Protein AF-A0A8S1A424-F1 (afdb_monomer_lite)

InterPro domains:
  IPR001584 Integrase, catalytic core [PF00665] (309-366)
  IPR001584 Integrase, catalytic core [PS50994] (303-437)
  IPR012337 Ribonuclease H-like superfamily [SSF53098] (306-422)
  IPR036397 Ribonuclease H superfamily [G3DSA:3.30.420.10] (290-460)

Foldseek 3Di:
DPPQDDADAAQDDDPPDPCLPPCVLLVSLVVNVVSNVVNCVVVVVVVPDQQVSQVVCCVRNDDVLVVVLVVDPDDGPVVSSVVVCVVRPPPLPLVVLVVVLQVQAADPPHALVRSLVVSLVSLVSNPCPPCSFVSSLVSSLVRYPDPVLNVVQVPDPDDTSVVSSVSSVVVVVVVVVVVVVVVVVVVVVVVVVVVPPPDDDDDDDDDDDDDDDDDDDDDDDDYDDDDDDDDDDDDDDDDDDDDDDDDDDDDDDDDDDDDDDPDDQDQDLAERHHDDPPPQPQAQPAEPQPRDGRHYVVNPPDDDDPDPDPPDPALVSVLVVVVVVCVPQNDDQEDEEAPPPSCVDPVNVVSCVVSNHHYHHDAPPPCVVVVVVVVVVVQLVVLVVVCVVVVHDSVLVVLVQQQDAPDPQGGGVCCVRVVARDDHPPDDDPVRRPDGDPPCRVVVVVVVVVVVVVVVVVPDDDDDDDDFQFWKWFQDPVVRDTFIWGFHDDPPPQKTWTQTPVRDIGIDHVVRIGGDPDPPDDPDDDDDDDDDDDDDDDDDDDDDDDDDDDDFDADPVGDTDDDDDDDDDD

Structure (mmCIF, N/CA/C/O backbone):
data_AF-A0A8S1A424-F1
#
_entry.id   AF-A0A8S1A424-F1
#
loop_
_atom_site.group_PDB
_atom_site.id
_atom_site.type_symbol
_atom_site.label_atom_id
_atom_site.label_alt_id
_atom_site.label_comp_id
_atom_site.label_asym_id
_atom_site.label_entity_id
_atom_site.label_seq_id
_atom_site.pdbx_PDB_ins_code
_atom_site.Cartn_x
_atom_site.Cartn_y
_atom_site.Cartn_z
_atom_site.occupancy
_atom_site.B_iso_or_equiv
_atom_site.auth_seq_id
_atom_site.auth_comp_id
_atom_site.auth_asym_id
_atom_site.auth_atom_id
_atom_site.pdbx_PDB_model_num
ATOM 1 N N . MET A 1 1 ? -22.021 17.730 46.924 1.00 39.47 1 MET A N 1
ATOM 2 C CA . MET A 1 1 ? -22.681 17.423 45.639 1.00 39.47 1 MET A CA 1
ATOM 3 C C . MET A 1 1 ? -22.191 16.054 45.221 1.00 39.47 1 MET A C 1
ATOM 5 O O . MET A 1 1 ? -21.030 15.936 44.854 1.00 39.47 1 MET A O 1
ATOM 9 N N . GLU A 1 2 ? -23.012 15.019 45.383 1.00 47.84 2 GLU A N 1
ATOM 10 C CA . GLU A 1 2 ? -22.695 13.696 44.841 1.00 47.84 2 GLU A CA 1
ATOM 11 C C . GLU A 1 2 ? -22.656 13.823 43.318 1.00 47.84 2 GLU A C 1
ATOM 13 O O . GLU A 1 2 ? -23.635 14.218 42.686 1.00 47.84 2 GLU A O 1
ATOM 18 N N . THR A 1 3 ? -21.491 13.587 42.724 1.00 47.66 3 THR A N 1
ATOM 19 C CA . THR A 1 3 ? -21.329 13.573 41.272 1.00 47.66 3 THR A CA 1
ATOM 20 C C . THR A 1 3 ? -22.090 12.371 40.728 1.00 47.66 3 THR A C 1
ATOM 22 O O . THR A 1 3 ? -21.585 11.250 40.753 1.00 47.66 3 THR A O 1
ATOM 25 N N . VAL A 1 4 ? -23.326 12.592 40.278 1.00 63.19 4 VAL A N 1
ATOM 26 C CA . VAL A 1 4 ? -24.156 11.556 39.659 1.00 63.19 4 VAL A CA 1
ATOM 27 C C . VAL A 1 4 ? -23.503 11.156 38.338 1.00 63.19 4 VAL A C 1
ATOM 29 O O . VAL A 1 4 ? -23.530 11.907 37.360 1.00 63.19 4 VAL A O 1
ATOM 32 N N . LEU A 1 5 ? -22.876 9.979 38.316 1.00 77.19 5 LEU A N 1
ATOM 33 C CA . LEU A 1 5 ? -22.354 9.389 37.089 1.00 77.19 5 LEU A CA 1
ATOM 34 C C . LEU A 1 5 ? -23.530 9.191 36.121 1.00 77.19 5 LEU A C 1
ATOM 36 O O . LEU A 1 5 ? -24.530 8.562 36.468 1.00 77.19 5 LEU A O 1
ATOM 40 N N . SER A 1 6 ? -23.438 9.749 34.916 1.00 82.06 6 SER A N 1
ATOM 41 C CA . SER A 1 6 ? -24.494 9.571 33.915 1.00 82.06 6 SER A CA 1
ATOM 42 C C . SER A 1 6 ? -24.493 8.128 33.390 1.00 82.06 6 SER A C 1
ATOM 44 O O . SER A 1 6 ? -23.410 7.581 33.155 1.00 82.06 6 SER A O 1
ATOM 46 N N . PRO A 1 7 ? -25.669 7.503 33.186 1.00 85.12 7 PRO A N 1
ATOM 47 C CA . PRO A 1 7 ? -25.744 6.165 32.613 1.00 85.12 7 PRO A CA 1
ATOM 48 C C . PRO A 1 7 ? -25.178 6.148 31.184 1.00 85.12 7 PRO A C 1
ATOM 50 O O . PRO A 1 7 ? -25.230 7.166 30.481 1.00 85.12 7 PRO A O 1
ATOM 53 N N . PRO A 1 8 ? -24.630 5.007 30.728 1.00 87.94 8 PRO A N 1
ATOM 54 C CA . PRO A 1 8 ? -24.167 4.879 29.355 1.00 87.94 8 PRO A CA 1
ATOM 55 C C . PRO A 1 8 ? -25.335 5.052 28.378 1.00 87.94 8 PRO A C 1
ATOM 57 O O . PRO A 1 8 ? -26.481 4.730 28.686 1.00 87.94 8 PRO A O 1
ATOM 60 N N . GLN A 1 9 ? -25.033 5.560 27.183 1.00 89.69 9 GLN A N 1
ATOM 61 C CA . GLN A 1 9 ? -26.026 5.684 26.115 1.00 89.69 9 GLN A CA 1
ATOM 62 C C . GLN A 1 9 ? -26.572 4.304 25.715 1.00 89.69 9 GLN A C 1
ATOM 64 O O . GLN A 1 9 ? -25.816 3.333 25.802 1.00 89.69 9 GLN A O 1
ATOM 69 N N . PRO A 1 10 ? -27.828 4.203 25.240 1.00 90.25 10 PRO A N 1
ATOM 70 C CA . PRO A 1 10 ? -28.408 2.942 24.783 1.00 90.25 10 PRO A CA 1
ATOM 71 C C . PRO A 1 10 ? -27.531 2.218 23.759 1.00 90.25 10 PRO A C 1
ATOM 73 O O . PRO A 1 10 ? -26.900 2.857 22.910 1.00 90.25 10 PRO A O 1
ATOM 76 N N . PHE A 1 11 ? -27.484 0.886 23.824 1.00 89.19 11 PHE A N 1
ATOM 77 C CA . PHE A 1 11 ? -26.753 0.099 22.835 1.00 89.19 11 PHE A CA 1
ATOM 78 C C . PHE A 1 11 ? -27.567 0.028 21.542 1.00 89.19 11 PHE A C 1
ATOM 80 O O . PHE A 1 11 ? -28.656 -0.542 21.517 1.00 89.19 11 PHE A O 1
ATOM 87 N N . LEU A 1 12 ? -27.028 0.622 20.476 1.00 83.88 12 LEU A N 1
ATOM 88 C CA . LEU A 1 12 ? -27.666 0.689 19.164 1.00 83.88 12 LEU A CA 1
ATOM 89 C C . LEU A 1 12 ? -26.860 -0.105 18.133 1.00 83.88 12 LEU A C 1
ATOM 91 O O . LEU A 1 12 ? -25.635 0.024 18.062 1.00 83.88 12 LEU A O 1
ATOM 95 N N . PHE A 1 13 ? -27.551 -0.889 17.309 1.00 79.81 13 PHE A N 1
ATOM 96 C CA . PHE A 1 13 ? -26.977 -1.635 16.191 1.00 79.81 13 PHE A CA 1
ATOM 97 C C . PHE A 1 13 ? -27.968 -1.719 15.016 1.00 79.81 13 PHE A C 1
ATOM 99 O O . PHE A 1 13 ? -29.182 -1.618 15.190 1.00 79.81 13 PHE A O 1
ATOM 106 N N . ASP A 1 14 ? -27.445 -1.856 13.796 1.00 73.00 14 ASP A N 1
ATOM 107 C CA . ASP A 1 14 ? -28.250 -2.003 12.577 1.00 73.00 14 ASP A CA 1
ATOM 108 C C . ASP A 1 14 ? -28.320 -3.485 12.182 1.00 73.00 14 ASP A C 1
ATOM 110 O O . ASP A 1 14 ? -27.323 -4.081 11.775 1.00 73.00 14 ASP A O 1
ATOM 114 N N . GLU A 1 15 ? -29.505 -4.088 12.292 1.00 58.16 15 GLU A N 1
ATOM 115 C CA . GLU A 1 15 ? -29.742 -5.495 11.936 1.00 58.16 15 GLU A CA 1
ATOM 116 C C . GLU A 1 15 ? -29.532 -5.798 10.444 1.00 58.16 15 GLU A C 1
ATOM 118 O O . GLU A 1 15 ? -29.362 -6.957 10.061 1.00 58.16 15 GLU A O 1
ATOM 123 N N . ARG A 1 16 ? -29.558 -4.774 9.579 1.00 54.84 16 ARG A N 1
ATOM 124 C CA . ARG A 1 16 ? -29.422 -4.918 8.121 1.00 54.84 16 ARG A CA 1
ATOM 125 C C . ARG A 1 16 ? -28.029 -4.555 7.616 1.00 54.84 16 ARG A C 1
ATOM 127 O O . ARG A 1 16 ? -27.770 -4.698 6.416 1.00 54.84 16 ARG A O 1
ATOM 134 N N . SER A 1 17 ? -27.137 -4.088 8.489 1.00 49.25 17 SER A N 1
ATOM 135 C CA . SER A 1 17 ? -25.775 -3.734 8.108 1.00 49.25 17 SER A CA 1
ATOM 136 C C . SER A 1 17 ? -24.862 -4.967 8.062 1.00 49.25 17 SER A C 1
ATOM 138 O O . SER A 1 17 ? -25.087 -6.003 8.686 1.00 49.25 17 SER A O 1
ATOM 140 N N . ILE A 1 18 ? -23.760 -4.833 7.322 1.00 48.47 18 ILE A N 1
ATOM 141 C CA . ILE A 1 18 ? -22.666 -5.815 7.189 1.00 48.47 18 ILE A CA 1
ATOM 142 C C . ILE A 1 18 ? -21.970 -6.125 8.545 1.00 48.47 18 ILE A C 1
ATOM 144 O O . ILE A 1 18 ? -21.065 -6.963 8.610 1.00 48.47 18 ILE A O 1
ATOM 148 N N . ASP A 1 19 ? -22.380 -5.494 9.652 1.00 48.47 19 ASP A N 1
ATOM 149 C CA . ASP A 1 19 ? -21.695 -5.563 10.946 1.00 48.47 19 ASP A CA 1
ATOM 150 C C . ASP A 1 19 ? -21.776 -6.918 11.656 1.00 48.47 19 ASP A C 1
ATOM 152 O O . ASP A 1 19 ? -20.873 -7.246 12.430 1.00 48.47 19 ASP A O 1
ATOM 156 N N . LEU A 1 20 ? -22.761 -7.755 11.317 1.00 47.91 20 LEU A N 1
ATOM 157 C CA . LEU A 1 20 ? -22.845 -9.149 11.776 1.00 47.91 20 LEU A CA 1
ATOM 158 C C . LEU A 1 20 ? -21.625 -9.991 11.353 1.00 47.91 20 LEU A C 1
ATOM 160 O O . LEU A 1 20 ? -21.244 -10.927 12.054 1.00 47.91 20 LEU A O 1
ATOM 164 N N . ALA A 1 21 ? -20.978 -9.648 10.233 1.00 49.34 21 ALA A N 1
ATOM 165 C CA . ALA A 1 21 ? -19.824 -10.378 9.704 1.00 49.34 21 ALA A CA 1
ATOM 166 C C . ALA A 1 21 ? -18.469 -9.716 10.021 1.00 49.34 21 ALA A C 1
ATOM 168 O O . ALA A 1 21 ? -17.424 -10.347 9.861 1.00 49.34 21 ALA A O 1
ATOM 169 N N . SER A 1 22 ? -18.451 -8.450 10.452 1.00 54.59 22 SER A N 1
ATOM 170 C CA . SER A 1 22 ? -17.229 -7.630 10.466 1.00 54.59 22 SER A CA 1
ATOM 171 C C . SER A 1 22 ? -16.450 -7.653 11.788 1.00 54.59 22 SER A C 1
ATOM 173 O O . SER A 1 22 ? -15.422 -6.985 11.898 1.00 54.59 22 SER A O 1
ATOM 175 N N . GLY A 1 23 ? -16.923 -8.375 12.813 1.00 61.66 23 GLY A N 1
ATOM 176 C CA . GLY A 1 23 ? -16.338 -8.364 14.164 1.00 61.66 23 GLY A CA 1
ATOM 177 C C . GLY A 1 23 ? -16.546 -7.046 14.929 1.00 61.66 23 GLY A C 1
ATOM 178 O O . GLY A 1 23 ? -16.456 -7.036 16.156 1.00 61.66 23 GLY A O 1
ATOM 179 N N . LYS A 1 24 ? -16.921 -5.962 14.235 1.00 69.06 24 LYS A N 1
ATOM 180 C CA . LYS A 1 24 ? -17.168 -4.635 14.812 1.00 69.06 24 LYS A CA 1
ATOM 181 C C . LYS A 1 24 ? -18.332 -4.628 15.794 1.00 69.06 24 LYS A C 1
ATOM 183 O O . LYS A 1 24 ? -18.223 -3.981 16.828 1.00 69.06 24 LYS A O 1
ATOM 188 N N . LEU A 1 25 ? -19.408 -5.373 15.520 1.00 77.69 25 LEU A N 1
ATOM 189 C CA . LEU A 1 25 ? -20.546 -5.476 16.440 1.00 77.69 25 LEU A CA 1
ATOM 190 C C . LEU A 1 25 ? -20.125 -6.071 17.793 1.00 77.69 25 LEU A C 1
ATOM 192 O O . LEU A 1 25 ? -20.503 -5.557 18.844 1.00 77.69 25 LEU A O 1
ATOM 196 N N . SER A 1 26 ? -19.267 -7.096 17.767 1.00 78.88 26 SER A N 1
ATOM 197 C CA . SER A 1 26 ? -18.745 -7.735 18.978 1.00 78.88 26 SER A CA 1
ATOM 198 C C . SER A 1 26 ? -17.864 -6.795 19.796 1.00 78.88 26 SER A C 1
ATOM 200 O O . SER A 1 26 ? -17.932 -6.795 21.025 1.00 78.88 26 SER A O 1
ATOM 202 N N . ASP A 1 27 ? -17.049 -5.976 19.135 1.00 79.69 27 ASP A N 1
ATOM 203 C CA . ASP A 1 27 ? -16.191 -5.010 19.820 1.00 79.69 27 ASP A CA 1
ATOM 204 C C . ASP A 1 27 ? -16.989 -3.818 20.368 1.00 79.69 27 ASP A C 1
ATOM 206 O O . ASP A 1 27 ? -16.733 -3.381 21.494 1.00 79.69 27 ASP A O 1
ATOM 210 N N . SER A 1 28 ? -18.011 -3.354 19.642 1.00 84.69 28 SER A N 1
ATOM 211 C CA . SER A 1 28 ? -18.975 -2.362 20.133 1.00 84.69 28 SER A CA 1
ATOM 212 C C . SER A 1 28 ? -19.727 -2.869 21.365 1.00 84.69 28 SER A C 1
ATOM 214 O O . SER A 1 28 ? -19.815 -2.142 22.355 1.00 84.69 28 SER A O 1
ATOM 216 N N . TRP A 1 29 ? -20.193 -4.124 21.349 1.00 88.94 29 TRP A N 1
ATOM 217 C CA . TRP A 1 29 ? -20.851 -4.754 22.497 1.00 88.94 29 TRP A CA 1
ATOM 218 C C . TRP A 1 29 ? -19.925 -4.829 23.715 1.00 88.94 29 TRP A C 1
ATOM 220 O O . TRP A 1 29 ? -20.289 -4.368 24.794 1.00 88.94 29 TRP A O 1
ATOM 230 N N . LYS A 1 30 ? -18.685 -5.312 23.552 1.00 86.81 30 LYS A N 1
ATOM 231 C CA . LYS A 1 30 ? -17.699 -5.358 24.652 1.00 86.81 30 LYS A CA 1
ATOM 232 C C . LYS A 1 30 ? -17.416 -3.975 25.231 1.00 86.81 30 LYS A C 1
ATOM 234 O O . LYS A 1 30 ? -17.315 -3.827 26.449 1.00 86.81 30 LYS A O 1
ATOM 239 N N . LYS A 1 31 ? -17.260 -2.966 24.368 1.00 87.56 31 LYS A N 1
ATOM 240 C CA . LYS A 1 31 ? -16.996 -1.585 24.789 1.00 87.56 31 LYS A CA 1
ATOM 241 C C . LYS A 1 31 ? -18.170 -1.028 25.588 1.00 87.56 31 LYS A C 1
ATOM 243 O O . LYS A 1 31 ? -17.953 -0.441 26.646 1.00 87.56 31 LYS A O 1
ATOM 248 N N . TRP A 1 32 ? -19.389 -1.247 25.105 1.00 93.00 32 TRP A N 1
ATOM 249 C CA . TRP A 1 32 ? -20.604 -0.823 25.787 1.00 93.00 32 TRP A CA 1
ATOM 250 C C . TRP A 1 32 ? -20.779 -1.536 27.132 1.00 93.00 32 TRP A C 1
ATOM 252 O O . TRP A 1 32 ? -20.923 -0.874 28.158 1.00 93.00 32 TRP A O 1
ATOM 262 N N . LYS A 1 33 ? -20.642 -2.869 27.156 1.00 90.69 33 LYS A N 1
ATOM 263 C CA . LYS A 1 33 ? -20.734 -3.689 28.371 1.00 90.69 33 LYS A CA 1
ATOM 264 C C . LYS A 1 33 ? -19.734 -3.243 29.435 1.00 90.69 33 LYS A C 1
ATOM 266 O O . LYS A 1 33 ? -20.095 -3.126 30.600 1.00 90.69 33 LYS A O 1
ATOM 271 N N . LYS A 1 34 ? -18.495 -2.926 29.042 1.00 90.12 34 LYS A N 1
ATOM 272 C CA . LYS A 1 34 ? -17.491 -2.364 29.958 1.00 90.12 34 LYS A CA 1
ATOM 273 C C . LYS A 1 34 ? -17.938 -1.018 30.542 1.00 90.12 34 LYS A C 1
ATOM 275 O O . LYS A 1 34 ? -17.745 -0.788 31.730 1.00 90.12 34 LYS A O 1
ATOM 280 N N . GLY A 1 35 ? -18.546 -0.149 29.734 1.00 89.75 35 GLY A N 1
ATOM 281 C CA . GLY A 1 35 ? -19.126 1.113 30.206 1.00 89.75 35 GLY A CA 1
ATOM 282 C C . GLY A 1 35 ? -20.264 0.901 31.208 1.00 89.75 35 GLY A C 1
ATOM 283 O O . GLY A 1 35 ? -20.299 1.564 32.241 1.00 89.75 35 GLY A O 1
ATOM 284 N N . PHE A 1 36 ? -21.143 -0.070 30.946 1.00 92.88 36 PHE A N 1
ATOM 285 C CA . PHE A 1 36 ? -22.187 -0.465 31.889 1.00 92.88 36 PHE A CA 1
ATOM 286 C C . PHE A 1 36 ? -21.611 -1.030 33.193 1.00 92.88 36 PHE A C 1
ATOM 288 O O . PHE A 1 36 ? -22.078 -0.646 34.255 1.00 92.88 36 PHE A O 1
ATOM 295 N N . GLN A 1 37 ? -20.575 -1.872 33.138 1.00 89.81 37 GLN A N 1
ATOM 296 C CA . GLN A 1 37 ? -19.924 -2.432 34.329 1.00 89.81 37 GLN A CA 1
ATOM 297 C C . GLN A 1 37 ? -19.362 -1.329 35.242 1.00 89.81 37 GLN A C 1
ATOM 299 O O . GLN A 1 37 ? -19.587 -1.345 36.447 1.00 89.81 37 GLN A O 1
ATOM 304 N N . ILE A 1 38 ? -18.694 -0.331 34.650 1.00 89.69 38 ILE A N 1
ATOM 305 C CA . ILE A 1 38 ? -18.164 0.830 35.380 1.00 89.69 38 ILE A CA 1
ATOM 306 C C . ILE A 1 38 ? -19.303 1.605 36.051 1.00 89.69 38 ILE A C 1
ATOM 308 O O . ILE A 1 38 ? -19.201 1.953 37.223 1.00 89.69 38 ILE A O 1
ATOM 312 N N . TYR A 1 39 ? -20.397 1.856 35.326 1.00 90.75 39 TYR A N 1
ATOM 313 C CA . TYR A 1 39 ? -21.585 2.506 35.883 1.00 90.75 39 TYR A CA 1
ATOM 314 C C . TYR A 1 39 ? -22.218 1.676 37.012 1.00 90.75 39 TYR A C 1
ATOM 316 O O . TYR A 1 39 ? -22.588 2.217 38.050 1.00 90.75 39 TYR A O 1
ATOM 324 N N . PHE A 1 40 ? -22.305 0.358 36.828 1.00 90.19 40 PHE A N 1
ATOM 325 C CA . PHE A 1 40 ? -22.887 -0.576 37.784 1.00 90.19 40 PHE A CA 1
ATOM 326 C C . PHE A 1 40 ? -22.140 -0.564 39.121 1.00 90.19 40 PHE A C 1
ATOM 328 O O . PHE A 1 40 ? -22.775 -0.446 40.168 1.00 90.19 40 PHE A O 1
ATOM 335 N N . GLU A 1 41 ? -20.807 -0.612 39.073 1.00 89.19 41 GLU A N 1
ATOM 336 C CA . GLU A 1 41 ? -19.942 -0.551 40.254 1.00 89.19 41 GLU A CA 1
ATOM 337 C C . GLU A 1 41 ? -19.956 0.840 40.905 1.00 89.19 41 GLU A C 1
ATOM 339 O O . GLU A 1 41 ? -20.114 0.947 42.122 1.00 89.19 41 GLU A O 1
ATOM 344 N N . ALA A 1 42 ? -19.847 1.909 40.106 1.00 86.69 42 ALA A N 1
ATOM 345 C CA . ALA A 1 42 ? -19.796 3.287 40.598 1.00 86.69 42 ALA A CA 1
ATOM 346 C C . ALA A 1 42 ? -21.103 3.743 41.267 1.00 86.69 42 ALA A C 1
ATOM 348 O O . ALA A 1 42 ? -21.071 4.546 42.195 1.00 86.69 42 ALA A O 1
ATOM 349 N N . CYS A 1 43 ? -22.250 3.233 40.812 1.00 87.94 43 CYS A N 1
ATOM 350 C CA . CYS A 1 43 ? -23.561 3.514 41.404 1.00 87.94 43 CYS A CA 1
ATOM 351 C C . CYS A 1 43 ? -23.963 2.518 42.505 1.00 87.94 43 CYS A C 1
ATOM 353 O O . CYS A 1 43 ? -25.122 2.510 42.928 1.00 87.94 43 CYS A O 1
ATOM 355 N N . GLU A 1 44 ? -23.033 1.662 42.934 1.00 88.25 44 GLU A N 1
ATOM 356 C CA . GLU A 1 44 ? -23.238 0.618 43.938 1.00 88.25 44 GLU A CA 1
ATOM 357 C C . GLU A 1 44 ? -24.459 -0.281 43.675 1.00 88.25 44 GLU A C 1
ATOM 359 O O . GLU A 1 44 ? -25.131 -0.756 44.599 1.00 88.25 44 GLU A O 1
ATOM 364 N N . LEU A 1 45 ? -24.776 -0.529 42.400 1.00 86.31 45 LEU A N 1
ATOM 365 C CA . LEU A 1 45 ? -25.971 -1.283 42.022 1.00 86.31 45 LEU A CA 1
ATOM 366 C C . LEU A 1 45 ? -25.911 -2.736 42.498 1.00 86.31 45 LEU A C 1
ATOM 368 O O . LEU A 1 45 ? -26.962 -3.326 42.742 1.00 86.31 45 LEU A O 1
ATOM 372 N N . GLN A 1 46 ? -24.712 -3.267 42.746 1.00 86.69 46 GLN A N 1
ATOM 373 C CA . GLN A 1 46 ? -24.488 -4.571 43.370 1.00 86.69 46 GLN A CA 1
ATOM 374 C C . GLN A 1 46 ? -25.173 -4.727 44.736 1.00 86.69 46 GLN A C 1
ATOM 376 O O . GLN A 1 46 ? -25.518 -5.842 45.113 1.00 86.69 46 GLN A O 1
ATOM 381 N N . LYS A 1 47 ? -25.398 -3.629 45.477 1.00 89.44 47 LYS A N 1
ATOM 382 C CA . LYS A 1 47 ? -26.062 -3.656 46.793 1.00 89.44 47 LYS A CA 1
ATOM 383 C C . LYS A 1 47 ? -27.594 -3.677 46.689 1.00 89.44 47 LYS A C 1
ATOM 385 O O . LYS A 1 47 ? -28.270 -3.899 47.690 1.00 89.44 47 LYS A O 1
ATOM 390 N N . LYS A 1 48 ? -28.161 -3.416 45.504 1.00 90.00 48 LYS A N 1
ATOM 391 C CA . LYS A 1 48 ? -29.617 -3.388 45.276 1.00 90.00 48 LYS A CA 1
ATOM 392 C C . LYS A 1 48 ? -30.162 -4.792 45.007 1.00 90.00 48 LYS A C 1
ATOM 394 O O . LYS A 1 48 ? -29.409 -5.695 44.662 1.00 90.00 48 LYS A O 1
ATOM 399 N N . SER A 1 49 ? -31.479 -4.980 45.126 1.00 90.69 49 SER A N 1
ATOM 400 C CA . SER A 1 49 ? -32.112 -6.271 44.827 1.00 90.69 49 SER A CA 1
ATOM 401 C C . SER A 1 49 ? -31.960 -6.652 43.348 1.00 90.69 49 SER A C 1
ATOM 403 O O . SER A 1 49 ? -31.946 -5.784 42.472 1.00 90.69 49 SER A O 1
ATOM 405 N N . ALA A 1 50 ? -31.898 -7.954 43.055 1.00 87.31 50 ALA A N 1
ATOM 406 C CA . ALA A 1 50 ? -31.704 -8.470 41.695 1.00 87.31 50 ALA A CA 1
ATOM 407 C C . ALA A 1 50 ? -32.746 -7.942 40.687 1.00 87.31 50 ALA A C 1
ATOM 409 O O . ALA A 1 50 ? -32.415 -7.654 39.539 1.00 87.31 50 ALA A O 1
ATOM 410 N N . VAL A 1 51 ? -33.991 -7.740 41.135 1.00 88.31 51 VAL A N 1
ATOM 411 C CA . VAL A 1 51 ? -35.076 -7.167 40.320 1.00 88.31 51 VAL A CA 1
ATOM 412 C C . VAL A 1 51 ? -34.778 -5.714 39.938 1.00 88.31 51 VAL A C 1
ATOM 414 O O . VAL A 1 51 ? -34.963 -5.319 38.789 1.00 88.31 51 VAL A O 1
ATOM 417 N N . ILE A 1 52 ? -34.277 -4.912 40.881 1.00 88.25 52 ILE A N 1
ATOM 418 C CA . ILE A 1 52 ? -33.919 -3.512 40.621 1.00 88.25 52 ILE A CA 1
ATOM 419 C C . ILE A 1 52 ? -32.711 -3.439 39.683 1.00 88.25 52 ILE A C 1
ATOM 421 O O . ILE A 1 52 ? -32.709 -2.634 38.755 1.00 88.25 52 ILE A O 1
ATOM 425 N N . GLN A 1 53 ? -31.709 -4.297 39.887 1.00 89.94 53 GLN A N 1
ATOM 426 C CA . GLN A 1 53 ? -30.539 -4.381 39.010 1.00 89.94 53 GLN A CA 1
ATOM 427 C C . GLN A 1 53 ? -30.938 -4.701 37.560 1.00 89.94 53 GLN A C 1
ATOM 429 O O . GLN A 1 53 ? -30.489 -4.023 36.633 1.00 89.94 53 GLN A O 1
ATOM 434 N N . LEU A 1 54 ? -31.827 -5.684 37.371 1.00 89.06 54 LEU A N 1
ATOM 435 C CA . LEU A 1 54 ? -32.352 -6.058 36.059 1.00 89.06 54 LEU A CA 1
ATOM 436 C C . LEU A 1 54 ? -33.130 -4.909 35.407 1.00 89.06 54 LEU A C 1
ATOM 438 O O . LEU A 1 54 ? -32.872 -4.578 34.254 1.00 89.06 54 LEU A O 1
ATOM 442 N N . ASN A 1 55 ? -34.045 -4.268 36.136 1.00 88.56 55 ASN A N 1
ATOM 443 C CA . ASN A 1 55 ? -34.860 -3.180 35.591 1.00 88.56 55 ASN A CA 1
ATOM 444 C C . ASN A 1 55 ? -34.013 -1.971 35.171 1.00 88.56 55 ASN A C 1
ATOM 446 O O . ASN A 1 55 ? -34.265 -1.373 34.124 1.00 88.56 55 ASN A O 1
ATOM 450 N N . ILE A 1 56 ? -32.976 -1.636 35.947 1.00 89.56 56 ILE A N 1
ATOM 451 C CA . ILE A 1 56 ? -32.023 -0.578 35.585 1.00 89.56 56 ILE A CA 1
ATOM 452 C C . ILE A 1 56 ? -31.270 -0.957 34.305 1.00 89.56 56 ILE A C 1
ATOM 454 O O . ILE A 1 56 ? -31.153 -0.134 33.397 1.00 89.56 56 ILE A O 1
ATOM 458 N N . PHE A 1 57 ? -30.808 -2.205 34.188 1.00 92.31 57 PHE A N 1
ATOM 459 C CA . PHE A 1 57 ? -30.162 -2.684 32.968 1.00 92.31 57 PHE A CA 1
ATOM 460 C C . PHE A 1 57 ? -31.095 -2.615 31.750 1.00 92.31 57 PHE A C 1
ATOM 462 O O . PHE A 1 57 ? -30.711 -2.049 30.729 1.00 92.31 57 PHE A O 1
ATOM 469 N N . LEU A 1 58 ? -32.330 -3.116 31.863 1.00 89.44 58 LEU A N 1
ATOM 470 C CA . LEU A 1 58 ? -33.324 -3.096 30.783 1.00 89.44 58 LEU A CA 1
ATOM 471 C C . LEU A 1 58 ? -33.658 -1.673 30.326 1.00 89.44 58 LEU A C 1
ATOM 473 O O . LEU A 1 58 ? -33.881 -1.443 29.137 1.00 89.44 58 LEU A O 1
ATOM 477 N N . HIS A 1 59 ? -33.669 -0.706 31.244 1.00 88.38 59 HIS A N 1
ATOM 478 C CA . HIS A 1 59 ? -33.864 0.698 30.900 1.00 88.38 59 HIS A CA 1
ATOM 479 C C . HIS A 1 59 ? -32.688 1.254 30.082 1.00 88.38 59 HIS A C 1
ATOM 481 O O . HIS A 1 59 ? -32.905 1.872 29.040 1.00 88.38 59 HIS A O 1
ATOM 487 N N . ILE A 1 60 ? -31.456 0.979 30.522 1.00 91.44 60 ILE A N 1
ATOM 488 C CA . ILE A 1 60 ? -30.220 1.540 29.959 1.00 91.44 60 ILE A CA 1
ATOM 489 C C . ILE A 1 60 ? -29.812 0.866 28.640 1.00 91.44 60 ILE A C 1
ATOM 491 O O . ILE A 1 60 ? -29.311 1.540 27.745 1.00 91.44 60 ILE A O 1
ATOM 495 N N . VAL A 1 61 ? -30.020 -0.446 28.491 1.00 89.69 61 VAL A N 1
ATOM 496 C CA . VAL A 1 61 ? -29.552 -1.215 27.322 1.00 89.69 61 VAL A CA 1
ATOM 497 C C . VAL A 1 61 ? -30.217 -0.776 26.010 1.00 89.69 61 VAL A C 1
ATOM 499 O O . VAL A 1 61 ? -29.597 -0.855 24.953 1.00 89.69 61 VAL A O 1
ATOM 502 N N . GLY A 1 62 ? -31.432 -0.222 26.081 1.00 89.62 62 GLY A N 1
ATOM 503 C CA . GLY A 1 62 ? -32.165 0.310 24.929 1.00 89.62 62 GLY A CA 1
ATOM 504 C C . GLY A 1 62 ? -33.210 -0.643 24.348 1.00 89.62 62 GLY A C 1
ATOM 505 O O . GLY A 1 62 ? -33.238 -1.833 24.650 1.00 89.62 62 GLY A O 1
ATOM 506 N N . GLU A 1 63 ? -34.092 -0.097 23.509 1.00 86.06 63 GLU A N 1
ATOM 507 C CA . GLU A 1 63 ? -35.265 -0.792 22.954 1.00 86.06 63 GLU A CA 1
ATOM 508 C C . GLU A 1 63 ? -34.896 -1.990 22.074 1.00 86.06 63 GLU A C 1
ATOM 510 O O . GLU A 1 63 ? -35.415 -3.079 22.293 1.00 86.06 63 GLU A O 1
ATOM 515 N N . GLN A 1 64 ? -33.906 -1.833 21.190 1.00 85.75 64 GLN A N 1
ATOM 516 C CA . GLN A 1 64 ? -33.437 -2.907 20.304 1.00 85.75 64 GLN A CA 1
ATOM 517 C C . GLN A 1 64 ? -32.941 -4.142 21.070 1.00 85.75 64 GLN A C 1
ATOM 519 O O . GLN A 1 64 ? -33.174 -5.277 20.669 1.00 85.75 64 GLN A O 1
ATOM 524 N N . CYS A 1 65 ? -32.252 -3.940 22.196 1.00 85.88 65 CYS A N 1
ATOM 525 C CA . CYS A 1 65 ? -31.814 -5.058 23.025 1.00 85.88 65 CYS A CA 1
ATOM 526 C C . CYS A 1 65 ? -32.970 -5.677 23.807 1.00 85.88 65 CYS A C 1
ATOM 528 O O . CYS A 1 65 ? -32.969 -6.888 23.989 1.00 85.88 65 CYS A O 1
ATOM 530 N N . ARG A 1 66 ? -33.956 -4.888 24.255 1.00 87.88 66 ARG A N 1
ATOM 531 C CA . ARG A 1 66 ? -35.141 -5.424 24.944 1.00 87.88 66 ARG A CA 1
ATOM 532 C C . ARG A 1 66 ? -35.938 -6.372 24.050 1.00 87.88 66 ARG A C 1
ATOM 534 O O . ARG A 1 66 ? -36.284 -7.448 24.512 1.00 87.88 66 ARG A O 1
ATOM 541 N N . GLU A 1 67 ? -36.109 -6.044 22.769 1.00 85.50 67 GLU A N 1
ATOM 542 C CA . GLU A 1 67 ? -36.766 -6.935 21.796 1.00 85.50 67 GLU A CA 1
ATOM 543 C C . GLU A 1 67 ? -36.058 -8.295 21.653 1.00 85.50 67 GLU A C 1
ATOM 545 O O . GLU A 1 67 ? -36.705 -9.323 21.448 1.00 85.50 67 GLU A O 1
ATOM 550 N N . ILE A 1 68 ? -34.728 -8.322 21.786 1.00 84.62 68 ILE A N 1
ATOM 551 C CA . ILE A 1 68 ? -33.937 -9.562 21.799 1.00 84.62 68 ILE A CA 1
ATOM 552 C C . ILE A 1 68 ? -34.091 -10.289 23.140 1.00 84.62 68 ILE A C 1
ATOM 554 O O . ILE A 1 68 ? -34.223 -11.511 23.170 1.00 84.62 68 ILE A O 1
ATOM 558 N N . ILE A 1 69 ? -34.083 -9.549 24.251 1.00 86.50 69 ILE A N 1
ATOM 559 C CA . ILE A 1 69 ? -34.207 -10.108 25.603 1.00 86.50 69 ILE A CA 1
ATOM 560 C C . ILE A 1 69 ? -35.579 -10.751 25.817 1.00 86.50 69 ILE A C 1
ATOM 562 O O . ILE A 1 69 ? -35.641 -11.803 26.446 1.00 86.50 69 ILE A O 1
ATOM 566 N N . ASP A 1 70 ? -36.646 -10.201 25.233 1.00 85.12 70 ASP A N 1
ATOM 567 C CA . ASP A 1 70 ? -38.001 -10.770 25.283 1.00 85.12 70 ASP A CA 1
ATOM 568 C C . ASP A 1 70 ? -38.085 -12.171 24.644 1.00 85.12 70 ASP A C 1
ATOM 570 O O . ASP A 1 70 ? -39.005 -12.940 24.922 1.00 85.12 70 ASP A O 1
ATOM 574 N N . GLN A 1 71 ? -37.107 -12.544 23.810 1.00 80.50 71 GLN A N 1
ATOM 575 C CA . GLN A 1 71 ? -36.992 -13.892 23.241 1.00 80.50 71 GLN A CA 1
ATOM 576 C C . GLN A 1 71 ? -36.310 -14.883 24.198 1.00 80.50 71 GLN A C 1
ATOM 578 O O . GLN A 1 71 ? -36.322 -16.095 23.958 1.00 80.50 71 GLN A O 1
ATOM 583 N N . PHE A 1 72 ? -35.689 -14.400 25.275 1.00 80.38 72 PHE A N 1
ATOM 584 C CA . PHE A 1 72 ? -35.006 -15.222 26.265 1.00 80.38 72 PHE A CA 1
ATOM 585 C C . PHE A 1 72 ? -35.960 -15.616 27.399 1.00 80.38 72 PHE A C 1
ATOM 587 O O . PHE A 1 72 ? -36.830 -14.860 27.809 1.00 80.38 72 PHE A O 1
ATOM 594 N N . LYS A 1 73 ? -35.777 -16.821 27.951 1.00 73.94 73 LYS A N 1
ATOM 595 C CA . LYS A 1 73 ? -36.520 -17.290 29.140 1.00 73.94 73 LYS A CA 1
ATOM 596 C C . LYS A 1 73 ? -35.873 -16.866 30.468 1.00 73.94 73 LYS A C 1
ATOM 598 O O . LYS A 1 73 ? -36.371 -17.234 31.526 1.00 73.94 73 LYS A O 1
ATOM 603 N N . GLU A 1 74 ? -34.739 -16.170 30.412 1.00 74.44 74 GLU A N 1
ATOM 604 C CA . GLU A 1 74 ? -33.930 -15.822 31.582 1.00 74.44 74 GLU A CA 1
ATOM 605 C C . GLU A 1 74 ? -34.422 -14.542 32.254 1.00 74.44 74 GLU A C 1
ATOM 607 O O . GLU A 1 74 ? -34.699 -13.550 31.586 1.00 74.44 74 GLU A O 1
ATOM 612 N N . ILE A 1 75 ? -34.479 -14.559 33.587 1.00 76.75 75 ILE A N 1
ATOM 613 C CA . ILE A 1 75 ? -35.014 -13.454 34.403 1.00 76.75 75 ILE A CA 1
ATOM 614 C C . ILE A 1 75 ? -33.896 -12.787 35.225 1.00 76.75 75 ILE A C 1
ATOM 616 O O . ILE A 1 75 ? -34.084 -11.723 35.803 1.00 76.75 75 ILE A O 1
ATOM 620 N N . THR A 1 76 ? -32.699 -13.375 35.297 1.00 86.69 76 THR A N 1
ATOM 621 C CA . THR A 1 76 ? -31.582 -12.804 36.065 1.00 86.69 76 THR A CA 1
ATOM 622 C C . THR A 1 76 ? -30.712 -11.899 35.199 1.00 86.69 76 THR A C 1
ATOM 624 O O . THR A 1 76 ? -30.490 -12.171 34.020 1.00 86.69 76 THR A O 1
ATOM 627 N N . LEU A 1 77 ? -30.161 -10.833 35.794 1.00 86.69 77 LEU A N 1
ATOM 628 C CA . LEU A 1 77 ? -29.232 -9.930 35.102 1.00 86.69 77 LEU A CA 1
ATOM 629 C C . LEU A 1 77 ? -28.024 -10.691 34.531 1.00 86.69 77 LEU A C 1
ATOM 631 O O . LEU A 1 77 ? -27.618 -10.451 33.396 1.00 86.69 77 LEU A O 1
ATOM 635 N N . GLU A 1 78 ? -27.482 -11.643 35.292 1.00 85.81 78 GLU A N 1
ATOM 636 C CA . GLU A 1 78 ? -26.376 -12.495 34.846 1.00 85.81 78 GLU A CA 1
ATOM 637 C C . GLU A 1 78 ? -26.768 -13.385 33.660 1.00 85.81 78 GLU A C 1
ATOM 639 O O . GLU A 1 78 ? -26.021 -13.466 32.681 1.00 85.81 78 GLU A O 1
ATOM 644 N N . GLY A 1 79 ? -27.949 -14.013 33.709 1.00 86.00 79 GLY A N 1
ATOM 645 C CA . GLY A 1 79 ? -28.463 -14.845 32.620 1.00 86.00 79 GLY A CA 1
ATOM 646 C C . GLY A 1 79 ? -28.683 -14.044 31.336 1.00 86.00 79 GLY A C 1
ATOM 647 O O . GLY A 1 79 ? -28.251 -14.459 30.257 1.00 86.00 79 GLY A O 1
ATOM 648 N N . VAL A 1 80 ? -29.269 -12.852 31.461 1.00 88.00 80 VAL A N 1
ATOM 649 C CA . VAL A 1 80 ? -29.498 -11.928 30.344 1.00 88.00 80 VAL A CA 1
ATOM 650 C C . VAL A 1 80 ? -28.176 -11.450 29.738 1.00 88.00 80 VAL A C 1
ATOM 652 O O . VAL A 1 80 ? -27.995 -11.539 28.524 1.00 88.00 80 VAL A O 1
ATOM 655 N N . LEU A 1 81 ? -27.212 -11.010 30.556 1.00 88.62 81 LEU A N 1
ATOM 656 C CA . LEU A 1 81 ? -25.893 -10.586 30.069 1.00 88.62 81 LEU A CA 1
ATOM 657 C C . LEU A 1 81 ? -25.156 -11.716 29.344 1.00 88.62 81 LEU A C 1
ATOM 659 O O . LEU A 1 81 ? -24.541 -11.470 28.306 1.00 88.62 81 LEU A O 1
ATOM 663 N N . LYS A 1 82 ? -25.248 -12.953 29.846 1.00 87.25 82 LYS A N 1
ATOM 664 C CA . LYS A 1 82 ? -24.647 -14.127 29.203 1.00 87.25 82 LYS A CA 1
ATOM 665 C C . LYS A 1 82 ? -25.278 -14.418 27.840 1.00 87.25 82 LYS A C 1
ATOM 667 O O . LYS A 1 82 ? -24.563 -14.689 26.880 1.00 87.25 82 LYS A O 1
ATOM 672 N N . LYS A 1 83 ? -26.605 -14.327 27.725 1.00 85.69 83 LYS A N 1
ATOM 673 C CA . LYS A 1 83 ? -27.307 -14.527 26.448 1.00 85.69 83 LYS A CA 1
ATOM 674 C C . LYS A 1 83 ? -26.987 -13.442 25.426 1.00 85.69 83 LYS A C 1
ATOM 676 O O . LYS A 1 83 ? -26.794 -13.749 24.252 1.00 85.69 83 LYS A O 1
ATOM 681 N N . LEU A 1 84 ? -26.853 -12.194 25.868 1.00 86.56 84 LEU A N 1
ATOM 682 C CA . LEU A 1 84 ? -26.425 -11.098 24.999 1.00 86.56 84 LEU A CA 1
ATOM 683 C C . LEU A 1 84 ? -24.955 -11.246 24.579 1.00 86.56 84 LEU A C 1
ATOM 685 O O . LEU A 1 84 ? -24.628 -10.968 23.429 1.00 86.56 84 LEU A O 1
ATOM 689 N N . ASP A 1 85 ? -24.079 -11.763 25.446 1.00 85.31 85 ASP A N 1
ATOM 690 C CA . ASP A 1 85 ? -22.711 -12.131 25.059 1.00 85.31 85 ASP A CA 1
ATOM 691 C C . ASP A 1 85 ? -22.679 -13.258 24.019 1.00 85.31 85 ASP A C 1
ATOM 693 O O . ASP A 1 85 ? -21.832 -13.230 23.133 1.00 85.31 85 ASP A O 1
ATOM 697 N N . GLU A 1 86 ? -23.577 -14.242 24.090 1.00 82.06 86 GLU A N 1
ATOM 698 C CA . GLU A 1 86 ? -23.698 -15.294 23.069 1.00 82.06 86 GLU A CA 1
ATOM 699 C C . GLU A 1 86 ? -24.238 -14.742 21.740 1.00 82.06 86 GLU A C 1
ATOM 701 O O . GLU A 1 86 ? -23.803 -15.170 20.670 1.00 82.06 86 GLU A O 1
ATOM 706 N N . HIS A 1 87 ? -25.171 -13.788 21.806 1.00 79.44 87 HIS A N 1
ATOM 707 C CA . HIS A 1 87 ? -25.818 -13.185 20.642 1.00 79.44 87 HIS A CA 1
ATOM 708 C C . HIS A 1 87 ? -24.904 -12.191 19.904 1.00 79.44 87 HIS A C 1
ATOM 710 O O . HIS A 1 87 ? -24.789 -12.232 18.680 1.00 79.44 87 HIS A O 1
ATOM 716 N N . PHE A 1 88 ? -24.223 -11.311 20.645 1.00 81.56 88 PHE A N 1
ATOM 717 C CA . PHE A 1 88 ? -23.350 -10.266 20.096 1.00 81.56 88 PHE A CA 1
ATOM 718 C C . PHE A 1 88 ? -21.863 -10.629 20.123 1.00 81.56 88 PHE A C 1
ATOM 720 O O . PHE A 1 88 ? -21.034 -9.980 19.476 1.00 81.56 88 PHE A O 1
ATOM 727 N N . GLY A 1 89 ? -21.484 -11.664 20.867 1.00 67.06 89 GLY A N 1
ATOM 728 C CA . GLY A 1 89 ? -20.147 -12.230 20.821 1.00 67.06 89 GLY A CA 1
ATOM 729 C C . GLY A 1 89 ? -19.892 -12.812 19.443 1.00 67.06 89 GLY A C 1
ATOM 730 O O . GLY A 1 89 ? -20.581 -13.725 18.996 1.00 67.06 89 GLY A O 1
ATOM 731 N N . SER A 1 90 ? -18.873 -12.301 18.749 1.00 61.56 90 SER A N 1
ATOM 732 C CA . SER A 1 90 ? -18.405 -12.962 17.534 1.00 61.56 90 SER A CA 1
ATOM 733 C C . SER A 1 90 ? -18.125 -14.430 17.858 1.00 61.56 90 SER A C 1
ATOM 735 O O . SER A 1 90 ? -17.362 -14.732 18.781 1.00 61.56 90 SER A O 1
ATOM 737 N N . LYS A 1 91 ? -18.705 -15.355 17.083 1.00 58.62 91 LYS A N 1
ATOM 738 C CA . LYS A 1 91 ? -18.152 -16.707 16.974 1.00 58.62 91 LYS A CA 1
ATOM 739 C C . LYS A 1 91 ? -16.750 -16.532 16.406 1.00 58.62 91 LYS A C 1
ATOM 741 O O . LYS A 1 91 ? -16.586 -16.406 15.193 1.00 58.62 91 LYS A O 1
ATOM 746 N N . LYS A 1 92 ? -15.750 -16.408 17.284 1.00 62.62 92 LYS A N 1
ATOM 747 C CA . LYS A 1 92 ? -14.352 -16.265 16.883 1.00 62.62 92 LYS A CA 1
ATOM 748 C C . LYS A 1 92 ? -14.037 -17.460 16.004 1.00 62.62 92 LYS A C 1
ATOM 750 O O . LYS A 1 92 ? -14.064 -18.600 16.460 1.00 62.62 92 LYS A O 1
ATOM 755 N N . ASN A 1 93 ? -13.802 -17.208 14.724 1.00 75.50 93 ASN A N 1
ATOM 756 C CA . ASN A 1 93 ? -13.418 -18.275 13.829 1.00 75.50 93 ASN A CA 1
ATOM 757 C C . ASN A 1 93 ? -11.967 -18.631 14.160 1.00 75.50 93 ASN A C 1
ATOM 759 O O . ASN A 1 93 ? -11.035 -17.951 13.732 1.00 75.50 93 ASN A O 1
ATOM 763 N N . LEU A 1 94 ? -11.802 -19.686 14.957 1.00 81.88 94 LEU A N 1
ATOM 764 C CA . LEU A 1 94 ? -10.507 -20.190 15.397 1.00 81.88 94 LEU A CA 1
ATOM 765 C C . LEU A 1 94 ? -9.552 -20.394 14.214 1.00 81.88 94 LEU A C 1
ATOM 767 O O . LEU A 1 94 ? -8.371 -20.060 14.286 1.00 81.88 94 LEU A O 1
ATOM 771 N N . THR A 1 95 ? -10.079 -20.890 13.092 1.00 77.56 95 THR A N 1
ATOM 772 C CA . THR A 1 95 ? -9.321 -21.097 11.857 1.00 77.56 95 THR A CA 1
ATOM 773 C C . THR A 1 95 ? -8.791 -19.781 11.294 1.00 77.56 95 THR A C 1
ATOM 775 O O . THR A 1 95 ? -7.654 -19.738 10.833 1.00 77.56 95 THR A O 1
ATOM 778 N N . VAL A 1 96 ? -9.564 -18.695 11.365 1.00 78.19 96 VAL A N 1
ATOM 779 C CA . VAL A 1 96 ? -9.137 -17.363 10.903 1.00 78.19 96 VAL A CA 1
ATOM 780 C C . VAL A 1 96 ? -8.044 -16.787 11.801 1.00 78.19 96 VAL A C 1
ATOM 782 O O . VAL A 1 96 ? -7.054 -16.271 11.287 1.00 78.19 96 VAL A O 1
ATOM 785 N N . GLU A 1 97 ? -8.179 -16.894 13.122 1.00 85.44 97 GLU A N 1
ATOM 786 C CA . GLU A 1 97 ? -7.158 -16.409 14.062 1.00 85.44 97 GLU A CA 1
ATOM 787 C C . GLU A 1 97 ? -5.843 -17.187 13.907 1.00 85.44 97 GLU A C 1
ATOM 789 O O . GLU A 1 97 ? -4.778 -16.587 13.739 1.00 85.44 97 GLU A O 1
ATOM 794 N N . ARG A 1 98 ? -5.922 -18.521 13.807 1.00 93.12 98 ARG A N 1
ATOM 795 C CA . ARG A 1 98 ? -4.761 -19.372 13.508 1.00 93.12 98 ARG A CA 1
ATOM 796 C C . ARG A 1 98 ? -4.144 -19.033 12.153 1.00 93.12 98 ARG A C 1
ATOM 798 O O . ARG A 1 98 ? -2.924 -18.953 12.038 1.00 93.12 98 ARG A O 1
ATOM 805 N N . HIS A 1 99 ? -4.957 -18.772 11.129 1.00 88.88 99 HIS A N 1
ATOM 806 C CA . HIS A 1 99 ? -4.456 -18.354 9.821 1.00 88.88 99 HIS A CA 1
ATOM 807 C C . HIS A 1 99 ? -3.686 -17.028 9.902 1.00 88.88 99 HIS A C 1
ATOM 809 O O . HIS A 1 99 ? -2.574 -16.950 9.382 1.00 88.88 99 HIS A O 1
ATOM 815 N N . LYS A 1 100 ? -4.218 -16.017 10.609 1.00 89.81 100 LYS A N 1
ATOM 816 C CA . LYS A 1 100 ? -3.529 -14.733 10.846 1.00 89.81 100 LYS A CA 1
ATOM 817 C C . LYS A 1 100 ? -2.173 -14.932 11.523 1.00 89.81 100 LYS A C 1
ATOM 819 O O . LYS A 1 100 ? -1.200 -14.295 11.125 1.00 89.81 100 LYS A O 1
ATOM 824 N N . PHE A 1 101 ? -2.098 -15.829 12.506 1.00 96.88 101 PHE A N 1
ATOM 825 C CA . PHE A 1 101 ? -0.844 -16.195 13.160 1.00 96.88 101 PHE A CA 1
ATOM 826 C C . PHE A 1 101 ? 0.159 -16.824 12.177 1.00 96.88 101 PHE A C 1
ATOM 828 O O . PHE A 1 101 ? 1.303 -16.378 12.089 1.00 96.88 101 PHE A O 1
ATOM 835 N N . PHE A 1 102 ? -0.265 -17.808 11.376 1.00 96.00 102 PHE A N 1
ATOM 836 C CA . PHE A 1 102 ? 0.640 -18.543 10.484 1.00 96.00 102 PHE A CA 1
ATOM 837 C C . PHE A 1 102 ? 1.152 -17.740 9.279 1.00 96.00 102 PHE A C 1
ATOM 839 O O . PHE A 1 102 ? 2.234 -18.041 8.775 1.00 96.00 102 PHE A O 1
ATOM 846 N N . ILE A 1 103 ? 0.439 -16.702 8.831 1.00 92.44 103 ILE A N 1
ATOM 847 C CA . ILE A 1 103 ? 0.904 -15.825 7.737 1.00 92.44 103 ILE A CA 1
ATOM 848 C C . ILE A 1 103 ? 1.786 -14.663 8.218 1.00 92.44 103 ILE A C 1
ATOM 850 O O . ILE A 1 103 ? 2.363 -13.938 7.402 1.00 92.44 103 ILE A O 1
ATOM 854 N N . ARG A 1 104 ? 1.899 -14.451 9.534 1.00 96.56 104 ARG A N 1
ATOM 855 C CA . ARG A 1 104 ? 2.620 -13.310 10.102 1.00 96.56 104 ARG A CA 1
ATOM 856 C C . ARG A 1 104 ? 4.134 -13.501 9.968 1.00 96.56 104 ARG A C 1
ATOM 858 O O . ARG A 1 104 ? 4.698 -14.399 10.577 1.00 96.56 104 ARG A O 1
ATOM 865 N N . ASN A 1 105 ? 4.807 -12.678 9.162 1.00 95.56 105 ASN A N 1
ATOM 866 C CA . ASN A 1 105 ? 6.278 -12.612 9.038 1.00 95.56 105 ASN A CA 1
ATOM 867 C C . ASN A 1 105 ? 6.803 -11.287 9.603 1.00 95.56 105 ASN A C 1
ATOM 869 O O . ASN A 1 105 ? 6.052 -10.305 9.590 1.00 95.56 105 ASN A O 1
ATOM 873 N N . GLN A 1 106 ? 8.071 -11.242 10.028 1.00 96.31 106 GLN A N 1
ATOM 874 C CA . GLN A 1 106 ? 8.737 -10.008 10.458 1.00 96.31 106 GLN A CA 1
ATOM 875 C C . GLN A 1 106 ? 8.721 -8.973 9.324 1.00 96.31 106 GLN A C 1
ATOM 877 O O . GLN A 1 106 ? 9.026 -9.298 8.175 1.00 96.31 106 GLN A O 1
ATOM 882 N N . GLN A 1 107 ? 8.357 -7.732 9.642 1.00 92.81 107 GLN A N 1
ATOM 883 C CA . GLN A 1 107 ? 8.376 -6.626 8.676 1.00 92.81 107 GLN A CA 1
ATOM 884 C C . GLN A 1 107 ? 9.780 -6.002 8.556 1.00 92.81 107 GLN A C 1
ATOM 886 O O . GLN A 1 107 ? 10.580 -6.087 9.482 1.00 92.81 107 GLN A O 1
ATOM 891 N N . GLU A 1 108 ? 10.079 -5.329 7.436 1.00 87.75 108 GLU A N 1
ATOM 892 C CA . GLU A 1 108 ? 11.414 -4.751 7.152 1.00 87.75 108 GLU A CA 1
ATOM 893 C C . GLU A 1 108 ? 11.928 -3.780 8.230 1.00 87.75 108 GLU A C 1
ATOM 895 O O . GLU A 1 108 ? 13.133 -3.680 8.442 1.00 87.75 108 GLU A O 1
ATOM 900 N N . SER A 1 109 ? 11.024 -3.074 8.914 1.00 86.00 109 SER A N 1
ATOM 901 C CA . SER A 1 109 ? 11.342 -2.074 9.942 1.00 86.00 109 SER A CA 1
ATOM 902 C C . SER A 1 109 ? 10.992 -2.515 11.365 1.00 86.00 109 SER A C 1
ATOM 904 O O . SER A 1 109 ? 10.988 -1.691 12.274 1.00 86.00 109 SER A O 1
ATOM 906 N N . GLU A 1 110 ? 10.613 -3.775 11.556 1.00 91.75 110 GLU A N 1
ATOM 907 C CA . GLU A 1 110 ? 10.148 -4.292 12.840 1.00 91.75 110 GLU A CA 1
ATOM 908 C C . GLU A 1 110 ? 11.305 -4.918 13.623 1.00 91.75 110 GLU A C 1
ATOM 910 O O . GLU A 1 110 ? 12.031 -5.774 13.104 1.00 91.75 110 GLU A O 1
ATOM 915 N N . THR A 1 111 ? 11.475 -4.522 14.888 1.00 92.88 111 THR A N 1
ATOM 916 C CA . THR A 1 111 ? 12.479 -5.147 15.760 1.00 92.88 111 THR A CA 1
ATOM 917 C C . THR A 1 111 ? 12.068 -6.576 16.120 1.00 92.88 111 THR A C 1
ATOM 919 O O . THR A 1 111 ? 10.895 -6.942 16.052 1.00 92.88 111 THR A O 1
ATOM 922 N N . ILE A 1 112 ? 13.027 -7.411 16.530 1.00 93.25 112 ILE A N 1
ATOM 923 C CA . ILE A 1 112 ? 12.711 -8.785 16.952 1.00 93.25 112 ILE A CA 1
ATOM 924 C C . ILE A 1 112 ? 11.730 -8.786 18.127 1.00 93.25 112 ILE A C 1
ATOM 926 O O . ILE A 1 112 ? 10.787 -9.571 18.125 1.00 93.25 112 ILE A O 1
ATOM 930 N N . ASP A 1 113 ? 11.906 -7.887 19.096 1.00 92.81 113 ASP A N 1
ATOM 931 C CA . ASP A 1 113 ? 11.024 -7.803 20.261 1.00 92.81 113 ASP A CA 1
ATOM 932 C C . ASP A 1 113 ? 9.593 -7.415 19.880 1.00 92.81 113 ASP A C 1
ATOM 934 O O . ASP A 1 113 ? 8.642 -8.019 20.374 1.00 92.81 113 ASP A O 1
ATOM 938 N N . GLN A 1 114 ? 9.429 -6.468 18.949 1.00 94.12 114 GLN A N 1
ATOM 939 C CA . GLN A 1 114 ? 8.118 -6.091 18.409 1.00 94.12 114 GLN A CA 1
ATOM 940 C C . GLN A 1 114 ? 7.463 -7.257 17.663 1.00 94.12 114 GLN A C 1
ATOM 942 O O . GLN A 1 114 ? 6.283 -7.544 17.871 1.00 94.12 114 GLN A O 1
ATOM 947 N N . TYR A 1 115 ? 8.241 -7.980 16.855 1.00 96.94 115 TYR A N 1
ATOM 948 C CA . TYR A 1 115 ? 7.748 -9.140 16.122 1.00 96.94 115 TYR A CA 1
ATOM 949 C C . TYR A 1 115 ? 7.267 -10.249 17.061 1.00 96.94 115 TYR A C 1
ATOM 951 O O . TYR A 1 115 ? 6.152 -10.753 16.920 1.00 96.94 115 TYR A O 1
ATOM 959 N N . VAL A 1 116 ? 8.076 -10.595 18.062 1.00 96.25 116 VAL A N 1
ATOM 960 C CA . VAL A 1 116 ? 7.739 -11.612 19.066 1.00 96.25 116 VAL A CA 1
ATOM 961 C C . VAL A 1 116 ? 6.534 -11.178 19.900 1.00 96.25 116 VAL A C 1
ATOM 963 O O . VAL A 1 116 ? 5.676 -12.008 20.204 1.00 96.25 116 VAL A O 1
ATOM 966 N N . PHE A 1 117 ? 6.429 -9.892 20.241 1.00 94.69 117 PHE A N 1
ATOM 967 C CA . PHE A 1 117 ? 5.265 -9.341 20.932 1.00 94.69 117 PHE A CA 1
ATOM 968 C C . PHE A 1 117 ? 3.978 -9.529 20.118 1.00 94.69 117 PHE A C 1
ATOM 970 O O . PHE A 1 117 ? 2.989 -10.044 20.642 1.00 94.69 117 PHE A O 1
ATOM 977 N N . GLU A 1 118 ? 3.988 -9.191 18.827 1.00 95.44 118 GLU A N 1
ATOM 978 C CA . GLU A 1 118 ? 2.816 -9.362 17.964 1.00 95.44 118 GLU A CA 1
ATOM 979 C C . GLU A 1 118 ? 2.469 -10.843 17.732 1.00 95.44 118 GLU A C 1
ATOM 981 O O . GLU A 1 118 ? 1.290 -11.199 17.719 1.00 95.44 118 GLU A O 1
ATOM 986 N N . LEU A 1 119 ? 3.460 -11.738 17.638 1.00 96.56 119 LEU A N 1
ATOM 987 C CA . LEU A 1 119 ? 3.208 -13.185 17.607 1.00 96.56 119 LEU A CA 1
ATOM 988 C C . LEU A 1 119 ? 2.548 -13.678 18.902 1.00 96.56 119 LEU A C 1
ATOM 990 O O . LEU A 1 119 ? 1.564 -14.417 18.842 1.00 96.56 119 LEU A O 1
ATOM 994 N N . LYS A 1 120 ? 3.039 -13.239 20.070 1.00 94.88 120 LYS A N 1
ATOM 995 C CA . LYS A 1 120 ? 2.441 -13.564 21.377 1.00 94.88 120 LYS A CA 1
ATOM 996 C C . LYS A 1 120 ? 1.007 -13.054 21.480 1.00 94.88 120 LYS A C 1
ATOM 998 O O . LYS A 1 120 ? 0.146 -13.779 21.970 1.00 94.88 120 LYS A O 1
ATOM 1003 N N . LYS A 1 121 ? 0.745 -11.842 20.990 1.00 90.25 121 LYS A N 1
ATOM 1004 C CA . LYS A 1 121 ? -0.583 -11.221 20.963 1.00 90.25 121 LYS A CA 1
ATOM 1005 C C . LYS A 1 121 ? -1.565 -11.999 20.087 1.00 90.25 121 LYS A C 1
ATOM 1007 O O . LYS A 1 121 ? -2.670 -12.278 20.539 1.00 90.25 121 LYS A O 1
ATOM 1012 N N . LEU A 1 122 ? -1.161 -12.400 18.880 1.00 90.88 122 LEU A N 1
ATOM 1013 C CA . LEU A 1 122 ? -1.989 -13.232 17.996 1.00 90.88 122 LEU A CA 1
ATOM 1014 C C . LEU A 1 122 ? -2.233 -14.627 18.586 1.00 90.88 122 LEU A C 1
ATOM 1016 O O . LEU A 1 122 ? -3.338 -15.154 18.501 1.00 90.88 122 LEU A O 1
ATOM 1020 N N . ALA A 1 123 ? -1.236 -15.212 19.249 1.00 93.06 123 ALA A N 1
ATOM 1021 C CA . ALA A 1 123 ? -1.375 -16.523 19.874 1.00 93.06 123 ALA A CA 1
ATOM 1022 C C . ALA A 1 123 ? -2.431 -16.561 21.000 1.00 93.06 123 ALA A C 1
ATOM 1024 O O . ALA A 1 123 ? -2.977 -17.629 21.273 1.00 93.06 123 ALA A O 1
ATOM 1025 N N . LEU A 1 124 ? -2.761 -15.421 21.633 1.00 86.50 124 LEU A N 1
ATOM 1026 C CA . LEU A 1 124 ? -3.798 -15.344 22.677 1.00 86.50 124 LEU A CA 1
ATOM 1027 C C . LEU A 1 124 ? -5.198 -15.704 22.164 1.00 86.50 124 LEU A C 1
ATOM 1029 O O . LEU A 1 124 ? -6.015 -16.193 22.938 1.00 86.50 124 LEU A O 1
ATOM 1033 N N . THR A 1 125 ? -5.486 -15.470 20.882 1.00 82.19 125 THR A N 1
ATOM 1034 C CA . THR A 1 125 ? -6.804 -15.737 20.280 1.00 82.19 125 THR A CA 1
ATOM 1035 C C . THR A 1 125 ? -6.871 -17.064 19.524 1.00 82.19 125 THR A C 1
ATOM 1037 O O . THR A 1 125 ? -7.921 -17.400 18.984 1.00 82.19 125 THR A O 1
ATOM 1040 N N . CYS A 1 126 ? -5.776 -17.831 19.492 1.00 86.25 126 CYS A N 1
ATOM 1041 C CA . CYS A 1 126 ? -5.639 -19.030 18.661 1.00 86.25 126 CYS A CA 1
ATOM 1042 C C . CYS A 1 126 ? -5.903 -20.363 19.386 1.00 86.25 126 CYS A C 1
ATOM 1044 O O . CYS A 1 126 ? -5.902 -21.408 18.728 1.00 86.25 126 CYS A O 1
ATOM 1046 N N . GLU A 1 127 ? -6.082 -20.337 20.712 1.00 90.25 127 GLU A N 1
ATOM 1047 C CA . GLU A 1 127 ? -6.265 -21.518 21.580 1.00 90.25 127 GLU A CA 1
ATOM 1048 C C . GLU A 1 127 ? -5.245 -22.628 21.270 1.00 90.25 127 GLU A C 1
ATOM 1050 O O . GLU A 1 127 ? -5.591 -23.744 20.883 1.00 90.25 127 GLU A O 1
ATOM 1055 N N . PHE A 1 128 ? -3.955 -22.293 21.355 1.00 90.75 128 PHE A N 1
ATOM 1056 C CA . PHE A 1 128 ? -2.871 -23.247 21.092 1.00 90.75 128 PHE A CA 1
ATOM 1057 C C . PHE A 1 128 ? -2.578 -24.200 22.261 1.00 90.75 128 PHE A C 1
ATOM 1059 O O . PHE A 1 128 ? -1.862 -25.178 22.063 1.00 90.75 128 PHE A O 1
ATOM 1066 N N . GLY A 1 129 ? -3.131 -23.940 23.451 1.00 91.56 129 GLY A N 1
ATOM 1067 C CA . GLY A 1 129 ? -2.866 -24.742 24.647 1.00 91.56 129 GLY A CA 1
ATOM 1068 C C . GLY A 1 129 ? -1.370 -24.807 24.960 1.00 91.56 129 GLY A C 1
ATOM 1069 O O . GLY A 1 129 ? -0.667 -23.800 24.841 1.00 91.56 129 GLY A O 1
ATOM 1070 N N . ASP A 1 130 ? -0.891 -26.001 25.294 1.00 92.81 130 ASP A N 1
ATOM 1071 C CA . ASP A 1 130 ? 0.502 -26.247 25.689 1.00 92.81 130 ASP A CA 1
ATOM 1072 C C . ASP A 1 130 ? 1.505 -26.017 24.546 1.00 92.81 130 ASP A C 1
ATOM 1074 O O . ASP A 1 130 ? 2.664 -25.694 24.785 1.00 92.81 130 ASP A O 1
ATOM 1078 N N . LEU A 1 131 ? 1.053 -26.083 23.287 1.00 94.38 131 LEU A N 1
ATOM 1079 C CA . LEU A 1 131 ? 1.894 -25.859 22.102 1.00 94.38 131 LEU A CA 1
ATOM 1080 C C . LEU A 1 131 ? 2.129 -24.377 21.789 1.00 94.38 131 LEU A C 1
ATOM 1082 O O . LEU A 1 131 ? 2.776 -24.047 20.795 1.00 94.38 131 LEU A O 1
ATOM 1086 N N . LYS A 1 132 ? 1.576 -23.460 22.589 1.00 95.00 132 LYS A N 1
ATOM 1087 C CA . LYS A 1 132 ? 1.629 -22.019 22.319 1.00 95.00 132 LYS A CA 1
ATOM 1088 C C . LYS A 1 132 ? 3.055 -21.520 22.091 1.00 95.00 132 LYS A C 1
ATOM 1090 O O . LYS A 1 132 ? 3.302 -20.833 21.100 1.00 95.00 132 LYS A O 1
ATOM 1095 N N . ASP A 1 133 ? 3.979 -21.863 22.980 1.00 95.25 133 ASP A N 1
ATOM 1096 C CA . ASP A 1 133 ? 5.347 -21.350 22.914 1.00 95.25 133 ASP A CA 1
ATOM 1097 C C . ASP A 1 133 ? 6.155 -22.008 21.790 1.00 95.25 133 ASP A C 1
ATOM 1099 O O . ASP A 1 133 ? 6.927 -21.321 21.115 1.00 95.25 133 ASP A O 1
ATOM 1103 N N . ASP A 1 134 ? 5.911 -23.290 21.512 1.00 96.12 134 ASP A N 1
ATOM 1104 C CA . ASP A 1 134 ? 6.517 -23.998 20.383 1.00 96.12 134 ASP A CA 1
ATOM 1105 C C . ASP A 1 134 ? 6.069 -23.427 19.039 1.00 96.12 134 ASP A C 1
ATOM 1107 O O . ASP A 1 134 ? 6.898 -23.166 18.171 1.00 96.12 134 ASP A O 1
ATOM 1111 N N . LEU A 1 135 ? 4.781 -23.119 18.885 1.00 96.88 135 LEU A N 1
ATOM 1112 C CA . LEU A 1 135 ? 4.268 -22.523 17.653 1.00 96.88 135 LEU A CA 1
ATOM 1113 C C . LEU A 1 135 ? 4.771 -21.090 17.454 1.00 96.88 135 LEU A C 1
ATOM 1115 O O . LEU A 1 135 ? 5.061 -20.695 16.324 1.00 96.88 135 LEU A O 1
ATOM 1119 N N . ILE A 1 136 ? 4.907 -20.301 18.527 1.00 97.50 136 ILE A N 1
ATOM 1120 C CA . ILE A 1 136 ? 5.518 -18.962 18.450 1.00 97.50 136 ILE A CA 1
ATOM 1121 C C . ILE A 1 136 ? 6.989 -19.079 18.050 1.00 97.50 136 ILE A C 1
ATOM 1123 O O . ILE A 1 136 ? 7.442 -18.321 17.190 1.00 97.50 136 ILE A O 1
ATOM 1127 N N . LYS A 1 137 ? 7.722 -20.034 18.628 1.00 97.06 137 LYS A N 1
ATOM 1128 C CA . LYS A 1 137 ? 9.113 -20.329 18.273 1.00 97.06 137 LYS A CA 1
ATOM 1129 C C . LYS A 1 137 ? 9.234 -20.716 16.798 1.00 97.06 137 LYS A C 1
ATOM 1131 O O . LYS A 1 137 ? 10.004 -20.086 16.075 1.00 97.06 137 LYS A O 1
ATOM 1136 N N . ASP A 1 138 ? 8.449 -21.676 16.324 1.00 96.44 138 ASP A N 1
ATOM 1137 C CA . ASP A 1 138 ? 8.499 -22.137 14.932 1.00 96.44 138 ASP A CA 1
ATOM 1138 C C . ASP A 1 138 ? 8.164 -20.995 13.965 1.00 96.44 138 ASP A C 1
ATOM 1140 O O . ASP A 1 138 ? 8.824 -20.792 12.941 1.00 96.44 138 ASP A O 1
ATOM 1144 N N . ARG A 1 139 ? 7.185 -20.160 14.333 1.00 97.19 139 ARG A N 1
ATOM 1145 C CA . ARG A 1 139 ? 6.804 -18.978 13.558 1.00 97.19 139 ARG A CA 1
ATOM 1146 C C . ARG A 1 139 ? 7.878 -17.889 13.554 1.00 97.19 139 ARG A C 1
ATOM 1148 O O . ARG A 1 139 ? 8.079 -17.236 12.524 1.00 97.19 139 ARG A O 1
ATOM 1155 N N . LEU A 1 140 ? 8.594 -17.704 14.662 1.00 97.00 140 LEU A N 1
ATOM 1156 C CA . LEU A 1 140 ? 9.754 -16.819 14.749 1.00 97.00 140 LEU A CA 1
ATOM 1157 C C . LEU A 1 140 ? 10.869 -17.299 13.808 1.00 97.00 140 LEU A C 1
ATOM 1159 O O . LEU A 1 140 ? 11.349 -16.508 12.996 1.00 97.00 140 LEU A O 1
ATOM 1163 N N . VAL A 1 141 ? 11.219 -18.590 13.850 1.00 96.44 141 VAL A N 1
ATOM 1164 C CA . VAL A 1 141 ? 12.258 -19.190 12.992 1.00 96.44 141 VAL A CA 1
ATOM 1165 C C . VAL A 1 141 ? 11.893 -19.055 11.511 1.00 96.44 141 VAL A C 1
ATOM 1167 O O . VAL A 1 141 ? 12.698 -18.566 10.716 1.00 96.44 141 VAL A O 1
ATOM 1170 N N . CYS A 1 142 ? 10.671 -19.420 11.117 1.00 94.00 142 CYS A N 1
ATOM 1171 C CA . CYS A 1 142 ? 10.248 -19.322 9.718 1.00 94.00 142 CYS A CA 1
ATOM 1172 C C . CYS A 1 142 ? 10.122 -17.871 9.228 1.00 94.00 142 CYS A C 1
ATOM 1174 O O . CYS A 1 142 ? 10.379 -17.600 8.054 1.00 94.00 142 CYS A O 1
ATOM 1176 N N . GLY A 1 143 ? 9.701 -16.952 10.103 1.00 94.38 143 GLY A N 1
ATOM 1177 C CA . GLY A 1 143 ? 9.300 -15.600 9.719 1.00 94.38 143 GLY A CA 1
ATOM 1178 C C . GLY A 1 143 ? 10.312 -14.485 9.980 1.00 94.38 143 GLY A C 1
ATOM 1179 O O . GLY A 1 143 ? 10.029 -13.349 9.604 1.00 94.38 143 GLY A O 1
ATOM 1180 N N . VAL A 1 144 ? 11.471 -14.767 10.589 1.00 96.06 144 VAL A N 1
ATOM 1181 C CA . VAL A 1 144 ? 12.550 -13.777 10.778 1.00 96.06 144 VAL A CA 1
ATOM 1182 C C . VAL A 1 144 ? 13.130 -13.330 9.431 1.00 96.06 144 VAL A C 1
ATOM 1184 O O . VAL A 1 144 ? 13.405 -14.160 8.562 1.00 96.06 144 VAL A O 1
ATOM 1187 N N . ILE A 1 145 ? 13.351 -12.026 9.240 1.00 94.75 145 ILE A N 1
ATOM 1188 C CA . ILE A 1 145 ? 13.800 -11.469 7.950 1.00 94.75 145 ILE A CA 1
ATOM 1189 C C . ILE A 1 145 ? 15.260 -11.818 7.631 1.00 94.75 145 ILE A C 1
ATOM 1191 O O . ILE A 1 145 ? 15.633 -12.030 6.477 1.00 94.75 145 ILE A O 1
ATOM 1195 N N . SER A 1 146 ? 16.101 -11.899 8.663 1.00 92.56 146 SER A N 1
ATOM 1196 C CA . SER A 1 146 ? 17.531 -12.149 8.516 1.00 92.56 146 SER A CA 1
ATOM 1197 C C . SER A 1 146 ? 17.798 -13.637 8.311 1.00 92.56 146 SER A C 1
ATOM 1199 O O . SER A 1 146 ? 17.655 -14.435 9.238 1.00 92.56 146 SER A O 1
ATOM 1201 N N . SER A 1 147 ? 18.257 -14.002 7.112 1.00 92.50 147 SER A N 1
ATOM 1202 C CA . SER A 1 147 ? 18.676 -15.373 6.793 1.00 92.50 147 SER A CA 1
ATOM 1203 C C . SER A 1 147 ? 19.789 -15.877 7.715 1.00 92.50 147 SER A C 1
ATOM 1205 O O . SER A 1 147 ? 19.761 -17.035 8.109 1.00 92.50 147 SER A O 1
ATOM 1207 N N . ALA A 1 148 ? 20.711 -15.001 8.129 1.00 90.81 148 ALA A N 1
ATOM 1208 C CA . ALA A 1 148 ? 21.787 -15.341 9.061 1.00 90.81 148 ALA A CA 1
ATOM 1209 C C . ALA A 1 148 ? 21.273 -15.682 10.472 1.00 90.81 148 ALA A C 1
ATOM 1211 O O . ALA A 1 148 ? 21.761 -16.619 11.099 1.00 90.81 148 ALA A O 1
ATOM 1212 N N . ILE A 1 149 ? 20.274 -14.942 10.975 1.00 93.31 149 ILE A N 1
ATOM 1213 C CA . ILE A 1 149 ? 19.640 -15.258 12.267 1.00 93.31 149 ILE A CA 1
ATOM 1214 C C . ILE A 1 149 ? 18.870 -16.574 12.151 1.00 93.31 149 ILE A C 1
ATOM 1216 O O . ILE A 1 149 ? 19.007 -17.432 13.015 1.00 93.31 149 ILE A O 1
ATOM 1220 N N . ARG A 1 150 ? 18.124 -16.767 11.055 1.00 95.81 150 ARG A N 1
ATOM 1221 C CA . ARG A 1 150 ? 17.404 -18.018 10.788 1.00 95.81 150 ARG A CA 1
ATOM 1222 C C . ARG A 1 150 ? 18.335 -19.225 10.786 1.00 95.81 150 ARG A C 1
ATOM 1224 O O . ARG A 1 150 ? 18.045 -20.214 11.443 1.00 95.81 150 ARG A O 1
ATOM 1231 N N . GLU A 1 151 ? 19.456 -19.131 10.079 1.00 94.00 151 GLU A N 1
ATOM 1232 C CA . GLU A 1 151 ? 20.453 -20.198 10.024 1.00 94.00 151 GLU A CA 1
ATOM 1233 C C . GLU A 1 151 ? 21.034 -20.498 11.409 1.00 94.00 151 GLU A C 1
ATOM 1235 O O . GLU A 1 151 ? 21.177 -21.661 11.765 1.00 94.00 151 GLU A O 1
ATOM 1240 N N . ARG A 1 152 ? 21.314 -19.467 12.218 1.00 92.62 152 ARG A N 1
ATOM 1241 C CA . ARG A 1 152 ? 21.800 -19.648 13.592 1.00 92.62 152 ARG A CA 1
ATOM 1242 C C . ARG A 1 152 ? 20.774 -20.355 14.479 1.00 92.62 152 ARG A C 1
ATOM 1244 O O . ARG A 1 152 ? 21.154 -21.266 15.198 1.00 92.62 152 ARG A O 1
ATOM 1251 N N . LEU A 1 153 ? 19.497 -19.977 14.395 1.00 94.69 153 LEU A N 1
ATOM 1252 C CA . LEU A 1 153 ? 18.417 -20.628 15.147 1.00 94.69 153 LEU A CA 1
ATOM 1253 C C . LEU A 1 153 ? 18.254 -22.105 14.763 1.00 94.69 153 LEU A C 1
ATOM 1255 O O . LEU A 1 153 ? 18.023 -22.934 15.632 1.00 94.69 153 LEU A O 1
ATOM 1259 N N . LEU A 1 154 ? 18.404 -22.438 13.476 1.00 94.38 154 LEU A N 1
ATOM 1260 C CA . LEU A 1 154 ? 18.277 -23.809 12.967 1.00 94.38 154 LEU A CA 1
ATOM 1261 C C . LEU A 1 154 ? 19.435 -24.739 13.369 1.00 94.38 154 LEU A C 1
ATOM 1263 O O . LEU A 1 154 ? 19.333 -25.942 13.155 1.00 94.38 154 LEU A O 1
ATOM 1267 N N . ARG A 1 155 ? 20.536 -24.206 13.914 1.00 93.75 155 ARG A N 1
ATOM 1268 C CA . ARG A 1 155 ? 21.663 -25.011 14.417 1.00 93.75 155 ARG A CA 1
ATOM 1269 C C . ARG A 1 155 ? 21.498 -25.433 15.875 1.00 93.75 155 ARG A C 1
ATOM 1271 O O . ARG A 1 155 ? 22.258 -26.278 16.334 1.00 93.75 155 ARG A O 1
ATOM 1278 N N . GLU A 1 156 ? 20.563 -24.829 16.600 1.00 92.06 156 GLU A N 1
ATOM 1279 C CA . GLU A 1 156 ? 20.347 -25.137 18.010 1.00 92.06 156 GLU A CA 1
ATOM 1280 C C . GLU A 1 156 ? 19.507 -26.402 18.169 1.00 92.06 156 GLU A C 1
ATOM 1282 O O . GLU A 1 156 ? 18.370 -26.469 17.706 1.00 92.06 156 GLU A O 1
ATOM 1287 N N . ASP A 1 157 ? 20.058 -27.382 18.879 1.00 83.94 157 ASP A N 1
ATOM 1288 C CA . ASP A 1 157 ? 19.455 -28.709 19.042 1.00 83.94 157 ASP A CA 1
ATOM 1289 C C . ASP A 1 157 ? 18.265 -28.697 20.026 1.00 83.94 157 ASP A C 1
ATOM 1291 O O . ASP A 1 157 ? 17.278 -29.411 19.861 1.00 83.94 157 ASP A O 1
ATOM 1295 N N . LYS A 1 158 ? 18.310 -27.823 21.045 1.00 89.94 158 LYS A N 1
ATOM 1296 C CA . LYS A 1 158 ? 17.247 -27.655 22.057 1.00 89.94 158 LYS A CA 1
ATOM 1297 C C . LYS A 1 158 ? 16.722 -26.225 22.093 1.00 89.94 158 LYS A C 1
ATOM 1299 O O . LYS A 1 158 ? 16.872 -25.504 23.080 1.00 89.94 158 LYS A O 1
ATOM 1304 N N . LEU A 1 159 ? 16.103 -25.805 20.993 1.00 92.88 159 LEU A N 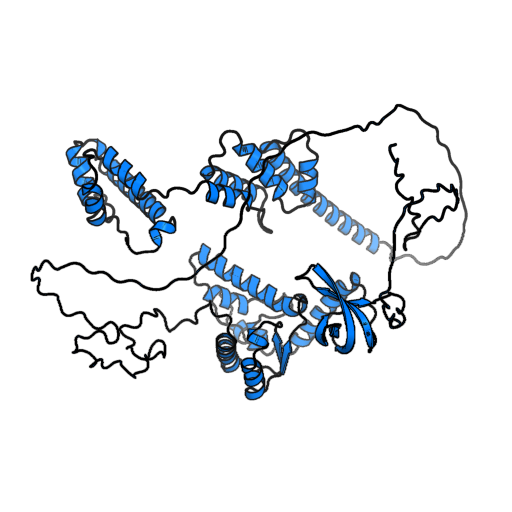1
ATOM 1305 C CA . LEU A 1 159 ? 15.563 -24.457 20.865 1.00 92.88 159 LEU A CA 1
ATOM 1306 C C . LEU A 1 159 ? 14.216 -24.313 21.599 1.00 92.88 159 LEU A C 1
ATOM 1308 O O . LEU A 1 159 ? 13.208 -24.903 21.210 1.00 92.88 159 LEU A O 1
ATOM 1312 N N . THR A 1 160 ? 14.192 -23.468 22.630 1.00 96.31 160 THR A N 1
ATOM 1313 C CA . THR A 1 160 ? 12.973 -22.965 23.288 1.00 96.31 160 THR A CA 1
ATOM 1314 C C . THR A 1 160 ? 12.609 -21.575 22.760 1.00 96.31 160 THR A C 1
ATOM 1316 O O . THR A 1 160 ? 13.452 -20.888 22.177 1.00 96.31 160 THR A O 1
ATOM 1319 N N . LEU A 1 161 ? 11.374 -21.110 22.993 1.00 95.00 161 LEU A N 1
ATOM 1320 C CA . LEU A 1 161 ? 10.986 -19.735 22.648 1.00 95.00 161 LEU A CA 1
ATOM 1321 C C . LEU A 1 161 ? 11.905 -18.703 23.318 1.00 95.00 161 LEU A C 1
ATOM 1323 O O . LEU A 1 161 ? 12.335 -17.751 22.672 1.00 95.00 161 LEU A O 1
ATOM 1327 N N . TYR A 1 162 ? 12.236 -18.906 24.594 1.00 94.50 162 TYR A N 1
ATOM 1328 C CA . TYR A 1 162 ? 13.128 -18.017 25.334 1.00 94.50 162 TYR A CA 1
ATOM 1329 C C . TYR A 1 162 ? 14.520 -17.955 24.692 1.00 94.50 162 TYR A C 1
ATOM 1331 O O . TYR A 1 162 ? 14.982 -16.880 24.309 1.00 94.50 162 TYR A O 1
ATOM 1339 N N . THR A 1 163 ? 15.157 -19.111 24.486 1.00 94.25 163 THR A N 1
ATOM 1340 C CA . THR A 1 163 ? 16.499 -19.178 23.887 1.00 94.25 163 THR A CA 1
ATOM 1341 C C . THR A 1 163 ? 16.511 -18.654 22.450 1.00 94.25 163 THR A C 1
ATOM 1343 O O . THR A 1 163 ? 17.480 -18.023 22.040 1.00 94.25 163 THR A O 1
ATOM 1346 N N . ALA A 1 164 ? 15.429 -18.842 21.686 1.00 95.19 164 ALA A N 1
ATOM 1347 C CA . ALA A 1 164 ? 15.304 -18.294 20.337 1.00 95.19 164 ALA A CA 1
ATOM 1348 C C . ALA A 1 164 ? 15.306 -16.759 20.324 1.00 95.19 164 ALA A C 1
ATOM 1350 O O . ALA A 1 164 ? 15.991 -16.149 19.500 1.00 95.19 164 ALA A O 1
ATOM 1351 N N . VAL A 1 165 ? 14.573 -16.128 21.245 1.00 94.81 165 VAL A N 1
ATOM 1352 C CA . VAL A 1 165 ? 14.551 -14.664 21.384 1.00 94.81 165 VAL A CA 1
ATOM 1353 C C . VAL A 1 165 ? 15.930 -14.140 21.784 1.00 94.81 165 VAL A C 1
ATOM 1355 O O . VAL A 1 165 ? 16.422 -13.194 21.166 1.00 94.81 165 VAL A O 1
ATOM 1358 N N . GLU A 1 166 ? 16.591 -14.791 22.741 1.00 94.00 166 GLU A N 1
ATOM 1359 C CA . GLU A 1 166 ? 17.934 -14.404 23.185 1.00 94.00 166 GLU A CA 1
ATOM 1360 C C . GLU A 1 166 ? 18.969 -14.509 22.059 1.00 94.00 166 GLU A C 1
ATOM 1362 O O . GLU A 1 166 ? 19.712 -13.560 21.809 1.00 94.00 166 GLU A O 1
ATOM 1367 N N . ILE A 1 167 ? 18.961 -15.595 21.282 1.00 92.81 167 ILE A N 1
ATOM 1368 C CA . ILE A 1 167 ? 19.850 -15.745 20.119 1.00 92.81 167 ILE A CA 1
ATOM 1369 C C . ILE A 1 167 ? 19.626 -14.630 19.098 1.00 92.81 167 ILE A C 1
ATOM 1371 O O . ILE A 1 167 ? 20.591 -14.104 18.535 1.00 92.81 167 ILE A O 1
ATOM 1375 N N . CYS A 1 168 ? 18.372 -14.243 18.860 1.00 92.75 168 CYS A N 1
ATOM 1376 C CA . CYS A 1 168 ? 18.060 -13.143 17.956 1.00 92.75 168 CYS A CA 1
ATOM 1377 C C . CYS A 1 168 ? 18.611 -11.803 18.469 1.00 92.75 168 CYS A C 1
ATOM 1379 O O . CYS A 1 168 ? 19.213 -11.062 17.689 1.00 92.75 168 CYS A O 1
ATOM 1381 N N . ARG A 1 169 ? 18.439 -11.501 19.764 1.00 90.94 169 ARG A N 1
ATOM 1382 C CA . ARG A 1 169 ? 18.956 -10.277 20.402 1.00 90.94 169 ARG A CA 1
ATOM 1383 C C . ARG A 1 169 ? 20.479 -10.226 20.348 1.00 90.94 169 ARG A C 1
ATOM 1385 O O . ARG A 1 169 ? 21.041 -9.255 19.842 1.00 90.94 169 ARG A O 1
ATOM 1392 N N . VAL A 1 170 ? 21.140 -11.307 20.762 1.00 88.62 170 VAL A N 1
ATOM 1393 C CA . VAL A 1 170 ? 22.604 -11.435 20.723 1.00 88.62 170 VAL A CA 1
ATOM 1394 C C . VAL A 1 170 ? 23.121 -11.263 19.296 1.00 88.62 170 VAL A C 1
ATOM 1396 O O . VAL A 1 170 ? 24.068 -10.517 19.074 1.00 88.62 170 VAL A O 1
ATOM 1399 N N . ALA A 1 171 ? 22.482 -11.880 18.298 1.00 87.62 171 ALA A N 1
ATOM 1400 C CA . ALA A 1 171 ? 22.910 -11.764 16.905 1.00 87.62 171 ALA A CA 1
ATOM 1401 C C . ALA A 1 171 ? 22.796 -10.335 16.340 1.00 87.62 171 ALA A C 1
ATOM 1403 O O . ALA A 1 171 ? 23.590 -9.960 15.474 1.00 87.62 171 ALA A O 1
ATOM 1404 N N . ILE A 1 172 ? 21.831 -9.538 16.810 1.00 84.88 172 ILE A N 1
ATOM 1405 C CA . ILE A 1 172 ? 21.708 -8.120 16.442 1.00 84.88 172 ILE A CA 1
ATOM 1406 C C . ILE A 1 172 ? 22.827 -7.309 17.092 1.00 84.88 172 ILE A C 1
ATOM 1408 O O . ILE A 1 172 ? 23.536 -6.587 16.394 1.00 84.88 172 ILE A O 1
ATOM 1412 N N . VAL A 1 173 ? 23.030 -7.484 18.398 1.00 83.06 173 VAL A N 1
ATOM 1413 C CA . VAL A 1 173 ? 24.070 -6.786 19.165 1.00 83.06 173 VAL A CA 1
ATOM 1414 C C . VAL A 1 173 ? 25.467 -7.096 18.611 1.00 83.06 173 VAL A C 1
ATOM 1416 O O . VAL A 1 173 ? 26.236 -6.182 18.325 1.00 83.06 173 VAL A O 1
ATOM 1419 N N . SER A 1 174 ? 25.782 -8.368 18.335 1.00 83.75 174 SER A N 1
ATOM 1420 C CA . SER A 1 174 ? 27.059 -8.758 17.716 1.00 83.75 174 SER A CA 1
ATOM 1421 C C . SER A 1 174 ? 27.277 -8.113 16.345 1.00 83.75 174 SER A C 1
ATOM 1423 O O . SER A 1 174 ? 28.415 -7.812 15.980 1.00 83.75 174 SER A O 1
ATOM 1425 N N . ARG A 1 175 ? 26.207 -7.890 15.569 1.00 82.75 175 ARG A N 1
ATOM 1426 C CA . ARG A 1 175 ? 26.296 -7.211 14.271 1.00 82.75 175 ARG A CA 1
ATOM 1427 C C . ARG A 1 175 ? 26.616 -5.729 14.441 1.00 82.75 175 ARG A C 1
ATOM 1429 O O . ARG A 1 175 ? 27.478 -5.249 13.716 1.00 82.75 175 ARG A O 1
ATOM 1436 N N . MET A 1 176 ? 25.982 -5.050 15.399 1.00 80.31 176 MET A N 1
ATOM 1437 C CA . MET A 1 176 ? 26.277 -3.647 15.716 1.00 80.31 176 MET A CA 1
ATOM 1438 C C . MET A 1 176 ? 27.751 -3.470 16.097 1.00 80.31 176 MET A C 1
ATOM 1440 O O . MET A 1 176 ? 28.454 -2.702 15.447 1.00 80.31 176 MET A O 1
ATOM 1444 N N . TYR A 1 177 ? 28.263 -4.283 17.030 1.00 81.38 177 TYR A N 1
ATOM 1445 C CA . TYR A 1 177 ? 29.686 -4.253 17.392 1.00 81.38 177 TYR A CA 1
ATOM 1446 C C . TYR A 1 177 ? 30.608 -4.552 16.202 1.00 81.38 177 TYR A C 1
ATOM 1448 O O . TYR A 1 177 ? 31.612 -3.876 16.005 1.00 81.38 177 TYR A O 1
ATOM 1456 N N . SER A 1 178 ? 30.257 -5.529 15.359 1.00 77.94 178 SER A N 1
ATOM 1457 C CA . SER A 1 178 ? 31.041 -5.848 14.155 1.00 77.94 178 SER A CA 1
ATOM 1458 C C . SER A 1 178 ? 31.059 -4.707 13.130 1.00 77.94 178 SER A C 1
ATOM 1460 O O . SER A 1 178 ? 32.006 -4.595 12.353 1.00 77.94 178 SER A O 1
ATOM 1462 N N . GLU A 1 179 ? 30.005 -3.894 13.064 1.00 77.81 179 GLU A N 1
ATOM 1463 C CA . GLU A 1 179 ? 29.944 -2.707 12.209 1.00 77.81 179 GLU A CA 1
ATOM 1464 C C . GLU A 1 179 ? 30.778 -1.560 12.778 1.00 77.81 179 GLU A C 1
ATOM 1466 O O . GLU A 1 179 ? 31.456 -0.878 12.010 1.00 77.81 179 GLU A O 1
ATOM 1471 N N . ASP A 1 180 ? 30.791 -1.383 14.097 1.00 76.38 180 ASP A N 1
ATOM 1472 C CA . ASP A 1 180 ? 31.590 -0.348 14.755 1.00 76.38 180 ASP A CA 1
ATOM 1473 C C . ASP A 1 180 ? 33.093 -0.656 14.687 1.00 76.38 180 ASP A C 1
ATOM 1475 O O . ASP A 1 180 ? 33.862 0.204 14.261 1.00 76.38 180 ASP A O 1
ATOM 1479 N N . ILE A 1 181 ? 33.500 -1.914 14.898 1.00 79.44 181 ILE A N 1
ATOM 1480 C CA . ILE A 1 181 ? 34.888 -2.369 14.679 1.00 79.44 181 ILE A CA 1
ATOM 1481 C C . ILE A 1 181 ? 35.329 -2.118 13.227 1.00 79.44 181 ILE A C 1
ATOM 1483 O O . ILE A 1 181 ? 36.457 -1.701 12.957 1.00 79.44 181 ILE A O 1
ATOM 1487 N N . LYS A 1 182 ? 34.436 -2.338 12.251 1.00 74.44 182 LYS A N 1
ATOM 1488 C CA . LYS A 1 182 ? 34.737 -2.042 10.842 1.00 74.44 182 LYS A CA 1
ATOM 1489 C C . LYS A 1 182 ? 34.928 -0.548 10.608 1.00 74.44 182 LYS A C 1
ATOM 1491 O O . LYS A 1 182 ? 35.832 -0.192 9.857 1.00 74.44 182 LYS A O 1
ATOM 1496 N N . LYS A 1 183 ? 34.124 0.317 11.232 1.00 71.12 183 LYS A N 1
ATOM 1497 C CA . LYS A 1 183 ? 34.295 1.774 11.127 1.00 71.12 183 LYS A CA 1
ATOM 1498 C C . LYS A 1 183 ? 35.627 2.217 11.733 1.00 71.12 183 LYS A C 1
ATOM 1500 O O . LYS A 1 183 ? 36.342 2.966 11.077 1.00 71.12 183 LYS A O 1
ATOM 1505 N N . GLU A 1 184 ? 36.003 1.698 12.900 1.00 60.66 184 GLU A N 1
ATOM 1506 C CA . GLU A 1 184 ? 37.291 2.004 13.542 1.00 60.66 184 GLU A CA 1
ATOM 1507 C C . GLU A 1 184 ? 38.487 1.542 12.696 1.00 60.66 184 GLU A C 1
ATOM 1509 O O . GLU A 1 184 ? 39.428 2.302 12.480 1.00 60.66 184 GLU A O 1
ATOM 1514 N N . SER A 1 185 ? 38.421 0.344 12.104 1.00 57.31 185 SER A N 1
ATOM 1515 C CA . SER A 1 185 ? 39.486 -0.155 11.217 1.00 57.31 185 SER A CA 1
ATOM 1516 C C . SER A 1 185 ? 39.663 0.669 9.929 1.00 57.31 185 SER A C 1
ATOM 1518 O O . SER A 1 185 ? 40.750 0.702 9.353 1.00 57.31 185 SER A O 1
ATOM 1520 N N . VAL A 1 186 ? 38.606 1.350 9.466 1.00 57.16 186 VAL A N 1
ATOM 1521 C CA . VAL A 1 186 ? 38.665 2.259 8.310 1.00 57.16 186 VAL A CA 1
ATOM 1522 C C . VAL A 1 186 ? 39.327 3.583 8.691 1.00 57.16 186 VAL A C 1
ATOM 1524 O O . VAL A 1 186 ? 40.069 4.125 7.878 1.00 57.16 186 VAL A O 1
ATOM 1527 N N . VAL A 1 187 ? 39.117 4.071 9.918 1.00 55.12 187 VAL A N 1
ATOM 1528 C CA . VAL A 1 187 ? 39.782 5.282 10.430 1.00 55.12 187 VAL A CA 1
ATOM 1529 C C . VAL A 1 187 ? 41.295 5.061 10.532 1.00 55.12 187 VAL A C 1
ATOM 1531 O O . VAL A 1 187 ? 42.052 5.849 9.972 1.00 55.12 187 VAL A O 1
ATOM 1534 N N . TYR A 1 188 ? 41.736 3.932 11.100 1.00 49.91 188 TYR A N 1
ATOM 1535 C CA . TYR A 1 188 ? 43.163 3.574 11.157 1.00 49.91 188 TYR A CA 1
ATOM 1536 C C . TYR A 1 188 ? 43.814 3.454 9.768 1.00 49.91 188 TYR A C 1
ATOM 1538 O O . TYR A 1 188 ? 44.939 3.908 9.566 1.00 49.91 188 TYR A O 1
ATOM 1546 N N . LYS A 1 189 ? 43.094 2.913 8.775 1.00 48.16 189 LYS A N 1
ATOM 1547 C CA . LYS A 1 189 ? 43.597 2.809 7.394 1.00 48.16 189 LYS A CA 1
ATOM 1548 C C . LYS A 1 189 ? 43.796 4.157 6.701 1.00 48.16 189 LYS A C 1
ATOM 1550 O O . LYS A 1 189 ? 44.677 4.257 5.854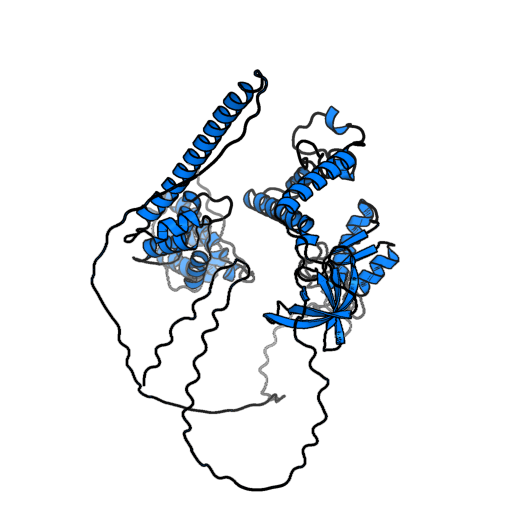 1.00 48.16 189 LYS A O 1
ATOM 1555 N N . ILE A 1 190 ? 42.990 5.169 7.031 1.00 52.22 190 ILE A N 1
ATOM 1556 C CA . ILE A 1 190 ? 43.117 6.519 6.456 1.00 52.22 190 ILE A CA 1
ATOM 1557 C C . ILE A 1 190 ? 44.361 7.226 7.025 1.00 52.22 190 ILE A C 1
ATOM 1559 O O . ILE A 1 190 ? 45.077 7.909 6.290 1.00 52.22 190 ILE A O 1
ATOM 1563 N N . GLU A 1 191 ? 44.668 7.007 8.306 1.00 47.06 191 GLU A N 1
ATOM 1564 C CA . GLU A 1 191 ? 45.855 7.569 8.967 1.00 47.06 191 GLU A CA 1
ATOM 1565 C C . GLU A 1 191 ? 47.178 6.905 8.547 1.00 47.06 191 GLU A C 1
ATOM 1567 O O . GLU A 1 191 ? 48.233 7.538 8.611 1.00 47.06 191 GLU A O 1
ATOM 1572 N N . GLU A 1 192 ? 47.160 5.642 8.112 1.00 48.19 192 GLU A N 1
ATOM 1573 C CA . GLU A 1 192 ? 48.328 4.998 7.490 1.00 48.19 192 GLU A CA 1
ATOM 1574 C C . GLU A 1 192 ? 48.577 5.511 6.066 1.00 48.19 192 GLU A C 1
ATOM 1576 O O . GLU A 1 192 ? 49.722 5.784 5.710 1.00 48.19 192 GLU A O 1
ATOM 1581 N N . SER A 1 193 ? 47.528 5.720 5.261 1.00 43.88 193 SER A N 1
ATOM 1582 C CA . SER A 1 193 ? 47.688 6.220 3.886 1.00 43.88 193 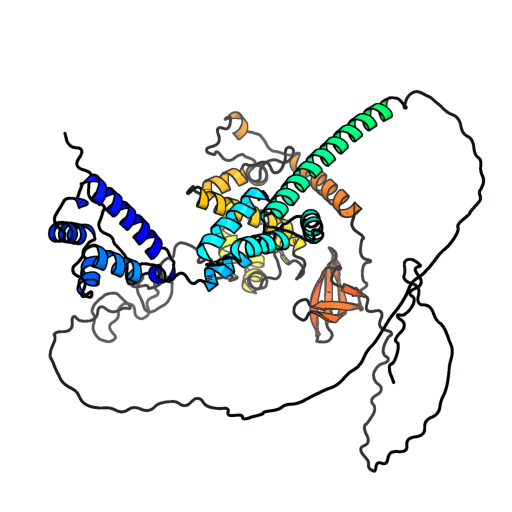SER A CA 1
ATOM 1583 C C . SER A 1 193 ? 48.247 7.644 3.808 1.00 43.88 193 SER A C 1
ATOM 1585 O O . SER A 1 193 ? 49.000 7.941 2.889 1.00 43.88 193 SER A O 1
ATOM 1587 N N . ASN A 1 194 ? 47.961 8.502 4.792 1.00 44.78 194 ASN A N 1
ATOM 1588 C CA . ASN A 1 194 ? 48.495 9.870 4.826 1.00 44.78 194 ASN A CA 1
ATOM 1589 C C . ASN A 1 194 ? 49.960 9.958 5.294 1.00 44.78 194 ASN A C 1
ATOM 1591 O O . ASN A 1 194 ? 50.557 11.024 5.197 1.00 44.78 194 ASN A O 1
ATOM 1595 N N . ARG A 1 195 ? 50.553 8.868 5.803 1.00 40.25 195 ARG A N 1
ATOM 1596 C CA . ARG A 1 195 ? 51.955 8.840 6.264 1.00 40.25 195 ARG A CA 1
ATOM 1597 C C . ARG A 1 195 ? 52.959 8.384 5.201 1.00 40.25 195 ARG A C 1
ATOM 1599 O O . ARG A 1 195 ? 54.155 8.437 5.459 1.00 40.25 195 ARG A O 1
ATOM 1606 N N . HIS A 1 196 ? 52.501 7.942 4.029 1.00 38.19 196 HIS A N 1
ATOM 1607 C CA . HIS A 1 196 ? 53.356 7.284 3.031 1.00 38.19 196 HIS A CA 1
ATOM 1608 C C . HIS A 1 196 ? 53.491 8.012 1.682 1.00 38.19 196 HIS A C 1
ATOM 1610 O O . HIS A 1 196 ? 54.078 7.447 0.765 1.00 38.19 196 HIS A O 1
ATOM 1616 N N . GLU A 1 197 ? 53.026 9.259 1.546 1.00 40.34 197 GLU A N 1
ATOM 1617 C CA . GLU A 1 197 ? 53.251 10.054 0.319 1.00 40.34 197 GLU A CA 1
ATOM 1618 C C . GLU A 1 197 ? 54.555 10.884 0.328 1.00 40.34 197 GLU A C 1
ATOM 1620 O O . GLU A 1 197 ? 54.908 11.470 -0.691 1.00 40.34 197 GLU A O 1
ATOM 1625 N N . GLU A 1 198 ? 55.338 10.864 1.413 1.00 36.53 198 GLU A N 1
ATOM 1626 C CA . GLU A 1 198 ? 56.672 11.488 1.479 1.00 36.53 198 GLU A CA 1
ATOM 1627 C C . GLU A 1 198 ? 57.792 10.440 1.610 1.00 36.53 198 GLU A C 1
ATOM 1629 O O . GLU A 1 198 ? 58.403 10.290 2.665 1.00 36.53 198 GLU A O 1
ATOM 1634 N N . SER A 1 199 ? 58.086 9.685 0.550 1.00 28.97 199 SER A N 1
ATOM 1635 C CA . SER A 1 199 ? 59.458 9.217 0.272 1.00 28.97 199 SER A CA 1
ATOM 1636 C C . SER A 1 199 ? 59.549 8.506 -1.071 1.00 28.97 199 SER A C 1
ATOM 1638 O O . SER A 1 199 ? 58.873 7.514 -1.334 1.00 28.97 199 SER A O 1
ATOM 1640 N N . ASN A 1 200 ? 60.422 9.066 -1.897 1.00 30.67 200 ASN A N 1
ATOM 1641 C CA . ASN A 1 200 ? 60.750 8.698 -3.262 1.00 30.67 200 ASN A CA 1
ATOM 1642 C C . ASN A 1 200 ? 61.340 7.285 -3.423 1.00 30.67 200 ASN A C 1
ATOM 1644 O O . ASN A 1 200 ? 62.035 6.791 -2.542 1.00 30.67 200 ASN A O 1
ATOM 1648 N N . ASP A 1 201 ? 61.115 6.754 -4.630 1.00 32.03 201 ASP A N 1
ATOM 1649 C CA . ASP A 1 201 ? 62.012 5.959 -5.481 1.00 32.03 201 ASP A CA 1
ATOM 1650 C C . ASP A 1 201 ? 62.710 4.706 -4.918 1.00 32.03 201 ASP A C 1
ATOM 1652 O O . ASP A 1 201 ? 63.484 4.769 -3.973 1.00 32.03 201 ASP A O 1
ATOM 1656 N N . ILE A 1 202 ? 62.547 3.571 -5.620 1.00 27.03 202 ILE A N 1
ATOM 1657 C CA . ILE A 1 202 ? 63.628 2.722 -6.181 1.00 27.03 202 ILE A CA 1
ATOM 1658 C C . ILE A 1 202 ? 63.049 1.380 -6.678 1.00 27.03 202 ILE A C 1
ATOM 1660 O O . ILE A 1 202 ? 62.321 0.669 -5.990 1.00 27.03 202 ILE A O 1
ATOM 1664 N N . TRP A 1 203 ? 63.402 1.031 -7.917 1.00 30.14 203 TRP A N 1
ATOM 1665 C CA . TRP A 1 203 ? 63.124 -0.238 -8.597 1.00 30.14 203 TRP A CA 1
ATOM 1666 C C . TRP A 1 203 ? 63.953 -1.405 -8.025 1.00 30.14 203 TRP A C 1
ATOM 1668 O O . TRP A 1 203 ? 65.143 -1.204 -7.811 1.00 30.14 203 TRP A O 1
ATOM 1678 N N . MET A 1 204 ? 63.410 -2.638 -7.935 1.00 25.30 204 MET A N 1
ATOM 1679 C CA . MET A 1 204 ? 64.072 -3.865 -8.451 1.00 25.30 204 MET A CA 1
ATOM 1680 C C . MET A 1 204 ? 63.289 -5.191 -8.285 1.00 25.30 204 MET A C 1
ATOM 1682 O O . MET A 1 204 ? 62.349 -5.327 -7.513 1.00 25.30 204 MET A O 1
ATOM 1686 N N . ILE A 1 205 ? 63.726 -6.151 -9.108 1.00 29.92 205 ILE A N 1
ATOM 1687 C CA . ILE A 1 205 ? 63.188 -7.460 -9.518 1.00 29.92 205 ILE A CA 1
ATOM 1688 C C . ILE A 1 205 ? 63.753 -8.618 -8.654 1.00 29.92 205 ILE A C 1
ATOM 1690 O O . ILE A 1 205 ? 64.855 -8.483 -8.130 1.00 29.92 205 ILE A O 1
ATOM 1694 N N . ARG A 1 206 ? 63.069 -9.789 -8.688 1.00 26.09 206 ARG A N 1
ATOM 1695 C CA . ARG A 1 206 ? 63.461 -11.204 -8.360 1.00 26.09 206 ARG A CA 1
ATOM 1696 C C . ARG A 1 206 ? 62.709 -11.755 -7.132 1.00 26.09 206 ARG A C 1
ATOM 1698 O O . ARG A 1 206 ? 62.520 -11.032 -6.174 1.00 26.09 206 ARG A O 1
ATOM 1705 N N . GLY A 1 207 ? 62.243 -13.005 -7.038 1.00 24.39 207 GLY A N 1
ATOM 1706 C CA . GLY A 1 207 ? 62.335 -14.209 -7.869 1.00 24.39 207 GLY A CA 1
ATOM 1707 C C . GLY A 1 207 ? 62.333 -15.468 -6.970 1.00 24.39 207 GLY A C 1
ATOM 1708 O O . GLY A 1 207 ? 63.020 -15.469 -5.961 1.00 24.39 207 GLY A O 1
ATOM 1709 N N . HIS A 1 208 ? 61.632 -16.532 -7.401 1.00 27.05 208 HIS A N 1
ATOM 1710 C CA . HIS A 1 208 ? 61.763 -17.961 -7.006 1.00 27.05 208 HIS A CA 1
ATOM 1711 C C . HIS A 1 208 ? 61.251 -18.448 -5.623 1.00 27.05 208 HIS A C 1
ATOM 1713 O O . HIS A 1 208 ? 61.548 -17.867 -4.594 1.00 27.05 208 HIS A O 1
ATOM 1719 N N . ARG A 1 209 ? 60.305 -19.420 -5.618 1.00 27.36 209 ARG A N 1
ATOM 1720 C CA . ARG A 1 209 ? 60.435 -20.897 -5.364 1.00 27.36 209 ARG A CA 1
ATOM 1721 C C . ARG A 1 209 ? 60.982 -21.228 -3.963 1.00 27.36 209 ARG A C 1
ATOM 1723 O O . ARG A 1 209 ? 62.007 -20.692 -3.598 1.00 27.36 209 ARG A O 1
ATOM 1730 N N . GLY A 1 210 ? 60.460 -22.166 -3.172 1.00 25.84 210 GLY A N 1
ATOM 1731 C CA . GLY A 1 210 ? 59.452 -23.219 -3.324 1.00 25.84 210 GLY A CA 1
ATOM 1732 C C . GLY A 1 210 ? 59.686 -24.290 -2.233 1.00 25.84 210 GLY A C 1
ATOM 1733 O O . GLY A 1 210 ? 60.746 -24.275 -1.618 1.00 25.84 210 GLY A O 1
ATOM 1734 N N . TYR A 1 211 ? 58.739 -25.235 -2.094 1.00 26.55 211 TYR A N 1
ATOM 1735 C CA . TYR A 1 211 ? 58.852 -26.550 -1.410 1.00 26.55 211 TYR A CA 1
ATOM 1736 C C . TYR A 1 211 ? 58.978 -26.545 0.141 1.00 26.55 211 TYR A C 1
ATOM 1738 O O . TYR A 1 211 ? 59.552 -25.632 0.706 1.00 26.55 211 TYR A O 1
ATOM 1746 N N . ASN A 1 212 ? 58.490 -27.513 0.933 1.00 29.05 212 ASN A N 1
ATOM 1747 C CA . ASN A 1 212 ? 57.828 -28.803 0.696 1.00 29.05 212 ASN A CA 1
ATOM 1748 C C . ASN A 1 212 ? 57.109 -29.290 1.985 1.00 29.05 212 ASN A C 1
ATOM 1750 O O . ASN A 1 212 ? 57.603 -29.055 3.079 1.00 29.05 212 ASN A O 1
ATOM 1754 N N . ASN A 1 213 ? 55.984 -29.991 1.788 1.00 27.83 213 ASN A N 1
ATOM 1755 C CA . ASN A 1 213 ? 55.416 -31.182 2.461 1.00 27.83 213 ASN A CA 1
ATOM 1756 C C . ASN A 1 213 ? 55.817 -31.577 3.904 1.00 27.83 213 ASN A C 1
ATOM 1758 O O . ASN A 1 213 ? 56.994 -31.680 4.213 1.00 27.83 213 ASN A O 1
ATOM 1762 N N . MET A 1 214 ? 54.844 -32.059 4.699 1.00 23.98 214 MET A N 1
ATOM 1763 C CA . MET A 1 214 ? 54.562 -33.504 4.886 1.00 23.98 214 MET A CA 1
ATOM 1764 C C . MET A 1 214 ? 53.329 -33.756 5.788 1.00 23.98 214 MET A C 1
ATOM 1766 O O . MET A 1 214 ? 53.117 -33.094 6.798 1.00 23.98 214 MET A O 1
ATOM 1770 N N . THR A 1 215 ? 52.515 -34.737 5.382 1.00 30.39 215 THR A N 1
ATOM 1771 C CA . THR A 1 215 ? 51.420 -35.416 6.116 1.00 30.39 215 THR A CA 1
ATOM 1772 C C . THR A 1 215 ? 51.965 -36.474 7.091 1.00 30.39 215 THR A C 1
ATOM 1774 O O . THR A 1 215 ? 53.114 -36.881 6.912 1.00 30.39 215 THR A O 1
ATOM 1777 N N . PRO A 1 216 ? 51.170 -37.006 8.047 1.00 31.23 216 PRO A N 1
ATOM 1778 C CA . PRO A 1 216 ? 50.490 -38.312 7.832 1.00 31.23 216 PRO A CA 1
ATOM 1779 C C . PRO A 1 216 ? 49.064 -38.408 8.457 1.00 31.23 216 PRO A C 1
ATOM 1781 O O . PRO A 1 216 ? 48.786 -37.791 9.476 1.00 31.23 216 PRO A O 1
ATOM 1784 N N . SER A 1 217 ? 48.067 -38.988 7.766 1.00 24.31 217 SER A N 1
ATOM 1785 C CA . SER A 1 217 ? 47.585 -40.403 7.825 1.00 24.31 217 SER A CA 1
ATOM 1786 C C . SER A 1 217 ? 46.619 -40.717 8.988 1.00 24.31 217 SER A C 1
ATOM 1788 O O . SER A 1 217 ? 47.010 -40.667 10.142 1.00 24.31 217 SER A O 1
ATOM 1790 N N . SER A 1 218 ? 45.320 -40.903 8.689 1.00 24.08 218 SER A N 1
ATOM 1791 C CA . SER A 1 218 ? 44.514 -42.157 8.783 1.00 24.08 218 SER A CA 1
ATOM 1792 C C . SER A 1 218 ? 44.218 -42.654 10.216 1.00 24.08 218 SER A C 1
ATOM 1794 O O . SER A 1 218 ? 45.106 -42.729 11.045 1.00 24.08 218 SER A O 1
ATOM 1796 N N . SER A 1 219 ? 43.018 -43.123 10.589 1.00 23.42 219 SER A N 1
ATOM 1797 C CA . SER A 1 219 ? 42.258 -44.207 9.944 1.00 23.42 219 SER A CA 1
ATOM 1798 C C . SER A 1 219 ? 40.880 -44.410 10.609 1.00 23.42 219 SER A C 1
ATOM 1800 O O . SER A 1 219 ? 40.818 -44.319 11.826 1.00 23.42 219 SER A O 1
ATOM 1802 N N . ARG A 1 220 ? 39.887 -44.846 9.800 1.00 23.98 220 ARG A N 1
ATOM 1803 C CA . ARG A 1 220 ? 38.800 -45.846 10.054 1.00 23.98 220 ARG A CA 1
ATOM 1804 C C . ARG A 1 220 ? 37.823 -45.578 11.222 1.00 23.98 220 ARG A C 1
ATOM 1806 O O . ARG A 1 220 ? 38.215 -45.127 12.276 1.00 23.98 220 ARG A O 1
ATOM 1813 N N . VAL A 1 221 ? 36.514 -45.827 11.134 1.00 27.64 221 VAL A N 1
ATOM 1814 C CA . VAL A 1 221 ? 35.720 -47.004 10.699 1.00 27.64 221 VAL A CA 1
ATOM 1815 C C . VAL A 1 221 ? 34.325 -46.444 10.320 1.00 27.64 221 VAL A C 1
ATOM 1817 O O . VAL A 1 221 ? 33.852 -45.547 11.004 1.00 27.64 221 VAL A O 1
ATOM 1820 N N . GLY A 1 222 ? 33.688 -46.729 9.180 1.00 23.72 222 GLY A N 1
ATOM 1821 C CA . GLY A 1 222 ? 33.050 -47.986 8.750 1.00 23.72 222 GLY A CA 1
ATOM 1822 C C . GLY A 1 222 ? 31.525 -47.750 8.678 1.00 23.72 222 GLY A C 1
ATOM 1823 O O . GLY A 1 222 ? 30.939 -47.348 9.671 1.00 23.72 222 GLY A O 1
ATOM 1824 N N . SER A 1 223 ? 30.936 -47.727 7.473 1.00 24.70 223 SER A N 1
ATOM 1825 C CA . SER A 1 223 ? 30.068 -48.799 6.918 1.00 24.70 223 SER A CA 1
ATOM 1826 C C . SER A 1 223 ? 28.625 -48.706 7.445 1.00 24.70 223 SER A C 1
ATOM 1828 O O . SER A 1 223 ? 28.430 -48.564 8.637 1.00 24.70 223 SER A O 1
ATOM 1830 N N . GLY A 1 224 ? 27.530 -48.789 6.693 1.00 22.81 224 GLY A N 1
ATOM 1831 C CA . GLY A 1 224 ? 27.199 -49.233 5.336 1.00 22.81 224 GLY A CA 1
ATOM 1832 C C . GLY A 1 224 ? 25.690 -49.569 5.384 1.00 22.81 224 GLY A C 1
ATOM 1833 O O . GLY A 1 224 ? 25.230 -50.082 6.392 1.00 22.81 224 GLY A O 1
ATOM 1834 N N . SER A 1 225 ? 24.873 -49.077 4.449 1.00 24.98 225 SER A N 1
ATOM 1835 C CA . SER A 1 225 ? 24.258 -49.853 3.347 1.00 24.98 225 SER A CA 1
ATOM 1836 C C . SER A 1 225 ? 23.006 -50.690 3.696 1.00 24.98 225 SER A C 1
ATOM 1838 O O . SER A 1 225 ? 22.941 -51.324 4.740 1.00 24.98 225 SER A O 1
ATOM 1840 N N . GLY A 1 226 ? 22.061 -50.743 2.743 1.00 23.73 226 GLY A N 1
ATOM 1841 C CA . GLY A 1 226 ? 20.901 -51.659 2.676 1.00 23.73 226 GLY A CA 1
ATOM 1842 C C . GLY A 1 226 ? 19.565 -50.900 2.705 1.00 23.73 226 GLY A C 1
ATOM 1843 O O . GLY A 1 226 ? 19.270 -50.279 3.713 1.00 23.73 226 GLY A O 1
ATOM 1844 N N . TYR A 1 227 ? 18.779 -50.702 1.637 1.00 23.59 227 TYR A N 1
ATOM 1845 C CA . TYR A 1 227 ? 18.114 -51.596 0.662 1.00 23.59 227 TYR A CA 1
ATOM 1846 C C . TYR A 1 227 ? 17.066 -52.568 1.221 1.00 23.59 227 TYR A C 1
ATOM 1848 O O . TYR A 1 227 ? 17.273 -53.152 2.276 1.00 23.59 227 TYR A O 1
ATOM 1856 N N . VAL A 1 228 ? 16.035 -52.799 0.375 1.00 24.00 228 VAL A N 1
ATOM 1857 C CA . VAL A 1 228 ? 14.976 -53.846 0.403 1.00 24.00 228 VAL A CA 1
ATOM 1858 C C . VAL A 1 228 ? 13.734 -53.457 1.242 1.00 24.00 228 VAL A C 1
ATOM 1860 O O . VAL A 1 228 ? 13.888 -52.949 2.336 1.00 24.00 228 VAL A O 1
ATOM 1863 N N . SER A 1 229 ? 12.454 -53.665 0.888 1.00 25.09 229 SER A N 1
ATOM 1864 C CA . SER A 1 229 ? 11.699 -54.043 -0.322 1.00 25.09 229 SER A CA 1
ATOM 1865 C C . SER A 1 229 ? 10.180 -53.980 -0.013 1.00 25.09 229 SER A C 1
ATOM 1867 O O . SER A 1 229 ? 9.788 -54.043 1.143 1.00 25.09 229 SER A O 1
ATOM 1869 N N . ARG A 1 230 ? 9.359 -54.017 -1.080 1.00 24.23 230 ARG A N 1
ATOM 1870 C CA . ARG A 1 230 ? 8.063 -54.738 -1.227 1.00 24.23 230 ARG A CA 1
ATOM 1871 C C . ARG A 1 230 ? 6.797 -54.330 -0.433 1.00 24.23 230 ARG A C 1
ATOM 1873 O O . ARG A 1 230 ? 6.667 -54.565 0.754 1.00 24.23 230 ARG A O 1
ATOM 1880 N N . SER A 1 231 ? 5.804 -53.923 -1.241 1.00 23.52 231 SER A N 1
ATOM 1881 C CA . SER A 1 231 ? 4.413 -54.422 -1.372 1.00 23.52 231 SER A CA 1
ATOM 1882 C C . SER A 1 231 ? 3.490 -54.548 -0.149 1.00 23.52 231 SER A C 1
ATOM 1884 O O . SER A 1 231 ? 3.816 -55.271 0.780 1.00 23.52 231 SER A O 1
ATOM 1886 N N . ILE A 1 232 ? 2.238 -54.076 -0.285 1.00 25.52 232 ILE A N 1
ATOM 1887 C CA . ILE A 1 232 ? 0.994 -54.890 -0.376 1.00 25.52 232 ILE A CA 1
ATOM 1888 C C . ILE A 1 232 ? -0.258 -53.980 -0.316 1.00 25.52 232 ILE A C 1
ATOM 1890 O O . ILE A 1 232 ? -0.325 -53.088 0.514 1.00 25.52 232 ILE A O 1
ATOM 1894 N N . ARG A 1 233 ? -1.195 -54.239 -1.253 1.00 24.92 233 ARG A N 1
ATOM 1895 C CA . ARG A 1 233 ? -2.692 -54.222 -1.242 1.00 24.92 233 ARG A CA 1
ATOM 1896 C C . ARG A 1 233 ? -3.430 -53.311 -0.229 1.00 24.92 233 ARG A C 1
ATOM 1898 O O . ARG A 1 233 ? -3.051 -53.232 0.921 1.00 24.92 233 ARG A O 1
ATOM 1905 N N . GLY A 1 234 ? -4.581 -52.703 -0.533 1.00 25.23 234 GLY A N 1
ATOM 1906 C CA . GLY A 1 234 ? -5.586 -52.918 -1.589 1.00 25.23 234 GLY A CA 1
ATOM 1907 C C . GLY A 1 234 ? -6.441 -51.649 -1.791 1.00 25.23 234 GLY A C 1
ATOM 1908 O O . GLY A 1 234 ? -6.393 -50.739 -0.972 1.00 25.23 234 GLY A O 1
ATOM 1909 N N . ARG A 1 235 ? -7.040 -51.425 -2.973 1.00 24.78 235 ARG A N 1
ATOM 1910 C CA . ARG A 1 235 ? -8.427 -51.813 -3.362 1.00 24.78 235 ARG A CA 1
ATOM 1911 C C . ARG A 1 235 ? -9.441 -51.528 -2.239 1.00 24.78 235 ARG A C 1
ATOM 1913 O O . ARG A 1 235 ? -9.299 -52.073 -1.156 1.00 24.78 235 ARG A O 1
ATOM 1920 N N . SER A 1 236 ? -10.442 -50.664 -2.425 1.00 26.09 236 SER A N 1
ATOM 1921 C CA . SER A 1 236 ? -11.510 -50.715 -3.453 1.00 26.09 236 SER A CA 1
ATOM 1922 C C . SER A 1 236 ? -11.974 -49.281 -3.794 1.00 26.09 236 SER A C 1
ATOM 1924 O O . SER A 1 236 ? -11.981 -48.438 -2.908 1.00 26.09 236 SER A O 1
ATOM 1926 N N . VAL A 1 237 ? -12.177 -48.845 -5.043 1.00 24.84 237 VAL A N 1
ATOM 1927 C CA . VAL A 1 237 ? -13.157 -49.234 -6.089 1.00 24.84 237 VAL A CA 1
ATOM 1928 C C . VAL A 1 237 ? -14.620 -49.034 -5.674 1.00 24.84 237 VAL A C 1
ATOM 1930 O O . VAL A 1 237 ? -15.203 -49.868 -4.993 1.00 24.84 237 VAL A O 1
ATOM 1933 N N . SER A 1 238 ? -15.214 -47.938 -6.141 1.00 27.30 238 SER A N 1
ATOM 1934 C CA . SER A 1 238 ? -16.356 -47.899 -7.081 1.00 27.30 238 SER A CA 1
ATOM 1935 C C . SER A 1 238 ? -16.573 -46.418 -7.452 1.00 27.30 238 SER A C 1
ATOM 1937 O O . SER A 1 238 ? -16.580 -45.557 -6.581 1.00 27.30 238 SER A O 1
ATOM 1939 N N . GLU A 1 239 ? -16.423 -45.985 -8.710 1.00 24.50 239 GLU A N 1
ATOM 1940 C CA . GLU A 1 239 ? -17.358 -46.184 -9.835 1.00 24.50 239 GLU A CA 1
ATOM 1941 C C . GLU A 1 239 ? -18.768 -45.660 -9.486 1.00 24.50 239 GLU A C 1
ATOM 1943 O O . GLU A 1 239 ? -19.319 -46.044 -8.473 1.00 24.50 239 GLU A O 1
ATOM 1948 N N . HIS A 1 240 ? -19.442 -44.785 -10.233 1.00 26.47 240 HIS A N 1
ATOM 1949 C CA . HIS A 1 240 ? -19.352 -44.441 -11.644 1.00 26.47 240 HIS A CA 1
ATOM 1950 C C . HIS A 1 240 ? -20.118 -43.123 -11.915 1.00 26.47 240 HIS A C 1
ATOM 1952 O O . HIS A 1 240 ? -21.078 -42.792 -11.229 1.00 26.47 240 HIS A O 1
ATOM 1958 N N . ARG A 1 241 ? -19.654 -42.419 -12.955 1.00 26.72 241 ARG A N 1
ATOM 1959 C CA . ARG A 1 241 ? -20.366 -41.630 -13.987 1.00 26.72 241 ARG A CA 1
ATOM 1960 C C . ARG A 1 241 ? -21.817 -41.169 -13.753 1.00 26.72 241 ARG A C 1
ATOM 1962 O O . ARG A 1 241 ? -22.708 -41.972 -13.523 1.00 26.72 241 ARG A O 1
ATOM 1969 N N . GLY A 1 242 ? -22.083 -39.923 -14.155 1.00 25.11 242 GLY A N 1
ATOM 1970 C CA . GLY A 1 242 ? -23.397 -39.535 -14.676 1.00 25.11 242 GLY A CA 1
ATOM 1971 C C . GLY A 1 242 ? -23.524 -38.041 -14.954 1.00 25.11 242 GLY A C 1
ATOM 1972 O O . GLY A 1 242 ? -23.476 -37.237 -14.035 1.00 25.11 242 GLY A O 1
ATOM 1973 N N . SER A 1 243 ? -23.646 -37.677 -16.229 1.00 30.89 243 SER A N 1
ATOM 1974 C CA . SER A 1 243 ? -23.814 -36.312 -16.735 1.00 30.89 243 SER A CA 1
ATOM 1975 C C . SER A 1 243 ? -25.287 -35.879 -16.800 1.00 30.89 243 SER A C 1
ATOM 1977 O O . SER A 1 243 ? -26.185 -36.703 -16.665 1.00 30.89 243 SER A O 1
ATOM 1979 N N . ASN A 1 244 ? -25.486 -34.612 -17.198 1.00 27.19 244 ASN A N 1
ATOM 1980 C CA . ASN A 1 244 ? -26.730 -33.996 -17.698 1.00 27.19 244 ASN A CA 1
ATOM 1981 C C . ASN A 1 244 ? -27.758 -33.654 -16.596 1.00 27.19 244 ASN A C 1
ATOM 1983 O O . ASN A 1 244 ? -27.809 -34.297 -15.566 1.00 27.19 244 ASN A O 1
ATOM 1987 N N . ARG A 1 245 ? -28.615 -32.634 -16.697 1.00 27.58 245 ARG A N 1
ATOM 1988 C CA . ARG A 1 245 ? -29.060 -31.790 -17.813 1.00 27.58 245 ARG A CA 1
ATOM 1989 C C . ARG A 1 245 ? -29.729 -30.546 -17.206 1.00 27.58 245 ARG A C 1
ATOM 1991 O O . ARG A 1 245 ? -30.247 -30.596 -16.095 1.00 27.58 245 ARG A O 1
ATOM 1998 N N . ARG A 1 246 ? -29.779 -29.453 -17.970 1.00 38.81 246 ARG A N 1
ATOM 1999 C CA . ARG A 1 246 ? -30.796 -28.404 -17.798 1.00 38.81 246 ARG A CA 1
ATOM 2000 C C . ARG A 1 246 ? -32.173 -29.009 -18.056 1.00 38.81 246 ARG A C 1
ATOM 2002 O O . ARG A 1 246 ? -32.319 -29.661 -19.084 1.00 38.81 246 ARG A O 1
ATOM 2009 N N . GLU A 1 247 ? -33.170 -28.652 -17.253 1.00 28.42 247 GLU A N 1
ATOM 2010 C CA . GLU A 1 247 ? -34.547 -28.604 -17.736 1.00 28.42 247 GLU A CA 1
ATOM 2011 C C . GLU A 1 247 ? -35.390 -27.527 -17.043 1.00 28.42 247 GLU A C 1
ATOM 2013 O O . GLU A 1 247 ? -35.256 -27.214 -15.862 1.00 28.42 247 GLU A O 1
ATOM 2018 N N . THR A 1 248 ? -36.198 -26.904 -17.890 1.00 31.52 248 THR A N 1
ATOM 2019 C CA . THR A 1 248 ? -37.152 -25.817 -17.695 1.00 31.52 248 THR A CA 1
ATOM 2020 C C . THR A 1 248 ? -38.498 -26.291 -17.137 1.00 31.52 248 THR A C 1
ATOM 2022 O O . THR A 1 248 ? -38.998 -27.312 -17.580 1.00 31.52 248 THR A O 1
ATOM 2025 N N . ARG A 1 249 ? -39.150 -25.395 -16.375 1.00 31.06 249 ARG A N 1
ATOM 2026 C CA . ARG A 1 249 ? -40.612 -25.138 -16.286 1.00 31.06 249 ARG A CA 1
ATOM 2027 C C . ARG A 1 249 ? -41.561 -26.256 -15.806 1.00 31.06 249 ARG A C 1
ATOM 2029 O O . ARG A 1 249 ? -41.717 -27.280 -16.447 1.00 31.06 249 ARG A O 1
ATOM 2036 N N . GLY A 1 250 ? -42.399 -25.903 -14.824 1.00 27.94 250 GLY A N 1
ATOM 2037 C CA . GLY A 1 250 ? -43.697 -26.545 -14.578 1.00 27.94 250 GLY A CA 1
ATOM 2038 C C . GLY A 1 250 ? -44.490 -25.872 -13.451 1.00 27.94 250 GLY A C 1
ATOM 2039 O O . GLY A 1 250 ? -43.976 -25.700 -12.355 1.00 27.94 250 GLY A O 1
ATOM 2040 N N . ARG A 1 251 ? -45.719 -25.436 -13.749 1.00 33.84 251 ARG A N 1
ATOM 2041 C CA . ARG A 1 251 ? -46.685 -24.728 -12.883 1.00 33.84 251 ARG A CA 1
ATOM 2042 C C . ARG A 1 251 ? -47.688 -25.720 -12.275 1.00 33.84 251 ARG A C 1
ATOM 2044 O O . ARG A 1 251 ? -48.218 -26.527 -13.025 1.00 33.84 251 ARG A O 1
ATOM 2051 N N . SER A 1 252 ? -48.079 -25.502 -11.018 1.00 29.95 252 SER A N 1
ATOM 2052 C CA . SER A 1 252 ? -49.413 -25.783 -10.429 1.00 29.95 252 SER A CA 1
ATOM 2053 C C . SER A 1 252 ? -49.392 -25.239 -8.985 1.00 29.95 252 SER A C 1
ATOM 2055 O O . SER A 1 252 ? -48.441 -25.521 -8.273 1.00 29.95 252 SER A O 1
ATOM 2057 N N . GLY A 1 253 ? -50.286 -24.409 -8.443 1.00 30.30 253 GLY A N 1
ATOM 2058 C CA . GLY A 1 253 ? -51.661 -24.077 -8.788 1.00 30.30 253 GLY A CA 1
ATOM 2059 C C . GLY A 1 253 ? -52.619 -24.634 -7.728 1.00 30.30 253 GLY A C 1
ATOM 2060 O O . GLY A 1 253 ? -53.243 -25.640 -8.010 1.00 30.30 253 GLY A O 1
ATOM 2061 N N . HIS A 1 254 ? -52.751 -24.004 -6.547 1.00 30.94 254 HIS A N 1
ATOM 2062 C CA . HIS A 1 254 ? -53.919 -24.193 -5.667 1.00 30.94 254 HIS A CA 1
ATOM 2063 C C . HIS A 1 254 ? -54.265 -22.943 -4.833 1.00 30.94 254 HIS A C 1
ATOM 2065 O O . HIS A 1 254 ? -53.498 -22.492 -3.990 1.00 30.94 254 HIS A O 1
ATOM 2071 N N . ALA A 1 255 ? -55.447 -22.418 -5.170 1.00 30.56 255 ALA A N 1
ATOM 2072 C CA . ALA A 1 255 ? -56.537 -21.846 -4.375 1.00 30.56 255 ALA A CA 1
ATOM 2073 C C . ALA A 1 255 ? -56.288 -20.909 -3.170 1.00 30.56 255 ALA A C 1
ATOM 2075 O O . ALA A 1 255 ? -55.632 -21.215 -2.181 1.00 30.56 255 ALA A O 1
ATOM 2076 N N . SER A 1 256 ? -56.986 -19.780 -3.276 1.00 34.69 256 SER A N 1
ATOM 2077 C CA . SER A 1 256 ? -57.092 -18.605 -2.418 1.00 34.69 256 SER A CA 1
ATOM 2078 C C . SER A 1 256 ? -57.715 -18.829 -1.034 1.00 34.69 256 SER A C 1
ATOM 2080 O O . SER A 1 256 ? -58.695 -19.554 -0.886 1.00 34.69 256 SER A O 1
ATOM 2082 N N . ARG A 1 257 ? -57.276 -18.021 -0.060 1.00 34.16 257 ARG A N 1
ATOM 2083 C CA . ARG A 1 257 ? -58.124 -17.519 1.032 1.00 34.16 257 ARG A CA 1
ATOM 2084 C C . ARG A 1 257 ? -57.906 -16.015 1.197 1.00 34.16 257 ARG A C 1
ATOM 2086 O O . ARG A 1 257 ? -56.790 -15.542 1.382 1.00 34.16 257 ARG A O 1
ATOM 2093 N N . THR A 1 258 ? -58.995 -15.275 1.047 1.00 40.12 258 THR A N 1
ATOM 2094 C CA . THR A 1 258 ? -59.101 -13.817 1.102 1.00 40.12 258 THR A CA 1
ATOM 2095 C C . THR A 1 258 ? -59.090 -13.305 2.540 1.00 40.12 258 THR A C 1
ATOM 2097 O O . THR A 1 258 ? -59.893 -13.748 3.355 1.00 40.12 258 THR A O 1
ATOM 2100 N N . SER A 1 259 ? -58.280 -12.283 2.818 1.00 34.91 259 SER A N 1
ATOM 2101 C CA . SER A 1 259 ? -58.576 -11.304 3.868 1.00 34.91 259 SER A CA 1
ATOM 2102 C C . SER A 1 259 ? -58.174 -9.916 3.373 1.00 34.91 259 SER A C 1
ATOM 2104 O O . SER A 1 259 ? -56.993 -9.656 3.126 1.00 34.91 259 SER A O 1
ATOM 2106 N N . ASN A 1 260 ? -59.166 -9.043 3.207 1.00 43.88 260 ASN A N 1
ATOM 2107 C CA . ASN A 1 260 ? -58.993 -7.626 2.913 1.00 43.88 260 ASN A CA 1
ATOM 2108 C C . ASN A 1 260 ? -58.140 -6.962 4.005 1.00 43.88 260 ASN A C 1
ATOM 2110 O O . ASN A 1 260 ? -58.602 -6.743 5.120 1.00 43.88 260 ASN A O 1
ATOM 2114 N N . ARG A 1 261 ? -56.901 -6.600 3.663 1.00 38.78 261 ARG A N 1
ATOM 2115 C CA . ARG A 1 261 ? -56.195 -5.465 4.266 1.00 38.78 261 ARG A CA 1
ATOM 2116 C C . ARG A 1 261 ? -55.962 -4.465 3.145 1.00 38.78 261 ARG A C 1
ATOM 2118 O O . ARG A 1 261 ? -55.366 -4.830 2.132 1.00 38.78 261 ARG A O 1
ATOM 2125 N N . LEU A 1 262 ? -56.444 -3.236 3.321 1.00 44.66 262 LEU A N 1
ATOM 2126 C CA . LEU A 1 262 ? -56.127 -2.102 2.453 1.00 44.66 262 LEU A CA 1
ATOM 2127 C C . LEU A 1 262 ? -54.597 -1.992 2.360 1.00 44.66 262 LEU A C 1
ATOM 2129 O O . LEU A 1 262 ? -53.935 -1.619 3.327 1.00 44.66 262 LEU A O 1
ATOM 2133 N N . ARG A 1 263 ? -54.017 -2.412 1.228 1.00 35.56 263 ARG A N 1
ATOM 2134 C CA . ARG A 1 263 ? -52.576 -2.289 0.988 1.00 35.56 263 ARG A CA 1
ATOM 2135 C C . ARG A 1 263 ? -52.287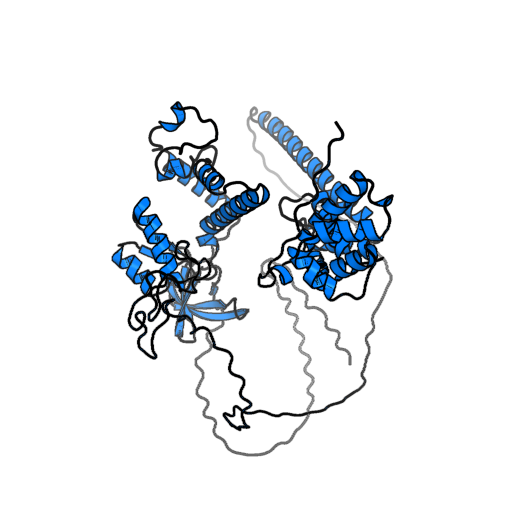 -0.831 0.629 1.00 35.56 263 ARG A C 1
ATOM 2137 O O . ARG A 1 263 ? -52.928 -0.331 -0.296 1.00 35.56 263 ARG A O 1
ATOM 2144 N N . PRO A 1 264 ? -51.327 -0.157 1.281 1.00 44.97 264 PRO A N 1
ATOM 2145 C CA . PRO A 1 264 ? -50.847 1.122 0.783 1.00 44.97 264 PRO A CA 1
ATOM 2146 C C . PRO A 1 264 ? -50.308 0.907 -0.635 1.00 44.97 264 PRO A C 1
ATOM 2148 O O . PRO A 1 264 ? -49.542 -0.028 -0.886 1.00 44.97 264 PRO A O 1
ATOM 2151 N N . THR A 1 265 ? -50.766 1.725 -1.582 1.00 55.31 265 THR A N 1
ATOM 2152 C CA . THR A 1 265 ? -50.344 1.655 -2.985 1.00 55.31 265 THR A CA 1
ATOM 2153 C C . THR A 1 265 ? -48.815 1.726 -3.057 1.00 55.31 265 THR A C 1
ATOM 2155 O O . THR A 1 265 ? -48.244 2.683 -2.524 1.00 55.31 265 THR A O 1
ATOM 2158 N N . PRO A 1 266 ? -48.131 0.743 -3.670 1.00 69.56 266 PRO A N 1
ATOM 2159 C CA . PRO A 1 266 ? -46.678 0.696 -3.657 1.00 69.56 266 PRO A CA 1
ATOM 2160 C C . PRO A 1 266 ? -46.117 1.898 -4.417 1.00 69.56 266 PRO A C 1
ATOM 2162 O O . PRO A 1 266 ? -46.436 2.130 -5.584 1.00 69.56 266 PRO A O 1
ATOM 2165 N N . VAL A 1 267 ? -45.278 2.676 -3.735 1.00 79.38 267 VAL A N 1
ATOM 2166 C CA . VAL A 1 267 ? -44.510 3.759 -4.349 1.00 79.38 267 VAL A CA 1
ATOM 2167 C C . VAL A 1 267 ? -43.623 3.148 -5.433 1.00 79.38 267 VAL A C 1
ATOM 2169 O O . VAL A 1 267 ? -42.930 2.164 -5.194 1.00 79.38 267 VAL A O 1
ATOM 2172 N N . CYS A 1 268 ? -43.651 3.705 -6.643 1.00 81.94 268 CYS A N 1
ATOM 2173 C CA . CYS A 1 268 ? -42.924 3.134 -7.769 1.00 81.94 268 CYS A CA 1
ATOM 2174 C C . CYS A 1 268 ? -41.405 3.225 -7.568 1.00 81.94 268 CYS A C 1
ATOM 2176 O O . CYS A 1 268 ? -40.851 4.322 -7.492 1.00 81.94 268 CYS A O 1
ATOM 2178 N N . ASP A 1 269 ? -40.719 2.083 -7.619 1.00 81.25 269 ASP A N 1
ATOM 2179 C CA . ASP A 1 269 ? -39.257 1.958 -7.493 1.00 81.25 269 ASP A CA 1
ATOM 2180 C C . ASP A 1 269 ? -38.450 2.707 -8.569 1.00 81.25 269 ASP A C 1
ATOM 2182 O O . ASP A 1 269 ? -37.235 2.859 -8.451 1.00 81.25 269 ASP A O 1
ATOM 2186 N N . ARG A 1 270 ? -39.106 3.168 -9.641 1.00 82.31 270 ARG A N 1
ATOM 2187 C CA . ARG A 1 270 ? -38.465 3.881 -10.757 1.00 82.31 270 ARG A CA 1
ATOM 2188 C C . ARG A 1 270 ? -38.548 5.398 -10.634 1.00 82.31 270 ARG A C 1
ATOM 2190 O O . ARG A 1 270 ? -37.617 6.091 -11.031 1.00 82.31 270 ARG A O 1
ATOM 2197 N N . CYS A 1 271 ? -39.614 5.946 -10.058 1.00 85.06 271 CYS A N 1
ATOM 2198 C CA . CYS A 1 271 ? -39.783 7.401 -9.944 1.00 85.06 271 CYS A CA 1
ATOM 2199 C C . CYS A 1 271 ? -40.028 7.908 -8.517 1.00 85.06 271 CYS A C 1
ATOM 2201 O O . CYS A 1 271 ? -40.008 9.118 -8.298 1.00 85.06 271 CYS A O 1
ATOM 2203 N N . GLY A 1 272 ? -40.263 7.018 -7.552 1.00 82.56 272 GLY A N 1
ATOM 2204 C CA . GLY A 1 272 ? -40.540 7.364 -6.159 1.00 82.56 272 GLY A CA 1
ATOM 2205 C C . GLY A 1 272 ? -41.906 8.015 -5.934 1.00 82.56 272 GLY A C 1
ATOM 2206 O O . GLY A 1 272 ? -42.062 8.754 -4.967 1.00 82.56 272 GLY A O 1
ATOM 2207 N N . ARG A 1 273 ? -42.873 7.798 -6.839 1.00 83.06 273 ARG A N 1
ATOM 2208 C CA . ARG A 1 273 ? -44.249 8.328 -6.764 1.00 83.06 273 ARG A CA 1
ATOM 2209 C C . ARG A 1 273 ? -45.269 7.213 -6.993 1.00 83.06 273 ARG A C 1
ATOM 2211 O O . ARG A 1 273 ? -44.919 6.171 -7.540 1.00 83.06 273 ARG A O 1
ATOM 2218 N N . ILE A 1 274 ? -46.513 7.447 -6.596 1.00 82.12 274 ILE A N 1
ATOM 2219 C CA . ILE A 1 274 ? -47.652 6.571 -6.893 1.00 82.12 274 ILE A CA 1
ATOM 2220 C C . ILE A 1 274 ? -48.236 7.007 -8.244 1.00 82.12 274 ILE A C 1
ATOM 2222 O O . ILE A 1 274 ? -48.405 8.202 -8.477 1.00 82.12 274 ILE A O 1
ATOM 2226 N N . HIS A 1 275 ? -48.476 6.061 -9.149 1.00 81.69 275 HIS A N 1
ATOM 2227 C CA . HIS A 1 275 ? -49.085 6.297 -10.461 1.00 81.69 275 HIS A CA 1
ATOM 2228 C C . HIS A 1 275 ? -49.725 5.000 -10.983 1.00 81.69 275 HIS A C 1
ATOM 2230 O O . HIS A 1 275 ? -49.421 3.914 -10.486 1.00 81.69 275 HIS A O 1
ATOM 2236 N N . GLU A 1 276 ? -50.569 5.102 -12.010 1.00 71.50 276 GLU A N 1
ATOM 2237 C CA . GLU A 1 276 ? -51.224 3.955 -12.652 1.00 71.50 276 GLU A CA 1
ATOM 2238 C C . GLU A 1 276 ? -50.247 3.069 -13.450 1.00 71.50 276 GLU A C 1
ATOM 2240 O O . GLU A 1 276 ? -49.102 3.444 -13.735 1.00 71.50 276 GLU A O 1
ATOM 2245 N N . TYR A 1 277 ? -50.681 1.856 -13.800 1.00 66.00 277 TYR A N 1
ATOM 2246 C CA . TYR A 1 277 ? -49.868 0.880 -14.529 1.00 66.00 277 TYR A CA 1
ATOM 2247 C C . TYR A 1 277 ? -49.372 1.462 -15.869 1.00 66.00 277 TYR A C 1
ATOM 2249 O O . TYR A 1 277 ? -50.131 2.067 -16.612 1.00 66.00 277 TYR A O 1
ATOM 2257 N N . ASN A 1 278 ? -48.074 1.310 -16.161 1.00 75.19 278 ASN A N 1
ATOM 2258 C CA . ASN A 1 278 ? -47.368 1.888 -17.321 1.00 75.19 278 ASN A CA 1
ATOM 2259 C C . ASN A 1 278 ? -47.307 3.427 -17.434 1.00 75.19 278 ASN A C 1
ATOM 2261 O O . ASN A 1 278 ? -46.614 3.925 -18.315 1.00 75.19 278 ASN A O 1
ATOM 2265 N N . ALA A 1 279 ? -47.869 4.191 -16.497 1.00 83.12 279 ALA A N 1
ATOM 2266 C CA . ALA A 1 279 ? -47.802 5.658 -16.496 1.00 83.12 279 ALA A CA 1
ATOM 2267 C C . ALA A 1 279 ? -46.539 6.226 -15.808 1.00 83.12 279 ALA A C 1
ATOM 2269 O O . ALA A 1 279 ? -46.554 7.330 -15.265 1.00 83.12 279 ALA A O 1
ATOM 2270 N N . CYS A 1 280 ? -45.437 5.467 -15.762 1.00 84.06 280 CYS A N 1
ATOM 2271 C CA . CYS A 1 280 ? -44.260 5.867 -14.990 1.00 84.06 280 CYS A CA 1
ATOM 2272 C C . CYS A 1 280 ? -43.530 7.045 -15.656 1.00 84.06 280 CYS A C 1
ATOM 2274 O O . CYS A 1 280 ? -42.941 6.847 -16.720 1.00 84.06 280 CYS A O 1
ATOM 2276 N N . PRO A 1 281 ? -43.423 8.224 -15.008 1.00 84.81 281 PRO A N 1
ATOM 2277 C CA . PRO A 1 281 ? -42.758 9.390 -15.601 1.00 84.81 281 PRO A CA 1
ATOM 2278 C C . PRO A 1 281 ? -41.260 9.186 -15.855 1.00 84.81 281 PRO A C 1
ATOM 2280 O O . PRO A 1 281 ? -40.636 9.953 -16.584 1.00 84.81 281 PRO A O 1
ATOM 2283 N N . ALA A 1 282 ? -40.663 8.178 -15.213 1.00 84.44 282 ALA A N 1
ATOM 2284 C CA . ALA A 1 282 ? -39.258 7.854 -15.392 1.00 84.44 282 ALA A CA 1
ATOM 2285 C C . ALA A 1 282 ? -38.991 6.967 -16.619 1.00 84.44 282 ALA A C 1
ATOM 2287 O O . ALA A 1 282 ? -37.833 6.825 -17.005 1.00 84.44 282 ALA A O 1
ATOM 2288 N N . TYR A 1 283 ? -40.021 6.372 -17.233 1.00 85.31 283 TYR A N 1
ATOM 2289 C CA . TYR A 1 283 ? -39.868 5.539 -18.425 1.00 85.31 283 TYR A CA 1
ATOM 2290 C C . TYR A 1 283 ? -39.330 6.373 -19.601 1.00 85.31 283 TYR A C 1
ATOM 2292 O O . TYR A 1 283 ? -39.818 7.467 -19.871 1.00 85.31 283 TYR A O 1
ATOM 2300 N N . GLY A 1 284 ? -38.266 5.897 -20.253 1.00 81.75 284 GLY A N 1
ATOM 2301 C CA . GLY A 1 284 ? -37.574 6.605 -21.339 1.00 81.75 284 GLY A CA 1
ATOM 2302 C C . GLY A 1 284 ? -36.668 7.768 -20.904 1.00 81.75 284 GLY A C 1
ATOM 2303 O O . GLY A 1 284 ? -35.963 8.329 -21.738 1.00 81.75 284 GLY A O 1
ATOM 2304 N N . ARG A 1 285 ? -36.630 8.131 -19.613 1.00 80.38 285 ARG A N 1
ATOM 2305 C CA . ARG A 1 285 ? -35.759 9.202 -19.094 1.00 80.38 285 ARG A CA 1
ATOM 2306 C C . ARG A 1 285 ? -34.416 8.652 -18.615 1.00 80.38 285 ARG A C 1
ATOM 2308 O O . ARG A 1 285 ? -34.351 7.569 -18.032 1.00 80.38 285 ARG A O 1
ATOM 2315 N N . THR A 1 286 ? -33.345 9.413 -18.836 1.00 77.19 286 THR A N 1
ATOM 2316 C CA . THR A 1 286 ? -32.004 9.124 -18.310 1.00 77.19 286 THR A CA 1
ATOM 2317 C C . THR A 1 286 ? -31.879 9.611 -16.867 1.00 77.19 286 THR A C 1
ATOM 2319 O O . THR A 1 286 ? -32.264 10.727 -16.517 1.00 77.19 286 THR A O 1
ATOM 2322 N N . CYS A 1 287 ? -31.338 8.761 -15.998 1.00 81.00 287 CYS A N 1
ATOM 2323 C CA . CYS A 1 287 ? -31.075 9.119 -14.614 1.00 81.00 287 CYS A CA 1
ATOM 2324 C C . CYS A 1 287 ? -29.909 10.110 -14.533 1.00 81.00 287 CYS A C 1
ATOM 2326 O O . CYS A 1 287 ? -28.791 9.775 -14.909 1.00 81.00 287 CYS A O 1
ATOM 2328 N N . LEU A 1 288 ? -30.135 11.286 -13.942 1.00 75.31 288 LEU A N 1
ATOM 2329 C CA . LEU A 1 288 ? -29.091 12.302 -13.728 1.00 75.31 288 LEU A CA 1
ATOM 2330 C C . LEU A 1 288 ? -27.975 11.866 -12.763 1.00 75.31 288 LEU A C 1
ATOM 2332 O O . LEU A 1 288 ? -26.969 12.554 -12.646 1.00 75.31 288 LEU A O 1
ATOM 2336 N N . ARG A 1 289 ? -28.154 10.744 -12.049 1.00 62.97 289 ARG A N 1
ATOM 2337 C CA . ARG A 1 289 ? -27.122 10.162 -11.185 1.00 62.97 289 ARG A CA 1
ATOM 2338 C C . ARG A 1 289 ? -26.278 9.152 -11.966 1.00 62.97 289 ARG A C 1
ATOM 2340 O O . ARG A 1 289 ? -25.112 9.406 -12.202 1.00 62.97 289 ARG A O 1
ATOM 2347 N N . CYS A 1 290 ? -26.844 8.022 -12.400 1.00 76.06 29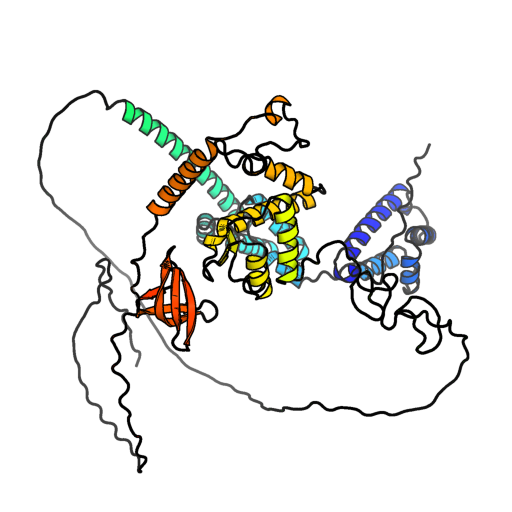0 CYS A N 1
ATOM 2348 C CA . CYS A 1 290 ? -26.060 6.926 -12.999 1.00 76.06 290 CYS A CA 1
ATOM 2349 C C . CYS A 1 290 ? -26.096 6.845 -14.538 1.00 76.06 290 CYS A C 1
ATOM 2351 O O . CYS A 1 290 ? -25.601 5.870 -15.102 1.00 76.06 290 CYS A O 1
ATOM 2353 N N . SER A 1 291 ? -26.739 7.801 -15.211 1.00 79.81 291 SER A N 1
ATOM 2354 C CA . SER A 1 291 ? -26.917 7.864 -16.673 1.00 79.81 291 SER A CA 1
ATOM 2355 C C . SER A 1 291 ? -27.654 6.679 -17.320 1.00 79.81 291 SER A C 1
ATOM 2357 O O . SER A 1 291 ? -27.797 6.641 -18.539 1.00 79.81 291 SER A O 1
ATOM 2359 N N . LYS A 1 292 ? -28.181 5.723 -16.541 1.00 79.88 292 LYS A N 1
ATOM 2360 C CA . LYS A 1 292 ? -29.027 4.626 -17.047 1.00 79.88 292 LYS A CA 1
ATOM 2361 C C . LYS A 1 292 ? -30.484 5.073 -17.199 1.00 79.88 292 LYS A C 1
ATOM 2363 O O . LYS A 1 292 ? -30.940 5.984 -16.510 1.00 79.88 292 LYS A O 1
ATOM 2368 N N . LEU A 1 293 ? -31.218 4.407 -18.086 1.00 84.31 293 LEU A N 1
ATOM 2369 C CA . LEU A 1 293 ? -32.615 4.719 -18.393 1.00 84.31 293 LEU A CA 1
ATOM 2370 C C . LEU A 1 293 ? -33.588 4.252 -17.296 1.00 84.31 293 LEU A C 1
ATOM 2372 O O . LEU A 1 293 ? -33.263 3.416 -16.448 1.00 84.31 293 LEU A O 1
ATOM 2376 N N . ASN A 1 294 ? -34.820 4.753 -17.375 1.00 83.00 294 ASN A N 1
ATOM 2377 C CA . ASN A 1 294 ? -36.007 4.226 -16.699 1.00 83.00 294 ASN A CA 1
ATOM 2378 C C . ASN A 1 294 ? -36.078 4.446 -15.181 1.00 83.00 294 ASN A C 1
ATOM 2380 O O . ASN A 1 294 ? -36.833 3.741 -14.514 1.00 83.00 294 ASN A O 1
ATOM 2384 N N . HIS A 1 295 ? -35.329 5.401 -14.620 1.00 88.88 295 HIS A N 1
ATOM 2385 C CA . HIS A 1 295 ? -35.496 5.815 -13.222 1.00 88.88 295 HIS A CA 1
ATOM 2386 C C . HIS A 1 295 ? -34.976 7.237 -12.942 1.00 88.88 295 HIS A C 1
ATOM 2388 O O . HIS A 1 295 ? -34.146 7.766 -13.680 1.00 88.88 295 HIS A O 1
ATOM 2394 N N . PHE A 1 296 ? -35.437 7.851 -11.848 1.00 84.81 296 PHE A N 1
ATOM 2395 C CA . PHE A 1 296 ? -34.952 9.158 -11.391 1.00 84.81 296 PHE A CA 1
ATOM 2396 C C . PHE A 1 296 ? -33.821 9.056 -10.366 1.00 84.81 296 PHE A C 1
ATOM 2398 O O . PHE A 1 296 ? -33.732 8.098 -9.598 1.00 84.81 296 PHE A O 1
ATOM 2405 N N . ALA A 1 297 ? -32.997 10.108 -10.290 1.00 79.25 297 ALA A N 1
ATOM 2406 C CA . ALA A 1 297 ? -31.865 10.198 -9.364 1.00 79.25 297 ALA A CA 1
ATOM 2407 C C . ALA A 1 297 ? -32.262 9.979 -7.892 1.00 79.25 297 ALA A C 1
ATOM 2409 O O . ALA A 1 297 ? -31.503 9.369 -7.145 1.00 79.25 297 ALA A O 1
ATOM 2410 N N . LYS A 1 298 ? -33.467 10.412 -7.492 1.00 81.19 298 LYS A N 1
ATOM 2411 C CA . LYS A 1 298 ? -33.995 10.265 -6.123 1.00 81.19 298 LYS A CA 1
ATOM 2412 C C . LYS A 1 298 ? -34.138 8.804 -5.674 1.00 81.19 298 LYS A C 1
ATOM 2414 O O . LYS A 1 298 ? -33.959 8.527 -4.497 1.00 81.19 298 LYS A O 1
ATOM 2419 N N . VAL A 1 299 ? -34.442 7.889 -6.596 1.00 78.31 299 VAL A N 1
ATOM 2420 C CA . VAL A 1 299 ? -34.631 6.449 -6.316 1.00 78.31 299 VAL A CA 1
ATOM 2421 C C . VAL A 1 299 ? -33.530 5.582 -6.926 1.00 78.31 299 VAL A C 1
ATOM 2423 O O . VAL A 1 299 ? -33.618 4.356 -6.966 1.00 78.31 299 VAL A O 1
ATOM 2426 N N . CYS A 1 300 ? -32.473 6.224 -7.422 1.00 78.94 300 CYS A N 1
ATOM 2427 C CA . CYS A 1 300 ? -31.317 5.540 -7.964 1.00 78.94 300 CYS A CA 1
ATOM 2428 C C . CYS A 1 300 ? -30.625 4.748 -6.849 1.00 78.94 300 CYS A C 1
ATOM 2430 O O . CYS A 1 300 ? -30.109 5.333 -5.899 1.00 78.94 300 CYS A O 1
ATOM 2432 N N . ARG A 1 301 ? -30.583 3.419 -7.004 1.00 75.88 301 ARG A N 1
ATOM 2433 C CA . ARG A 1 301 ? -29.917 2.485 -6.077 1.00 75.88 301 ARG A CA 1
ATOM 2434 C C . ARG A 1 301 ? -28.386 2.530 -6.167 1.00 75.88 301 ARG A C 1
ATOM 2436 O O . ARG A 1 301 ? -27.709 1.841 -5.414 1.00 75.88 301 ARG A O 1
ATOM 2443 N N . VAL A 1 302 ? -27.840 3.327 -7.089 1.00 67.38 302 VAL A N 1
ATOM 2444 C CA . VAL A 1 302 ? -26.419 3.680 -7.095 1.00 67.38 302 VAL A CA 1
ATOM 2445 C C . VAL A 1 302 ? -26.230 4.796 -6.073 1.00 67.38 302 VAL A C 1
ATOM 2447 O O . VAL A 1 302 ? -26.541 5.961 -6.344 1.00 67.38 302 VAL A O 1
ATOM 2450 N N . TYR A 1 303 ? -25.769 4.419 -4.883 1.00 50.31 303 TYR A N 1
ATOM 2451 C CA . TYR A 1 303 ? -25.210 5.360 -3.925 1.00 50.31 303 TYR A CA 1
ATOM 2452 C C . TYR A 1 303 ? -23.831 5.776 -4.440 1.00 50.31 303 TYR A C 1
ATOM 2454 O O . TYR A 1 303 ? -23.023 4.927 -4.797 1.00 50.31 303 TYR A O 1
ATOM 2462 N N . GLU A 1 304 ? -23.627 7.090 -4.499 1.00 42.22 304 GLU A N 1
ATOM 2463 C CA . GLU A 1 304 ? -22.401 7.785 -4.906 1.00 42.22 304 GLU A CA 1
ATOM 2464 C C . GLU A 1 304 ? -22.159 7.920 -6.415 1.00 42.22 304 GLU A C 1
ATOM 2466 O O . GLU A 1 304 ? -21.714 7.022 -7.125 1.00 42.22 304 GLU A O 1
ATOM 2471 N N . VAL A 1 305 ? -22.398 9.142 -6.890 1.00 42.44 305 VAL A N 1
ATOM 2472 C CA . VAL A 1 305 ? -21.757 9.692 -8.083 1.00 42.44 305 VAL A CA 1
ATOM 2473 C C . VAL A 1 305 ? -21.090 10.965 -7.598 1.00 42.44 305 VAL A C 1
ATOM 2475 O O . VAL A 1 305 ? -21.767 11.920 -7.230 1.00 42.44 305 VAL A O 1
ATOM 2478 N N . GLY A 1 306 ? -19.768 10.898 -7.461 1.00 37.03 306 GLY A N 1
ATOM 2479 C CA . GLY A 1 306 ? -18.947 11.949 -6.857 1.00 37.03 306 GLY A CA 1
ATOM 2480 C C . GLY A 1 306 ? -17.541 11.492 -6.457 1.00 37.03 306 GLY A C 1
ATOM 2481 O O . GLY A 1 306 ? -16.644 12.319 -6.362 1.00 37.03 306 GLY A O 1
ATOM 2482 N N . ALA A 1 307 ? -17.312 10.185 -6.315 1.00 33.88 307 ALA A N 1
ATOM 2483 C CA . ALA A 1 307 ? -15.976 9.605 -6.281 1.00 33.88 307 ALA A CA 1
ATOM 2484 C C . ALA A 1 307 ? -15.869 8.554 -7.398 1.00 33.88 307 ALA A C 1
ATOM 2486 O O . ALA A 1 307 ? -16.782 7.735 -7.542 1.00 33.88 307 ALA A O 1
ATOM 2487 N N . PRO A 1 308 ? -14.811 8.563 -8.229 1.00 37.22 308 PRO A N 1
ATOM 2488 C CA . PRO A 1 308 ? -14.572 7.469 -9.157 1.00 37.22 308 PRO A CA 1
ATOM 2489 C C . PRO A 1 308 ? -14.509 6.163 -8.362 1.00 37.22 308 PRO A C 1
ATOM 2491 O O . PRO A 1 308 ? -13.698 6.023 -7.449 1.00 37.22 308 PRO A O 1
ATOM 2494 N N . ASN A 1 309 ? -15.385 5.219 -8.709 1.00 36.53 309 ASN A N 1
ATOM 2495 C CA . ASN A 1 309 ? -15.352 3.857 -8.194 1.00 36.53 309 ASN A CA 1
ATOM 2496 C C . ASN A 1 309 ? -13.927 3.287 -8.386 1.00 36.53 309 ASN A C 1
ATOM 2498 O O . ASN A 1 309 ? -13.505 3.127 -9.536 1.00 36.53 309 ASN A O 1
ATOM 2502 N N . PRO A 1 310 ? -13.185 2.942 -7.314 1.00 43.28 310 PRO A N 1
ATOM 2503 C CA . PRO A 1 310 ? -11.832 2.394 -7.427 1.00 43.28 310 PRO A CA 1
ATOM 2504 C C . PRO A 1 310 ? -11.768 0.997 -8.067 1.00 43.28 310 PRO A C 1
ATOM 2506 O O . PRO A 1 310 ? -10.682 0.442 -8.204 1.00 43.28 310 PRO A O 1
ATOM 2509 N N . GLN A 1 311 ? -12.905 0.387 -8.422 1.00 47.59 311 GLN A N 1
ATOM 2510 C CA . GLN A 1 311 ? -12.975 -1.031 -8.791 1.00 47.59 311 GLN A CA 1
ATOM 2511 C C . GLN A 1 311 ? -13.107 -1.296 -10.296 1.00 47.59 311 GLN A C 1
ATOM 2513 O O . GLN A 1 311 ? -13.135 -2.454 -10.705 1.00 47.59 311 GLN A O 1
ATOM 2518 N N . SER A 1 312 ? -13.144 -0.264 -11.145 1.00 53.91 312 SER A N 1
ATOM 2519 C CA . SER A 1 312 ? -13.104 -0.452 -12.601 1.00 53.91 312 SER A CA 1
ATOM 2520 C C . SER A 1 312 ? -11.736 -0.020 -13.137 1.00 53.91 312 SER A C 1
ATOM 2522 O O . SER A 1 312 ? -11.486 1.159 -13.379 1.00 53.91 312 SER A O 1
ATOM 2524 N N . MET A 1 313 ? -10.827 -0.982 -13.332 1.00 73.56 313 MET A N 1
ATOM 2525 C CA . MET A 1 313 ? -9.573 -0.784 -14.079 1.00 73.56 313 MET A CA 1
ATOM 2526 C C . MET A 1 313 ? -9.854 -0.685 -15.591 1.00 73.56 313 MET A C 1
ATOM 2528 O O . MET A 1 313 ? -9.299 -1.433 -16.393 1.00 73.56 313 MET A O 1
ATOM 2532 N N . THR A 1 314 ? -10.778 0.192 -15.989 1.00 88.44 314 THR A N 1
ATOM 2533 C CA . THR A 1 314 ? -11.167 0.388 -17.391 1.00 88.44 314 THR A CA 1
ATOM 2534 C C . THR A 1 314 ? -10.340 1.497 -18.035 1.00 88.44 314 THR A C 1
ATOM 2536 O O . THR A 1 314 ? -9.890 2.425 -17.359 1.00 88.44 314 THR A O 1
ATOM 2539 N N . ALA A 1 315 ? -10.169 1.429 -19.360 1.00 89.44 315 ALA A N 1
ATOM 2540 C CA . ALA A 1 315 ? -9.506 2.485 -20.127 1.00 89.44 315 ALA A CA 1
ATOM 2541 C C . ALA A 1 315 ? -10.188 3.846 -19.908 1.00 89.44 315 ALA A C 1
ATOM 2543 O O . ALA A 1 315 ? -9.514 4.842 -19.671 1.00 89.44 315 ALA A O 1
ATOM 2544 N N . TYR A 1 316 ? -11.525 3.869 -19.879 1.00 89.44 316 TYR A N 1
ATOM 2545 C CA . TYR A 1 316 ? -12.319 5.078 -19.658 1.00 89.44 316 TYR A CA 1
ATOM 2546 C C . TYR A 1 316 ? -12.000 5.776 -18.326 1.00 89.44 316 TYR A C 1
ATOM 2548 O O . TYR A 1 316 ? -11.721 6.975 -18.308 1.00 89.44 316 TYR A O 1
ATOM 2556 N N . SER A 1 317 ? -11.989 5.034 -17.211 1.00 88.81 317 SER A N 1
ATOM 2557 C CA . SER A 1 317 ? -11.678 5.604 -15.892 1.00 88.81 317 SER A CA 1
ATOM 2558 C C . SER A 1 317 ? -10.264 6.193 -15.842 1.00 88.81 317 SER A C 1
ATOM 2560 O O . SER A 1 317 ? -10.054 7.278 -15.293 1.00 88.81 317 SER A O 1
ATOM 2562 N N . VAL A 1 318 ? -9.296 5.500 -16.448 1.00 91.38 318 VAL A N 1
ATOM 2563 C CA . VAL A 1 318 ? -7.904 5.964 -16.523 1.00 91.38 318 VAL A CA 1
ATOM 2564 C C . VAL A 1 318 ? -7.776 7.216 -17.388 1.00 91.38 318 VAL A C 1
ATOM 2566 O O . VAL A 1 318 ? -7.135 8.171 -16.961 1.00 91.38 318 VAL A O 1
ATOM 2569 N N . ILE A 1 319 ? -8.415 7.247 -18.560 1.00 94.50 319 ILE A N 1
ATOM 2570 C CA . ILE A 1 319 ? -8.402 8.406 -19.462 1.00 94.50 319 ILE A CA 1
ATOM 2571 C C . ILE A 1 319 ? -8.954 9.642 -18.752 1.00 94.50 319 ILE A C 1
ATOM 2573 O O . ILE A 1 319 ? -8.317 10.688 -18.793 1.00 94.50 319 ILE A O 1
ATOM 2577 N N . ASN A 1 320 ? -10.084 9.537 -18.049 1.00 93.06 320 ASN A N 1
ATOM 2578 C CA . ASN A 1 320 ? -10.638 10.679 -17.315 1.00 93.06 320 ASN A CA 1
ATOM 2579 C C . ASN A 1 320 ? -9.691 11.167 -16.211 1.00 93.06 320 ASN A C 1
ATOM 2581 O O . ASN A 1 320 ? -9.486 12.368 -16.061 1.00 93.06 320 ASN A O 1
ATOM 2585 N N . SER A 1 321 ? -9.034 10.240 -15.510 1.00 92.06 321 SER A N 1
ATOM 2586 C CA . SER A 1 321 ? -8.045 10.592 -14.486 1.00 92.06 321 SER A CA 1
ATOM 2587 C C . SER A 1 321 ? -6.829 11.309 -15.091 1.00 92.06 321 SER A C 1
ATOM 2589 O O . SER A 1 321 ? -6.308 12.256 -14.506 1.00 92.06 321 SER A O 1
ATOM 2591 N N . LEU A 1 322 ? -6.382 10.888 -16.280 1.00 94.19 322 LEU A N 1
ATOM 2592 C CA . LEU A 1 322 ? -5.307 11.555 -17.018 1.00 94.19 322 LEU A CA 1
ATOM 2593 C C . LEU A 1 322 ? -5.733 12.926 -17.539 1.00 94.19 322 LEU A C 1
ATOM 2595 O O . LEU A 1 322 ? -4.956 13.866 -17.411 1.00 94.19 322 LEU A O 1
ATOM 2599 N N . LYS A 1 323 ? -6.959 13.074 -18.053 1.00 95.06 323 LYS A N 1
ATOM 2600 C CA . LYS A 1 323 ? -7.504 14.371 -18.485 1.00 95.06 323 LYS A CA 1
ATOM 2601 C C . LYS A 1 323 ? -7.495 15.390 -17.347 1.00 95.06 323 LYS A C 1
ATOM 2603 O O . LYS A 1 323 ? -7.070 16.522 -17.560 1.00 95.06 323 LYS A O 1
ATOM 2608 N N . ASP A 1 324 ? -7.855 14.974 -16.133 1.00 93.19 324 ASP A N 1
ATOM 2609 C CA . ASP A 1 324 ? -7.784 15.833 -14.947 1.00 93.19 324 ASP A CA 1
ATOM 2610 C C . ASP A 1 324 ? -6.347 16.225 -14.581 1.00 93.19 324 ASP A C 1
ATOM 2612 O O . ASP A 1 324 ? -6.109 17.286 -14.008 1.00 93.19 324 ASP A O 1
ATOM 2616 N N . ILE A 1 325 ? -5.360 15.362 -14.826 1.00 92.94 325 ILE A N 1
ATOM 2617 C CA . ILE A 1 325 ? -3.948 15.686 -14.574 1.00 92.94 325 ILE A CA 1
ATOM 2618 C C . ILE A 1 325 ? -3.431 16.634 -15.661 1.00 92.94 325 ILE A C 1
ATOM 2620 O O . ILE A 1 325 ? -2.832 17.661 -15.340 1.00 92.94 325 ILE A O 1
ATOM 2624 N N . PHE A 1 326 ? -3.697 16.322 -16.929 1.00 95.19 326 PHE A N 1
ATOM 2625 C CA . PHE A 1 326 ? -3.227 17.085 -18.084 1.00 95.19 326 PHE A CA 1
ATOM 2626 C C . PHE A 1 326 ? -3.832 18.488 -18.129 1.00 95.19 326 PHE A C 1
ATOM 2628 O O . PHE A 1 326 ? -3.129 19.434 -18.466 1.00 95.19 326 PHE A O 1
ATOM 2635 N N . SER A 1 327 ? -5.087 18.663 -17.707 1.00 94.81 327 SER A N 1
ATOM 2636 C CA . SER A 1 327 ? -5.710 19.990 -17.618 1.00 94.81 327 SER A CA 1
ATOM 2637 C C . SER A 1 327 ? -5.031 20.911 -16.598 1.00 94.81 327 SER A C 1
ATOM 2639 O O . SER A 1 327 ? -5.058 22.127 -16.757 1.00 94.81 327 SER A O 1
ATOM 2641 N N . ARG A 1 328 ? -4.397 20.345 -15.561 1.00 91.38 328 ARG A N 1
ATOM 2642 C CA . ARG A 1 328 ? -3.718 21.105 -14.498 1.00 91.38 328 ARG A CA 1
ATOM 2643 C C . ARG A 1 328 ? -2.221 21.283 -14.734 1.00 91.38 328 ARG A C 1
ATOM 2645 O O . ARG A 1 328 ? -1.668 22.277 -14.279 1.00 91.38 328 ARG A O 1
ATOM 2652 N N . GLN A 1 329 ? -1.559 20.305 -15.353 1.00 89.62 329 GLN A N 1
ATOM 2653 C CA . GLN A 1 329 ? -0.094 20.277 -15.497 1.00 89.62 329 GLN A CA 1
ATOM 2654 C C . GLN A 1 329 ? 0.388 20.454 -16.944 1.00 89.62 329 GLN A C 1
ATOM 2656 O O . GLN A 1 329 ? 1.585 20.608 -17.166 1.00 89.62 329 GLN A O 1
ATOM 2661 N N . GLY A 1 330 ? -0.523 20.440 -17.918 1.00 92.81 330 GLY A N 1
ATOM 2662 C CA . GLY A 1 330 ? -0.202 20.381 -19.339 1.00 92.81 330 GLY A CA 1
ATOM 2663 C C . GLY A 1 330 ? -0.117 18.947 -19.867 1.00 92.81 330 GLY A C 1
ATOM 2664 O O . GLY A 1 330 ? 0.003 17.978 -19.112 1.00 92.81 330 GLY A O 1
ATOM 2665 N N . ILE A 1 331 ? -0.202 18.819 -21.191 1.00 95.00 331 ILE A N 1
ATOM 2666 C CA . ILE A 1 331 ? -0.100 17.534 -21.886 1.00 95.00 331 ILE A CA 1
ATOM 2667 C C . ILE A 1 331 ? 1.388 17.173 -22.035 1.00 95.00 331 ILE A C 1
ATOM 2669 O O . ILE A 1 331 ? 2.156 17.985 -22.554 1.00 95.00 331 ILE A O 1
ATOM 2673 N N . PRO A 1 332 ? 1.832 15.987 -21.586 1.00 94.56 332 PRO A N 1
ATOM 2674 C CA . PRO A 1 332 ? 3.214 15.554 -21.761 1.00 94.56 332 PRO A CA 1
ATOM 2675 C C . PRO A 1 332 ? 3.491 15.122 -23.208 1.00 94.56 332 PRO A C 1
ATOM 2677 O O . PRO A 1 332 ? 2.613 14.591 -23.876 1.00 94.56 332 PRO A O 1
ATOM 2680 N N . ASN A 1 333 ? 4.745 15.229 -23.659 1.00 94.25 333 ASN A N 1
ATOM 2681 C CA . ASN A 1 333 ? 5.146 14.713 -24.979 1.00 94.25 333 ASN A CA 1
ATOM 2682 C C . ASN A 1 333 ? 5.026 13.181 -25.073 1.00 94.25 333 ASN A C 1
ATOM 2684 O O . ASN A 1 333 ? 4.647 12.646 -26.115 1.00 94.25 333 ASN A O 1
ATOM 2688 N N . THR A 1 334 ? 5.349 12.480 -23.981 1.00 92.19 334 THR A N 1
ATOM 2689 C CA . THR A 1 334 ? 5.353 11.014 -23.924 1.00 92.19 334 THR A CA 1
ATOM 2690 C C . THR A 1 334 ? 4.770 10.519 -22.604 1.00 92.19 334 THR A C 1
ATOM 2692 O O . THR A 1 334 ? 5.138 11.000 -21.532 1.00 92.19 334 THR A O 1
ATOM 2695 N N . VAL A 1 335 ? 3.897 9.514 -22.678 1.00 91.38 335 VAL A N 1
ATOM 2696 C CA . VAL A 1 335 ? 3.341 8.779 -21.536 1.00 91.38 335 VAL A CA 1
ATOM 2697 C C . VAL A 1 335 ? 3.853 7.344 -21.584 1.00 91.38 335 VAL A C 1
ATOM 2699 O O . VAL A 1 335 ? 3.653 6.645 -22.575 1.00 91.38 335 VAL A O 1
ATOM 2702 N N . MET A 1 336 ? 4.478 6.894 -20.496 1.00 87.56 336 MET A N 1
ATOM 2703 C CA . MET A 1 336 ? 4.987 5.527 -20.354 1.00 87.56 336 MET A CA 1
ATOM 2704 C C . MET A 1 336 ? 4.043 4.693 -19.480 1.00 87.56 336 MET A C 1
ATOM 2706 O O . MET A 1 336 ? 3.685 5.131 -18.385 1.00 87.56 336 MET A O 1
ATOM 2710 N N . SER A 1 337 ? 3.682 3.480 -19.904 1.00 87.69 337 SER A N 1
ATOM 2711 C CA . SER A 1 337 ? 2.894 2.541 -19.083 1.00 87.69 337 SER A CA 1
ATOM 2712 C C . SER A 1 337 ? 3.357 1.086 -19.222 1.00 87.69 337 SER A C 1
ATOM 2714 O O . SER A 1 337 ? 4.273 0.760 -19.980 1.00 87.69 337 SER A O 1
ATOM 2716 N N . ASP A 1 338 ? 2.728 0.166 -18.490 1.00 82.94 338 ASP A N 1
ATOM 2717 C CA . ASP A 1 338 ? 2.782 -1.259 -18.823 1.00 82.94 338 ASP A CA 1
ATOM 2718 C C . ASP A 1 338 ? 1.839 -1.612 -19.984 1.00 82.94 338 ASP A C 1
ATOM 2720 O O . ASP A 1 338 ? 1.065 -0.782 -20.469 1.00 82.94 338 ASP A O 1
ATOM 2724 N N . CYS A 1 339 ? 1.907 -2.867 -20.435 1.00 79.06 339 CYS A N 1
ATOM 2725 C CA . CYS A 1 339 ? 0.944 -3.448 -21.373 1.00 79.06 339 CYS A CA 1
ATOM 2726 C C . CYS A 1 339 ? -0.368 -3.864 -20.680 1.00 79.06 339 CYS A C 1
ATOM 2728 O O . CYS A 1 339 ? -0.947 -4.896 -21.030 1.00 79.06 339 CYS A O 1
ATOM 2730 N N . GLY A 1 340 ? -0.824 -3.113 -19.673 1.00 81.38 340 GLY A N 1
ATOM 2731 C CA . GLY A 1 340 ? -2.135 -3.326 -19.071 1.00 81.38 340 GLY A CA 1
ATOM 2732 C C . GLY A 1 340 ? -3.254 -3.199 -20.118 1.00 81.38 340 GLY A C 1
ATOM 2733 O O . GLY A 1 340 ? -3.127 -2.413 -21.069 1.00 81.38 340 GLY A O 1
ATOM 2734 N N . PRO A 1 341 ? -4.360 -3.956 -19.984 1.00 83.44 341 PRO A N 1
ATOM 2735 C CA . PRO A 1 341 ? -5.471 -3.912 -20.936 1.00 83.44 341 PRO A CA 1
ATOM 2736 C C . PRO A 1 341 ? -6.052 -2.499 -21.094 1.00 83.44 341 PRO A C 1
ATOM 2738 O O . PRO A 1 341 ? -6.367 -2.090 -22.206 1.00 83.44 341 PRO A O 1
ATOM 2741 N N . GLN A 1 342 ? -6.093 -1.719 -20.014 1.00 88.44 342 GLN A N 1
ATOM 2742 C CA . GLN A 1 342 ? -6.559 -0.332 -19.997 1.00 88.44 342 GLN A CA 1
ATOM 2743 C C . GLN A 1 342 ? -5.705 0.626 -20.843 1.00 88.44 342 GLN A C 1
ATOM 2745 O O . GLN A 1 342 ? -6.228 1.616 -21.341 1.00 88.44 342 GLN A O 1
ATOM 2750 N N . PHE A 1 343 ? -4.415 0.331 -21.023 1.00 88.94 343 PHE A N 1
ATOM 2751 C CA . PHE A 1 343 ? -3.493 1.147 -21.820 1.00 88.94 343 PHE A CA 1
ATOM 2752 C C . PHE A 1 343 ? -3.356 0.637 -23.259 1.00 88.94 343 PHE A C 1
ATOM 2754 O O . PHE A 1 343 ? -2.965 1.381 -24.150 1.00 88.94 343 PHE A O 1
ATOM 2761 N N . THR A 1 344 ? -3.671 -0.639 -23.495 1.00 85.94 344 THR A N 1
ATOM 2762 C CA . THR A 1 344 ? -3.597 -1.266 -24.828 1.00 85.94 344 THR A CA 1
ATOM 2763 C C . THR A 1 344 ? -4.909 -1.120 -25.612 1.00 85.94 344 THR A C 1
ATOM 2765 O O . THR A 1 344 ? -4.934 -1.353 -26.822 1.00 85.94 344 THR A O 1
ATOM 2768 N N . ALA A 1 345 ? -5.994 -0.738 -24.932 1.00 89.44 345 ALA A N 1
ATOM 2769 C CA . ALA A 1 345 ? -7.310 -0.509 -25.514 1.00 89.44 345 ALA A CA 1
ATOM 2770 C C . ALA A 1 345 ? -7.283 0.539 -26.642 1.00 89.44 345 ALA A C 1
ATOM 2772 O O . ALA A 1 345 ? -6.518 1.507 -26.604 1.00 89.44 345 ALA A O 1
ATOM 2773 N N . SER A 1 346 ? -8.154 0.358 -27.637 1.00 92.31 346 SER A N 1
ATOM 2774 C CA . SER A 1 346 ? -8.327 1.285 -28.766 1.00 92.31 346 SER A CA 1
ATOM 2775 C C . SER A 1 346 ? -8.607 2.714 -28.311 1.00 92.31 346 SER A C 1
ATOM 2777 O O . SER A 1 346 ? -8.044 3.659 -28.851 1.00 92.31 346 SER A O 1
ATOM 2779 N N . GLU A 1 347 ? -9.418 2.852 -27.272 1.00 94.31 347 GLU A N 1
ATOM 2780 C CA . GLU A 1 347 ? -9.866 4.104 -26.681 1.00 94.31 347 GLU A CA 1
ATOM 2781 C C . GLU A 1 347 ? -8.686 4.894 -26.109 1.00 94.31 347 GLU A C 1
ATOM 2783 O O . GLU A 1 347 ? -8.626 6.112 -26.251 1.00 94.31 347 GLU A O 1
ATOM 2788 N N . PHE A 1 348 ? -7.704 4.207 -25.513 1.00 94.75 348 PHE A N 1
ATOM 2789 C CA . PHE A 1 348 ? -6.496 4.852 -24.999 1.00 94.75 348 PHE A CA 1
ATOM 2790 C C . PHE A 1 348 ? -5.583 5.323 -26.136 1.00 94.75 348 PHE A C 1
ATOM 2792 O O . PHE A 1 348 ? -5.017 6.412 -26.067 1.00 94.75 348 PHE A O 1
ATOM 2799 N N . ARG A 1 349 ? -5.478 4.538 -27.217 1.00 94.06 349 ARG A N 1
ATOM 2800 C CA . ARG A 1 349 ? -4.725 4.933 -28.416 1.00 94.06 349 ARG A CA 1
ATOM 2801 C C . ARG A 1 349 ? -5.361 6.135 -29.112 1.00 94.06 349 ARG A C 1
ATOM 2803 O O . ARG A 1 349 ? -4.644 7.039 -29.527 1.00 94.06 349 ARG A O 1
ATOM 2810 N N . GLN A 1 350 ? -6.688 6.152 -29.217 1.00 96.25 350 GLN A N 1
ATOM 2811 C CA . GLN A 1 350 ? -7.429 7.286 -29.756 1.00 96.25 350 GLN A CA 1
ATOM 2812 C C . GLN A 1 350 ? -7.221 8.531 -28.892 1.00 96.25 350 GLN A C 1
ATOM 2814 O O . GLN A 1 350 ? -6.888 9.583 -29.422 1.00 96.25 350 GLN A O 1
ATOM 2819 N N . PHE A 1 351 ? -7.312 8.395 -27.568 1.00 96.94 351 PHE A N 1
ATOM 2820 C CA . PHE A 1 351 ? -7.011 9.481 -26.637 1.00 96.94 351 PHE A CA 1
ATOM 2821 C C . PHE A 1 351 ? -5.591 10.039 -26.825 1.00 96.94 351 PHE A C 1
ATOM 2823 O O . PHE A 1 351 ? -5.429 11.254 -26.889 1.00 96.94 351 PHE A O 1
ATOM 2830 N N . ALA A 1 352 ? -4.581 9.175 -26.969 1.00 96.31 352 ALA A N 1
ATOM 2831 C CA . ALA A 1 352 ? -3.201 9.591 -27.229 1.00 96.31 352 ALA A CA 1
ATOM 2832 C C . ALA A 1 352 ? -3.049 10.381 -28.535 1.00 96.31 352 ALA A C 1
ATOM 2834 O O . ALA A 1 352 ? -2.362 11.400 -28.566 1.00 96.31 352 ALA A O 1
ATOM 2835 N N . HIS A 1 353 ? -3.742 9.947 -29.589 1.00 96.38 353 HIS A N 1
ATOM 2836 C CA . HIS A 1 353 ? -3.768 10.643 -30.871 1.00 96.38 353 HIS A CA 1
ATOM 2837 C C . HIS A 1 353 ? -4.488 11.999 -30.782 1.00 96.38 353 HIS A C 1
ATOM 2839 O O . HIS A 1 353 ? -3.942 13.011 -31.206 1.00 96.38 353 HIS A O 1
ATOM 2845 N N . GLU A 1 354 ? -5.689 12.039 -30.199 1.00 97.19 354 GLU A N 1
ATOM 2846 C CA . GLU A 1 354 ? -6.496 13.261 -30.054 1.00 97.19 354 GLU A CA 1
ATOM 2847 C C . GLU A 1 354 ? -5.808 14.325 -29.195 1.00 97.19 354 GLU A C 1
ATOM 2849 O O . GLU A 1 354 ? -5.895 15.512 -29.492 1.00 97.19 354 GLU A O 1
ATOM 2854 N N . TRP A 1 355 ? -5.121 13.904 -28.131 1.00 96.69 355 TRP A N 1
ATOM 2855 C CA . TRP A 1 355 ? -4.406 14.802 -27.224 1.00 96.69 355 TRP A CA 1
ATOM 2856 C C . TRP A 1 355 ? -2.943 15.013 -27.632 1.00 96.69 355 TRP A C 1
ATOM 2858 O O . TRP A 1 355 ? -2.225 15.726 -26.943 1.00 96.69 355 TRP A O 1
ATOM 2868 N N . ASN A 1 356 ? -2.508 14.440 -28.759 1.00 96.38 356 ASN A N 1
ATOM 2869 C CA . ASN A 1 356 ? -1.183 14.619 -29.349 1.00 96.38 356 ASN A CA 1
ATOM 2870 C C . ASN A 1 356 ? -0.009 14.289 -28.401 1.00 96.38 356 ASN A C 1
ATOM 2872 O O . ASN A 1 356 ? 0.947 15.056 -28.281 1.00 96.38 356 ASN A O 1
ATOM 2876 N N . PHE A 1 357 ? -0.070 13.133 -27.734 1.00 96.56 357 PHE A N 1
ATOM 2877 C CA . PHE A 1 357 ? 1.057 12.596 -26.967 1.00 96.56 357 PHE A CA 1
ATOM 2878 C C . PHE A 1 357 ? 1.456 11.200 -27.447 1.00 96.56 357 PHE A C 1
ATOM 2880 O O . PHE A 1 357 ? 0.633 10.395 -27.882 1.00 96.56 357 PHE A O 1
ATOM 2887 N N . THR A 1 358 ? 2.742 10.877 -27.323 1.00 93.75 358 THR A N 1
ATOM 2888 C CA . THR A 1 358 ? 3.253 9.546 -27.665 1.00 93.75 358 THR A CA 1
ATOM 2889 C C . THR A 1 358 ? 3.017 8.588 -26.504 1.00 93.75 358 THR A C 1
ATOM 2891 O O . THR A 1 358 ? 3.437 8.850 -25.379 1.00 93.75 358 THR A O 1
ATOM 2894 N N . HIS A 1 359 ? 2.366 7.454 -26.753 1.00 91.94 359 HIS A N 1
ATOM 2895 C CA . HIS A 1 359 ? 2.203 6.405 -25.747 1.00 91.94 359 HIS A CA 1
ATOM 2896 C C . HIS A 1 359 ? 3.207 5.275 -25.968 1.00 91.94 359 HIS A C 1
ATOM 2898 O O . HIS A 1 359 ? 3.210 4.622 -27.011 1.00 91.94 359 HIS A O 1
ATOM 2904 N N . GLU A 1 360 ? 4.042 5.024 -24.966 1.00 85.12 360 GLU A N 1
ATOM 2905 C CA . GLU A 1 360 ? 5.046 3.966 -24.983 1.00 85.12 360 GLU A CA 1
ATOM 2906 C C . GLU A 1 360 ? 4.752 2.924 -23.899 1.00 85.12 360 GLU A C 1
ATOM 2908 O O . GLU A 1 360 ? 4.652 3.220 -22.706 1.00 85.12 360 GLU A O 1
ATOM 2913 N N . THR A 1 361 ? 4.647 1.660 -24.307 1.00 80.81 361 THR A N 1
ATOM 2914 C CA . THR A 1 361 ? 4.430 0.546 -23.379 1.00 80.81 361 THR A CA 1
ATOM 2915 C C . THR A 1 361 ? 5.725 -0.201 -23.106 1.00 80.81 361 THR A C 1
ATOM 2917 O O . THR A 1 361 ? 6.430 -0.619 -24.029 1.00 80.81 361 THR A O 1
ATOM 2920 N N . SER A 1 362 ? 6.005 -0.454 -21.835 1.00 73.94 362 SER A N 1
ATOM 2921 C CA . SER A 1 362 ? 7.093 -1.333 -21.419 1.00 73.94 362 SER A CA 1
ATOM 2922 C C . SER A 1 362 ? 6.860 -2.785 -21.842 1.00 73.94 362 SER A C 1
ATOM 2924 O O . SER A 1 362 ? 5.732 -3.269 -21.902 1.00 73.94 362 SER A O 1
ATOM 2926 N N . SER A 1 363 ? 7.948 -3.516 -22.114 1.00 65.44 363 SER A N 1
ATOM 2927 C CA . SER A 1 363 ? 7.875 -4.957 -22.385 1.00 65.44 363 SER A CA 1
ATOM 2928 C C . SER A 1 363 ? 7.154 -5.674 -21.238 1.00 65.44 363 SER A C 1
ATOM 2930 O O . SER A 1 363 ? 7.549 -5.502 -20.080 1.00 65.44 363 SER A O 1
ATOM 2932 N N . PRO A 1 364 ? 6.221 -6.599 -21.526 1.00 62.44 364 PRO A N 1
ATOM 2933 C CA . PRO A 1 364 ? 5.647 -7.445 -20.491 1.00 62.44 364 PRO A CA 1
ATOM 2934 C C . PRO A 1 364 ? 6.741 -8.171 -19.696 1.00 62.44 364 PRO A C 1
ATOM 2936 O O . PRO A 1 364 ? 7.787 -8.546 -20.247 1.00 62.44 364 PRO A O 1
ATOM 2939 N N . TYR A 1 365 ? 6.491 -8.336 -18.395 1.00 59.25 365 TYR A N 1
ATOM 2940 C CA . TYR A 1 365 ? 7.405 -8.905 -17.396 1.00 59.25 365 TYR A CA 1
ATOM 2941 C C . TYR A 1 365 ? 8.679 -8.093 -17.116 1.00 59.25 365 TYR A C 1
ATOM 2943 O O . TYR A 1 365 ? 9.584 -8.590 -16.445 1.00 59.25 365 TYR A O 1
ATOM 2951 N N . TYR A 1 366 ? 8.775 -6.845 -17.581 1.00 65.88 366 TYR A N 1
ATOM 2952 C CA . TYR A 1 366 ? 9.888 -5.940 -17.285 1.00 65.88 366 TYR A CA 1
ATOM 2953 C C . TYR A 1 366 ? 9.485 -4.843 -16.282 1.00 65.88 366 TYR A C 1
ATOM 2955 O O . TYR A 1 366 ? 9.663 -3.665 -16.547 1.00 65.88 366 TYR A O 1
ATOM 2963 N N . HIS A 1 367 ? 8.980 -5.229 -15.103 1.00 58.78 367 HIS A N 1
ATOM 2964 C CA . HIS A 1 367 ? 8.534 -4.304 -14.039 1.00 58.78 367 HIS A CA 1
ATOM 2965 C C . HIS A 1 367 ? 9.570 -3.217 -13.681 1.00 58.78 367 HIS A C 1
ATOM 2967 O O . HIS A 1 367 ? 9.215 -2.095 -13.345 1.00 58.78 367 HIS A O 1
ATOM 2973 N N . GLN A 1 368 ? 10.865 -3.505 -13.862 1.00 67.25 368 GLN A N 1
ATOM 2974 C CA . GLN A 1 368 ? 11.958 -2.554 -13.640 1.00 67.25 368 GLN A CA 1
ATOM 2975 C C . GLN A 1 368 ? 11.833 -1.253 -14.449 1.00 67.25 368 GLN A C 1
ATOM 2977 O O . GLN A 1 368 ? 12.272 -0.218 -13.953 1.00 67.25 368 GLN A O 1
ATOM 2982 N N . SER A 1 369 ? 11.224 -1.253 -15.644 1.00 65.06 369 SER A N 1
ATOM 2983 C CA . SER A 1 369 ? 10.968 0.006 -16.372 1.00 65.06 369 SER A CA 1
ATOM 2984 C C . SER A 1 369 ? 9.937 0.897 -15.685 1.00 65.06 369 SER A C 1
ATOM 2986 O O . SER A 1 369 ? 9.959 2.104 -15.889 1.00 65.06 369 SER A O 1
ATOM 2988 N N . ASN A 1 370 ? 9.073 0.319 -14.851 1.00 74.38 370 ASN A N 1
ATOM 2989 C CA . ASN A 1 370 ? 8.053 1.022 -14.078 1.00 74.38 370 ASN A CA 1
ATOM 2990 C C . ASN A 1 370 ? 8.466 1.186 -12.604 1.00 74.38 370 ASN A C 1
ATOM 2992 O O . ASN A 1 370 ? 7.684 1.664 -11.786 1.00 74.38 370 ASN A O 1
ATOM 2996 N N . GLY A 1 371 ? 9.708 0.844 -12.241 1.00 78.94 371 GLY A N 1
ATOM 2997 C CA . GLY A 1 371 ? 10.153 0.841 -10.844 1.00 78.94 371 GLY A CA 1
ATOM 2998 C C . GLY A 1 371 ? 10.027 2.203 -10.149 1.00 78.94 371 GLY A C 1
ATOM 2999 O O . GLY A 1 371 ? 9.787 2.266 -8.944 1.00 78.94 371 GLY A O 1
ATOM 3000 N N . GLN A 1 372 ? 10.124 3.308 -10.899 1.00 81.25 372 GLN A N 1
ATOM 3001 C CA . GLN A 1 372 ? 9.911 4.647 -10.345 1.00 81.25 372 GLN A CA 1
ATOM 3002 C C . GLN A 1 372 ? 8.460 4.853 -9.892 1.00 81.25 372 GLN A C 1
ATOM 3004 O O . GLN A 1 372 ? 8.243 5.348 -8.787 1.00 81.25 372 GLN A O 1
ATOM 3009 N N . ILE A 1 373 ? 7.469 4.453 -10.700 1.00 84.62 373 ILE A N 1
ATOM 3010 C CA . ILE A 1 373 ? 6.059 4.579 -10.311 1.00 84.62 373 ILE A CA 1
ATOM 3011 C C . ILE A 1 373 ? 5.711 3.590 -9.195 1.00 84.62 373 ILE A C 1
ATOM 3013 O O . ILE A 1 373 ? 5.017 3.967 -8.256 1.00 84.62 373 ILE A O 1
ATOM 3017 N N . GLU A 1 374 ? 6.262 2.373 -9.219 1.00 84.62 374 GLU A N 1
ATOM 3018 C CA . GLU A 1 374 ? 6.070 1.379 -8.154 1.00 84.62 374 GLU A CA 1
ATOM 3019 C C . GLU A 1 374 ? 6.557 1.902 -6.798 1.00 84.62 374 GLU A C 1
ATOM 3021 O O . GLU A 1 374 ? 5.834 1.826 -5.799 1.00 84.62 374 GLU A O 1
ATOM 3026 N N . ARG A 1 375 ? 7.749 2.515 -6.762 1.00 87.38 375 ARG A N 1
ATOM 3027 C CA . ARG A 1 375 ? 8.281 3.106 -5.531 1.00 87.38 375 ARG A CA 1
ATOM 3028 C C . ARG A 1 375 ? 7.443 4.292 -5.057 1.00 87.38 375 ARG A C 1
ATOM 3030 O O . ARG A 1 375 ? 7.186 4.404 -3.861 1.00 87.38 375 ARG A O 1
ATOM 3037 N N . THR A 1 376 ? 6.977 5.141 -5.971 1.00 87.81 376 THR A N 1
ATOM 3038 C CA . THR A 1 376 ? 6.079 6.259 -5.638 1.00 87.81 376 THR A CA 1
ATOM 3039 C C . THR A 1 376 ? 4.753 5.762 -5.063 1.00 87.81 376 THR A C 1
ATOM 3041 O O . THR A 1 376 ? 4.304 6.268 -4.036 1.00 87.81 376 THR A O 1
ATOM 3044 N N . VAL A 1 377 ? 4.149 4.729 -5.659 1.00 89.00 377 VAL A N 1
ATOM 3045 C CA . VAL A 1 377 ? 2.917 4.103 -5.152 1.00 89.00 377 VAL A CA 1
ATOM 3046 C C . VAL A 1 377 ? 3.124 3.554 -3.743 1.00 89.00 377 VAL A C 1
ATOM 3048 O O . VAL A 1 377 ? 2.255 3.723 -2.890 1.00 89.00 377 VAL A O 1
ATOM 3051 N N . GLN A 1 378 ? 4.273 2.933 -3.469 1.00 89.56 378 GLN A N 1
ATOM 3052 C CA . GLN A 1 378 ? 4.608 2.468 -2.125 1.00 89.56 378 GLN A CA 1
ATOM 3053 C C . GLN A 1 378 ? 4.674 3.628 -1.120 1.00 89.56 378 GLN A C 1
ATOM 3055 O O . GLN A 1 378 ? 4.086 3.531 -0.045 1.00 89.56 378 GLN A O 1
ATOM 3060 N N . THR A 1 379 ? 5.325 4.741 -1.475 1.00 92.25 379 THR A N 1
ATOM 3061 C CA . THR A 1 379 ? 5.366 5.948 -0.633 1.00 92.25 379 THR A CA 1
ATOM 3062 C C . THR A 1 379 ? 3.961 6.475 -0.336 1.00 92.25 379 THR A C 1
ATOM 3064 O O . THR A 1 379 ? 3.629 6.696 0.826 1.00 92.25 379 THR A O 1
ATOM 3067 N N . VAL A 1 380 ? 3.107 6.605 -1.356 1.00 92.81 380 VAL A N 1
ATOM 3068 C CA . VAL A 1 380 ? 1.720 7.079 -1.198 1.00 92.81 380 VAL A CA 1
ATOM 3069 C C . VAL A 1 380 ? 0.906 6.142 -0.306 1.00 92.81 380 VAL A C 1
ATOM 3071 O O . VAL A 1 380 ? 0.229 6.605 0.608 1.00 92.81 380 VAL A O 1
ATOM 3074 N N . LYS A 1 381 ? 1.003 4.821 -0.506 1.00 91.69 381 LYS A N 1
ATOM 3075 C CA . LYS A 1 381 ? 0.326 3.832 0.350 1.00 91.69 381 LYS A CA 1
ATOM 3076 C C . LYS A 1 381 ? 0.763 3.940 1.808 1.00 91.69 381 LYS A C 1
ATOM 3078 O O . LYS A 1 381 ? -0.077 3.848 2.697 1.00 91.69 381 LYS A O 1
ATOM 3083 N N . ASN A 1 382 ? 2.051 4.163 2.052 1.00 93.88 382 ASN A N 1
ATOM 3084 C CA . ASN A 1 382 ? 2.570 4.338 3.404 1.00 93.88 382 ASN A CA 1
ATOM 3085 C C . ASN A 1 382 ? 2.043 5.621 4.058 1.00 93.88 382 ASN A C 1
ATOM 3087 O O . ASN A 1 382 ? 1.709 5.585 5.237 1.00 93.88 382 ASN A O 1
ATOM 3091 N N . ILE A 1 383 ? 1.933 6.724 3.307 1.00 91.62 383 ILE A N 1
ATOM 3092 C CA . ILE A 1 383 ? 1.317 7.968 3.795 1.00 91.62 383 ILE A CA 1
ATOM 3093 C C . ILE A 1 383 ? -0.138 7.706 4.188 1.00 91.62 383 ILE A C 1
ATOM 3095 O O . ILE A 1 383 ? -0.517 7.984 5.317 1.00 91.62 383 ILE A O 1
ATOM 3099 N N . LEU A 1 384 ? -0.925 7.093 3.297 1.00 91.69 384 LEU A N 1
ATOM 3100 C CA . LEU A 1 384 ? -2.326 6.757 3.567 1.00 91.69 384 LEU A CA 1
ATOM 3101 C C . LEU A 1 384 ? -2.478 5.870 4.809 1.00 91.69 384 LEU A C 1
ATOM 3103 O O . LEU A 1 384 ? -3.354 6.113 5.633 1.00 91.69 384 LEU A O 1
ATOM 3107 N N . LYS A 1 385 ? -1.614 4.857 4.951 1.00 91.38 385 LYS A N 1
ATOM 3108 C CA . LYS A 1 385 ? -1.629 3.935 6.090 1.00 91.38 385 LYS A CA 1
ATOM 3109 C C . LYS A 1 385 ? -1.352 4.661 7.409 1.00 91.38 385 LYS A C 1
ATOM 3111 O O . LYS A 1 385 ? -2.135 4.516 8.337 1.00 91.38 385 LYS A O 1
ATOM 3116 N N . LYS A 1 386 ? -0.284 5.462 7.469 1.00 90.12 386 LYS A N 1
ATOM 3117 C CA . LYS A 1 386 ? 0.073 6.231 8.673 1.00 90.12 386 LYS A CA 1
ATOM 3118 C C . LYS A 1 386 ? -1.006 7.247 9.033 1.00 90.12 386 LYS A C 1
ATOM 3120 O O . LYS A 1 386 ? -1.404 7.336 10.183 1.00 90.12 386 LYS A O 1
ATOM 3125 N N . SER A 1 387 ? -1.544 7.953 8.038 1.00 91.25 387 SER A N 1
ATOM 3126 C CA . SER A 1 387 ? -2.635 8.899 8.269 1.00 91.25 387 SER A CA 1
ATOM 3127 C C . SER A 1 387 ? -3.893 8.225 8.814 1.00 91.25 387 SER A C 1
ATOM 3129 O O . SER A 1 387 ? -4.561 8.800 9.664 1.00 91.25 387 SER A O 1
ATOM 3131 N N . LEU A 1 388 ? -4.194 6.998 8.380 1.00 89.44 388 LEU A N 1
ATOM 3132 C CA . LEU A 1 388 ? -5.300 6.217 8.931 1.00 89.44 388 LEU A CA 1
ATOM 3133 C C . LEU A 1 388 ? -5.038 5.774 10.380 1.00 89.44 388 LEU A C 1
ATOM 3135 O O . LEU A 1 388 ? -5.948 5.841 11.198 1.00 89.44 388 LEU A O 1
ATOM 3139 N N . GLU A 1 389 ? -3.817 5.329 10.690 1.00 88.12 389 GLU A N 1
ATOM 3140 C CA . GLU A 1 389 ? -3.406 4.922 12.044 1.00 88.12 389 GLU A CA 1
ATOM 3141 C C . GLU A 1 389 ? -3.474 6.094 13.036 1.00 88.12 389 GLU A C 1
ATOM 3143 O O . GLU A 1 389 ? -4.001 5.937 14.135 1.00 88.12 389 GLU A O 1
ATOM 3148 N N . ASP A 1 390 ? -3.036 7.280 12.607 1.00 88.00 390 ASP A N 1
ATOM 3149 C CA . ASP A 1 390 ? -3.027 8.506 13.415 1.00 88.00 390 ASP A CA 1
ATOM 3150 C C . ASP A 1 390 ? -4.356 9.290 13.348 1.00 88.00 390 ASP A C 1
ATOM 3152 O O . ASP A 1 390 ? -4.478 10.360 13.943 1.00 88.00 390 ASP A O 1
ATOM 3156 N N . ASN A 1 391 ? -5.348 8.794 12.597 1.00 88.62 391 ASN A N 1
ATOM 3157 C CA . ASN A 1 391 ? -6.625 9.464 12.314 1.00 88.62 391 ASN A CA 1
ATOM 3158 C C . ASN A 1 391 ? -6.467 10.922 11.811 1.00 88.62 391 ASN A C 1
ATOM 3160 O O . ASN A 1 391 ? -7.200 11.827 12.213 1.00 88.62 391 ASN A O 1
ATOM 3164 N N . SER A 1 392 ? -5.485 11.151 10.935 1.00 89.12 392 SER A N 1
ATOM 3165 C CA . SER A 1 392 ? -5.144 12.453 10.349 1.00 89.12 392 SER A CA 1
ATOM 3166 C C . SER A 1 392 ? -5.534 12.553 8.866 1.00 89.12 392 SER A C 1
ATOM 3168 O O . SER A 1 392 ? -5.741 11.547 8.183 1.00 89.12 392 SER A O 1
ATOM 3170 N N . ASP A 1 393 ? -5.634 13.777 8.331 1.00 89.44 393 ASP A N 1
ATOM 3171 C CA . ASP A 1 393 ? -5.931 13.976 6.906 1.00 89.44 393 ASP A CA 1
ATOM 3172 C C . ASP A 1 393 ? -4.712 13.634 6.035 1.00 89.44 393 ASP A C 1
ATOM 3174 O O . ASP A 1 393 ? -3.706 14.350 5.999 1.00 89.44 393 ASP A O 1
ATOM 3178 N N . TYR A 1 394 ? -4.829 12.555 5.262 1.00 91.69 394 TYR A N 1
ATOM 3179 C CA . TYR A 1 394 ? -3.789 12.103 4.341 1.00 91.69 394 TYR A CA 1
ATOM 3180 C C . TYR A 1 394 ? -3.406 13.142 3.280 1.00 91.69 394 TYR A C 1
ATOM 3182 O O . TYR A 1 394 ? -2.287 13.100 2.760 1.00 91.69 394 TYR A O 1
ATOM 3190 N N . ARG A 1 395 ? -4.303 14.080 2.939 1.00 94.06 395 ARG A N 1
ATOM 3191 C CA . ARG A 1 395 ? -4.021 15.142 1.960 1.00 94.06 395 ARG A CA 1
ATOM 3192 C C . ARG A 1 395 ? -2.872 16.026 2.419 1.00 94.06 395 ARG A C 1
ATOM 3194 O O . ARG A 1 395 ? -2.076 16.460 1.588 1.00 94.06 395 ARG A O 1
ATOM 3201 N N . LEU A 1 396 ? -2.748 16.233 3.728 1.00 91.31 396 LEU A N 1
ATOM 3202 C CA . LEU A 1 396 ? -1.637 16.974 4.305 1.00 91.31 396 LEU A CA 1
ATOM 3203 C C . LEU A 1 396 ? -0.320 16.201 4.149 1.00 91.31 396 LEU A C 1
ATOM 3205 O O . LEU A 1 396 ? 0.679 16.769 3.722 1.00 91.31 396 LEU A O 1
ATOM 3209 N N . GLY A 1 397 ? -0.329 14.887 4.384 1.00 91.12 397 GLY A N 1
ATOM 3210 C CA . GLY A 1 397 ? 0.842 14.037 4.149 1.00 91.12 397 GLY A CA 1
ATOM 3211 C C . GLY A 1 397 ? 1.284 14.017 2.680 1.00 91.12 397 GLY A C 1
ATOM 3212 O O . GLY A 1 397 ? 2.479 14.042 2.385 1.00 91.12 397 GLY A O 1
ATOM 3213 N N . LEU A 1 398 ? 0.332 14.031 1.740 1.00 93.25 398 LEU A N 1
ATOM 3214 C CA . LEU A 1 398 ? 0.633 14.160 0.311 1.00 93.25 398 LEU A CA 1
ATOM 3215 C C . LEU A 1 398 ? 1.231 15.531 -0.031 1.00 93.25 398 LEU A C 1
ATOM 3217 O O . LEU A 1 398 ? 2.180 15.592 -0.810 1.00 93.25 398 LEU A O 1
ATOM 3221 N N . LEU A 1 399 ? 0.717 16.610 0.565 1.00 92.75 399 LEU A N 1
ATOM 3222 C CA . LEU A 1 399 ? 1.272 17.955 0.406 1.00 92.75 399 LEU A CA 1
ATOM 3223 C C . LEU A 1 399 ? 2.733 18.011 0.875 1.00 92.75 399 LEU A C 1
ATOM 3225 O O . LEU A 1 399 ? 3.591 18.508 0.145 1.00 92.75 399 LEU A O 1
ATOM 3229 N N . GLU A 1 400 ? 3.038 17.440 2.041 1.00 91.81 400 GLU A N 1
ATOM 3230 C CA . GLU A 1 400 ? 4.414 17.396 2.551 1.00 91.81 400 GLU A CA 1
ATOM 3231 C C . GLU A 1 400 ? 5.325 16.513 1.696 1.00 91.81 400 GLU A C 1
ATOM 3233 O O . GLU A 1 400 ? 6.478 16.865 1.441 1.00 91.81 400 GLU A O 1
ATOM 3238 N N . CYS A 1 401 ? 4.809 15.405 1.159 1.00 92.12 401 CYS A N 1
ATOM 3239 C CA . CYS A 1 401 ? 5.553 14.578 0.210 1.00 92.12 401 CYS A CA 1
ATOM 3240 C C . CYS A 1 401 ? 5.958 15.363 -1.051 1.00 92.12 401 CYS A C 1
ATOM 3242 O O . CYS A 1 401 ? 7.041 15.133 -1.589 1.00 92.12 401 CYS A O 1
ATOM 3244 N N . LEU A 1 402 ? 5.119 16.293 -1.520 1.00 91.31 402 LEU A N 1
ATOM 3245 C CA . LEU A 1 402 ? 5.428 17.164 -2.660 1.00 91.31 402 LEU A CA 1
ATOM 3246 C C . LEU A 1 402 ? 6.442 18.261 -2.310 1.00 91.31 402 LEU A C 1
ATOM 3248 O O . LEU A 1 402 ? 7.190 18.679 -3.191 1.00 91.31 402 LEU A O 1
ATOM 3252 N N . ASN A 1 403 ? 6.492 18.694 -1.047 1.00 89.50 403 ASN A N 1
ATOM 3253 C CA . ASN A 1 403 ? 7.433 19.694 -0.530 1.00 89.50 403 ASN A CA 1
ATOM 3254 C C . ASN A 1 403 ? 8.763 19.108 -0.027 1.00 89.50 403 ASN A C 1
ATOM 3256 O O . ASN A 1 403 ? 9.706 19.855 0.239 1.00 89.50 403 ASN A O 1
ATOM 3260 N N . THR A 1 404 ? 8.871 17.785 0.095 1.00 89.94 404 THR A N 1
ATOM 3261 C CA . THR A 1 404 ? 10.082 17.120 0.592 1.00 89.94 404 THR A CA 1
ATOM 3262 C C . THR A 1 404 ? 11.141 17.022 -0.517 1.00 89.94 404 THR A C 1
ATOM 3264 O O . THR A 1 404 ? 10.857 16.458 -1.578 1.00 89.94 404 THR A O 1
ATOM 3267 N N . PRO A 1 405 ? 12.374 17.533 -0.313 1.00 88.31 405 PRO A N 1
ATOM 3268 C CA . PRO A 1 405 ? 13.459 17.398 -1.284 1.00 88.31 405 PRO A CA 1
ATOM 3269 C C . PRO A 1 405 ? 13.776 15.937 -1.616 1.00 88.31 405 PRO A C 1
ATOM 3271 O O . PRO A 1 405 ? 13.834 15.081 -0.734 1.00 88.31 405 PRO A O 1
ATOM 3274 N N . VAL A 1 406 ? 14.050 15.642 -2.891 1.00 85.69 406 VAL A N 1
ATOM 3275 C CA . VAL A 1 406 ? 14.399 14.277 -3.333 1.00 85.69 406 VAL A CA 1
ATOM 3276 C C . VAL A 1 406 ? 15.797 13.862 -2.838 1.00 85.69 406 VAL A C 1
ATOM 3278 O O . VAL A 1 406 ? 16.116 12.671 -2.748 1.00 85.69 406 VAL A O 1
ATOM 3281 N N . SER A 1 407 ? 16.672 14.831 -2.563 1.00 83.81 407 SER A N 1
ATOM 3282 C CA . SER A 1 407 ? 17.906 14.673 -1.781 1.00 83.81 407 SER A CA 1
ATOM 3283 C C . SER A 1 407 ? 18.448 16.039 -1.359 1.00 83.81 407 SER A C 1
ATOM 3285 O O . SER A 1 407 ? 17.960 17.065 -1.812 1.00 83.81 407 SER A O 1
ATOM 3287 N N . ASN A 1 408 ? 19.546 16.065 -0.599 1.00 81.31 408 ASN A N 1
ATOM 3288 C CA . ASN A 1 408 ? 20.247 17.301 -0.213 1.00 81.31 408 ASN A CA 1
ATOM 3289 C C . ASN A 1 408 ? 20.653 18.196 -1.404 1.00 81.31 408 ASN A C 1
ATOM 3291 O O . ASN A 1 408 ? 20.955 19.368 -1.225 1.00 81.31 408 ASN A O 1
ATOM 3295 N N . ILE A 1 409 ? 20.697 17.638 -2.618 1.00 80.94 409 ILE A N 1
ATOM 3296 C CA . ILE A 1 409 ? 21.144 18.321 -3.841 1.00 80.94 409 ILE A CA 1
ATOM 3297 C C . ILE A 1 409 ? 19.976 18.557 -4.813 1.00 80.94 409 ILE A C 1
ATOM 3299 O O . ILE A 1 409 ? 20.051 19.453 -5.655 1.00 80.94 409 ILE A O 1
ATOM 3303 N N . ILE A 1 410 ? 18.915 17.745 -4.731 1.00 83.44 410 ILE A N 1
ATOM 3304 C CA . ILE A 1 410 ? 17.788 17.773 -5.666 1.00 83.44 410 ILE A CA 1
ATOM 3305 C C . ILE A 1 410 ? 16.557 18.315 -4.933 1.00 83.44 410 ILE A C 1
ATOM 3307 O O . ILE A 1 410 ? 16.141 17.701 -3.947 1.00 83.44 410 ILE A O 1
ATOM 3311 N N . PRO A 1 411 ? 15.964 19.420 -5.418 1.00 86.00 411 PRO A N 1
ATOM 3312 C CA . PRO A 1 411 ? 14.828 20.064 -4.773 1.00 86.00 411 PRO A CA 1
ATOM 3313 C C . PRO A 1 411 ? 13.575 19.178 -4.802 1.00 86.00 411 PRO A C 1
ATOM 3315 O O . PRO A 1 411 ? 13.564 18.084 -5.377 1.00 86.00 411 PRO A O 1
ATOM 3318 N N . SER A 1 412 ? 12.527 19.633 -4.126 1.00 89.19 412 SER A N 1
ATOM 3319 C CA . SER A 1 412 ? 11.279 18.884 -3.969 1.00 89.19 412 SER A CA 1
ATOM 3320 C C . SER A 1 412 ? 10.498 18.734 -5.285 1.00 89.19 412 SER A C 1
ATOM 3322 O O . SER A 1 412 ? 10.694 19.523 -6.213 1.00 89.19 412 SER A O 1
ATOM 3324 N N . PRO A 1 413 ? 9.589 17.745 -5.403 1.00 90.50 413 PRO A N 1
ATOM 3325 C CA . PRO A 1 413 ? 8.710 17.614 -6.566 1.00 90.50 413 PRO A CA 1
ATOM 3326 C C . PRO A 1 413 ? 7.935 18.894 -6.919 1.00 90.50 413 PRO A C 1
ATOM 3328 O O . PRO A 1 413 ? 7.819 19.223 -8.100 1.00 90.50 413 PRO A O 1
ATOM 3331 N N . ALA A 1 414 ? 7.447 19.635 -5.919 1.00 88.19 414 ALA A N 1
ATOM 3332 C CA . ALA A 1 414 ? 6.762 20.913 -6.115 1.00 88.19 414 ALA A CA 1
ATOM 3333 C C . ALA A 1 414 ? 7.676 21.955 -6.779 1.00 88.19 414 ALA A C 1
ATOM 3335 O O . ALA A 1 414 ? 7.278 22.613 -7.740 1.00 88.19 414 ALA A O 1
ATOM 3336 N N . GLU A 1 415 ? 8.928 22.048 -6.332 1.00 85.69 415 GLU A N 1
ATOM 3337 C CA . GLU A 1 415 ? 9.923 22.953 -6.912 1.00 85.69 415 GLU A CA 1
ATOM 3338 C C . GLU A 1 415 ? 10.362 22.514 -8.311 1.00 85.69 415 GLU A C 1
ATOM 3340 O O . GLU A 1 415 ? 10.580 23.353 -9.178 1.00 85.69 415 GLU A O 1
ATOM 3345 N N . LEU A 1 416 ? 10.473 21.208 -8.557 1.00 85.19 416 LEU A N 1
ATOM 3346 C CA . LEU A 1 416 ? 10.835 20.675 -9.871 1.00 85.19 416 LEU A CA 1
ATOM 3347 C C . LEU A 1 416 ? 9.759 20.945 -10.925 1.00 85.19 416 LEU A C 1
ATOM 3349 O O . LEU A 1 416 ? 10.095 21.240 -12.069 1.00 85.19 416 LEU A O 1
ATOM 3353 N N . LEU A 1 417 ? 8.485 20.820 -10.548 1.00 86.06 417 LEU A N 1
ATOM 3354 C CA . LEU A 1 417 ? 7.365 20.923 -11.481 1.00 86.06 417 LEU A CA 1
ATOM 3355 C C . LEU A 1 417 ? 6.811 22.348 -11.587 1.00 86.06 417 LEU A C 1
ATOM 3357 O O . LEU A 1 417 ? 6.495 22.802 -12.680 1.00 86.06 417 LEU A O 1
ATOM 3361 N N . GLN A 1 418 ? 6.693 23.058 -10.463 1.00 83.56 418 GLN A N 1
ATOM 3362 C CA . GLN A 1 418 ? 6.051 24.377 -10.386 1.00 83.56 418 GLN A CA 1
ATOM 3363 C C . GLN A 1 418 ? 7.021 25.506 -10.020 1.00 83.56 418 GLN A C 1
ATOM 3365 O O . GLN A 1 418 ? 6.585 26.640 -9.836 1.00 83.56 418 GLN A O 1
ATOM 3370 N N . SER A 1 419 ? 8.326 25.223 -9.910 1.00 82.06 419 SER A N 1
ATOM 3371 C CA . SER A 1 419 ? 9.367 26.216 -9.588 1.00 82.06 419 SER A CA 1
ATOM 3372 C C . SER A 1 419 ? 9.124 26.996 -8.291 1.00 82.06 419 SER A C 1
ATOM 3374 O O . SER A 1 419 ? 9.606 28.115 -8.138 1.00 82.06 419 SER A O 1
ATOM 3376 N N . ARG A 1 420 ? 8.378 26.416 -7.345 1.00 82.75 420 ARG A N 1
ATOM 3377 C CA . ARG A 1 420 ? 8.068 27.018 -6.044 1.00 82.75 420 ARG A CA 1
ATOM 3378 C C . ARG A 1 420 ? 7.808 25.943 -4.996 1.00 82.75 420 ARG A C 1
ATOM 3380 O O . ARG A 1 420 ? 7.368 24.845 -5.330 1.00 82.75 420 ARG A O 1
ATOM 3387 N N . LYS A 1 421 ? 7.983 26.294 -3.725 1.00 83.25 421 LYS A N 1
ATOM 3388 C CA . LYS A 1 421 ? 7.491 25.482 -2.603 1.00 83.25 421 LYS A CA 1
ATOM 3389 C C . LYS A 1 421 ? 6.012 25.755 -2.360 1.00 83.25 421 LYS A C 1
ATOM 3391 O O . LYS A 1 421 ? 5.544 26.883 -2.534 1.00 83.25 421 LYS A O 1
ATOM 3396 N N . PHE A 1 422 ? 5.265 24.741 -1.940 1.00 86.81 422 PHE A N 1
ATOM 3397 C CA . PHE A 1 422 ? 3.889 24.938 -1.499 1.00 86.81 422 PHE A CA 1
ATOM 3398 C C . PHE A 1 422 ? 3.873 25.367 -0.039 1.00 86.81 422 PHE A C 1
ATOM 3400 O O . PHE A 1 422 ? 4.650 24.873 0.774 1.00 86.81 422 PHE A O 1
ATOM 3407 N N . ARG A 1 423 ? 2.974 26.289 0.307 1.00 87.12 423 ARG A N 1
ATOM 3408 C CA . ARG A 1 423 ? 2.732 26.639 1.705 1.00 87.12 423 ARG A CA 1
ATOM 3409 C C . ARG A 1 423 ? 2.089 25.439 2.396 1.00 87.12 423 ARG A C 1
ATOM 3411 O O . ARG A 1 423 ? 1.083 24.927 1.911 1.00 87.12 423 ARG A O 1
ATOM 3418 N N . SER A 1 424 ? 2.661 25.020 3.516 1.00 86.62 424 SER A N 1
ATOM 3419 C CA . SER A 1 424 ? 2.132 23.938 4.338 1.00 86.62 424 SER A CA 1
ATOM 3420 C C . SER A 1 424 ? 2.084 24.338 5.815 1.00 86.62 424 SER A C 1
ATOM 3422 O O . SER A 1 424 ? 2.319 25.502 6.150 1.00 86.62 424 SER A O 1
ATOM 3424 N N . ILE A 1 425 ? 1.700 23.402 6.688 1.00 85.88 425 ILE A N 1
ATOM 3425 C CA . ILE A 1 425 ? 1.570 23.649 8.133 1.00 85.88 425 ILE A CA 1
ATOM 3426 C C . ILE A 1 425 ? 2.951 23.690 8.805 1.00 85.88 425 ILE A C 1
ATOM 3428 O O . ILE A 1 425 ? 3.102 24.297 9.863 1.00 85.88 425 ILE A O 1
ATOM 3432 N N . VAL A 1 426 ? 3.979 23.117 8.167 1.00 82.69 426 VAL A N 1
ATOM 3433 C CA . VAL A 1 426 ? 5.360 23.188 8.650 1.00 82.69 426 VAL A CA 1
ATOM 3434 C C . VAL A 1 426 ? 5.868 24.635 8.552 1.00 82.69 426 VAL A C 1
ATOM 3436 O O . VAL A 1 426 ? 5.934 25.187 7.444 1.00 82.69 426 VAL A O 1
ATOM 3439 N N . PRO A 1 427 ? 6.258 25.267 9.679 1.00 80.69 427 PRO A N 1
ATOM 3440 C CA . PRO A 1 427 ? 6.743 26.640 9.680 1.00 80.69 427 PRO A CA 1
ATOM 3441 C C . PRO A 1 427 ? 7.944 26.796 8.746 1.00 80.69 427 PRO A C 1
ATOM 3443 O O . PRO A 1 427 ? 9.018 26.247 8.983 1.00 80.69 427 PRO A O 1
ATOM 3446 N N . THR A 1 428 ? 7.757 27.550 7.665 1.00 72.75 428 THR A N 1
ATOM 3447 C CA . THR A 1 428 ? 8.797 27.799 6.664 1.00 72.75 428 THR A CA 1
ATOM 3448 C C . THR A 1 428 ? 8.998 29.308 6.515 1.00 72.75 428 THR A C 1
ATOM 3450 O O . THR A 1 428 ? 8.020 30.028 6.292 1.00 72.75 428 THR A O 1
ATOM 3453 N N . PRO A 1 429 ? 10.239 29.818 6.624 1.00 77.00 429 PRO A N 1
ATOM 3454 C CA . PRO A 1 429 ? 10.538 31.233 6.431 1.00 77.00 429 PRO A CA 1
ATOM 3455 C C . PRO A 1 429 ? 10.014 31.770 5.096 1.00 77.00 429 PRO A C 1
ATOM 3457 O O . PRO A 1 429 ? 10.265 31.176 4.047 1.00 77.00 429 PRO A O 1
ATOM 3460 N N . VAL A 1 430 ? 9.370 32.945 5.117 1.00 73.62 430 VAL A N 1
ATOM 3461 C CA . VAL A 1 430 ? 8.741 33.564 3.929 1.00 73.62 430 VAL A CA 1
ATOM 3462 C C . VAL A 1 430 ? 9.718 33.706 2.753 1.00 73.62 430 VAL A C 1
ATOM 3464 O O . VAL A 1 430 ? 9.365 33.501 1.594 1.00 73.62 430 VAL A O 1
ATOM 3467 N N . LYS A 1 431 ? 10.990 33.967 3.070 1.00 72.94 431 LYS A N 1
ATOM 3468 C CA . LYS A 1 431 ? 12.093 34.127 2.114 1.00 72.94 431 LYS A CA 1
ATOM 3469 C C . LYS A 1 431 ? 12.336 32.879 1.249 1.00 72.94 431 LYS A C 1
ATOM 3471 O O . LYS A 1 431 ? 12.801 33.012 0.123 1.00 72.94 431 LYS A O 1
ATOM 3476 N N . LEU A 1 432 ? 12.003 31.682 1.743 1.00 69.44 432 LEU A N 1
ATOM 3477 C CA . LEU A 1 432 ? 12.196 30.417 1.023 1.00 69.44 432 LEU A CA 1
ATOM 3478 C C . LEU A 1 432 ? 11.088 30.118 0.002 1.00 69.44 432 LEU A C 1
ATOM 3480 O O . LEU A 1 432 ? 11.302 29.286 -0.876 1.00 69.44 432 LEU A O 1
ATOM 3484 N N . PHE A 1 433 ? 9.931 30.787 0.076 1.00 67.69 433 PHE A N 1
ATOM 3485 C CA . PHE A 1 433 ? 8.863 30.625 -0.921 1.00 67.69 433 PHE A CA 1
ATOM 3486 C C . PHE A 1 433 ? 9.144 31.382 -2.226 1.00 67.69 433 PHE A C 1
ATOM 3488 O O . PHE A 1 433 ? 8.609 31.009 -3.265 1.00 67.69 433 PHE A O 1
ATOM 3495 N N . ASN A 1 434 ? 10.023 32.390 -2.187 1.00 62.59 434 ASN A N 1
ATOM 3496 C CA . ASN A 1 434 ? 10.340 33.272 -3.318 1.00 62.59 434 ASN A CA 1
ATOM 3497 C C . ASN A 1 434 ? 11.648 32.892 -4.045 1.00 62.59 434 ASN A C 1
ATOM 3499 O O . ASN A 1 434 ? 12.208 33.701 -4.787 1.00 62.59 434 ASN A O 1
ATOM 3503 N N . SER A 1 435 ? 12.170 31.682 -3.815 1.00 59.69 435 SER A N 1
ATOM 3504 C CA . SER A 1 435 ? 13.408 31.204 -4.443 1.00 59.69 435 SER A CA 1
ATOM 3505 C C . SER A 1 435 ? 13.259 31.114 -5.967 1.00 59.69 435 SER A C 1
ATOM 3507 O O . SER A 1 435 ? 12.375 30.421 -6.466 1.00 59.69 435 SER A O 1
ATOM 3509 N N . LYS A 1 436 ? 14.140 31.796 -6.713 1.00 61.75 436 LYS A N 1
ATOM 3510 C CA . LYS A 1 436 ? 14.153 31.791 -8.185 1.00 61.75 436 LYS A CA 1
ATOM 3511 C C . LYS A 1 436 ? 14.661 30.467 -8.774 1.00 61.75 436 LYS A C 1
ATOM 3513 O O . LYS A 1 436 ? 15.391 29.707 -8.142 1.00 61.75 436 LYS A O 1
ATOM 3518 N N . SER A 1 437 ? 14.264 30.260 -10.031 1.00 55.91 437 SER A N 1
ATOM 3519 C CA . SER A 1 437 ? 14.475 29.109 -10.917 1.00 55.91 437 SER A CA 1
ATOM 3520 C C . SER A 1 437 ? 15.763 28.306 -10.702 1.00 55.91 437 SER A C 1
ATOM 3522 O O . SER A 1 437 ? 16.883 28.805 -10.828 1.00 55.91 437 SER A O 1
ATOM 3524 N N . HIS A 1 438 ? 15.587 27.001 -10.529 1.00 60.31 438 HIS A N 1
ATOM 3525 C CA . HIS A 1 438 ? 16.648 26.013 -10.406 1.00 60.31 438 HIS A CA 1
ATOM 3526 C C . HIS A 1 438 ? 17.252 25.597 -11.766 1.00 60.31 438 HIS A C 1
ATOM 3528 O O . HIS A 1 438 ? 17.173 24.434 -12.168 1.00 60.31 438 HIS A O 1
ATOM 3534 N N . VAL A 1 439 ? 17.898 26.526 -12.477 1.00 55.25 439 VAL A N 1
ATOM 3535 C CA . VAL A 1 439 ? 18.490 26.263 -13.809 1.00 55.25 439 VAL A CA 1
ATOM 3536 C C . VAL A 1 439 ? 19.544 25.134 -13.776 1.00 55.25 439 VAL A C 1
ATOM 3538 O O . VAL A 1 439 ? 19.660 24.369 -14.728 1.00 55.25 439 VAL A O 1
ATOM 3541 N N . SER A 1 440 ? 20.252 24.919 -12.655 1.00 62.03 440 SER A N 1
ATOM 3542 C CA . SER A 1 440 ? 21.263 23.843 -12.537 1.00 62.03 440 SER A CA 1
ATOM 3543 C C . SER A 1 440 ? 20.728 22.470 -12.102 1.00 62.03 440 SER A C 1
ATOM 3545 O O . SER A 1 440 ? 21.501 21.515 -11.974 1.00 62.03 440 SER A O 1
ATOM 3547 N N . THR A 1 441 ? 19.421 22.316 -11.869 1.00 68.31 441 THR A N 1
ATOM 3548 C CA . THR A 1 441 ? 18.884 21.072 -11.288 1.00 68.31 441 THR A CA 1
ATOM 3549 C C . THR A 1 441 ? 18.816 19.916 -12.278 1.00 68.31 441 THR A C 1
ATOM 3551 O O . THR A 1 441 ? 19.052 18.774 -11.882 1.00 68.31 441 THR A O 1
ATOM 3554 N N . GLN A 1 442 ? 18.605 20.178 -13.570 1.00 73.06 442 GLN A N 1
ATOM 3555 C CA . GLN A 1 442 ? 18.675 19.124 -14.591 1.00 73.06 442 GLN A CA 1
ATOM 3556 C C . GLN A 1 442 ? 20.085 18.526 -14.693 1.00 73.06 442 GLN A C 1
ATOM 3558 O O . GLN A 1 442 ? 20.232 17.305 -14.754 1.00 73.06 442 GLN A O 1
ATOM 3563 N N . GLN A 1 443 ? 21.124 19.366 -14.632 1.00 78.62 443 GLN A N 1
ATOM 3564 C CA . GLN A 1 443 ? 22.524 18.930 -14.608 1.00 78.62 443 GLN A CA 1
ATOM 3565 C C . GLN A 1 443 ? 22.787 18.026 -13.392 1.00 78.62 443 GLN A C 1
ATOM 3567 O O . GLN A 1 443 ? 23.301 16.918 -13.528 1.00 78.62 443 GLN A O 1
ATOM 3572 N N . LYS A 1 444 ? 22.356 18.462 -12.200 1.00 81.19 444 LYS A N 1
ATOM 3573 C CA . LYS A 1 444 ? 22.502 17.710 -10.942 1.00 81.19 444 LYS A CA 1
ATOM 3574 C C . LYS A 1 444 ? 21.757 16.372 -10.969 1.00 81.19 444 LYS A C 1
ATOM 3576 O O . LYS A 1 444 ? 22.294 15.358 -10.520 1.00 81.19 444 LYS A O 1
ATOM 3581 N N . LEU A 1 445 ? 20.545 16.346 -11.529 1.00 79.62 445 LEU A N 1
ATOM 3582 C CA . LEU A 1 445 ? 19.767 15.121 -11.706 1.00 79.62 445 LEU A CA 1
ATOM 3583 C C . LEU A 1 445 ? 20.479 14.147 -12.655 1.00 79.62 445 LEU A C 1
ATOM 3585 O O . LEU A 1 445 ? 20.604 12.970 -12.317 1.00 79.62 445 LEU A O 1
ATOM 3589 N N . ARG A 1 446 ? 21.010 14.632 -13.787 1.00 83.19 446 ARG A N 1
ATOM 3590 C CA . ARG A 1 446 ? 21.795 13.816 -14.731 1.00 83.19 446 ARG A CA 1
ATOM 3591 C C . ARG A 1 446 ? 23.036 13.222 -14.072 1.00 83.19 446 ARG A C 1
ATOM 3593 O O . ARG A 1 446 ? 23.268 12.026 -14.212 1.00 83.19 446 ARG A O 1
ATOM 3600 N N . VAL A 1 447 ? 23.788 14.009 -13.300 1.00 85.19 447 VAL A N 1
ATOM 3601 C CA . VAL A 1 447 ? 24.972 13.521 -12.568 1.00 85.19 447 VAL A CA 1
ATOM 3602 C C . VAL A 1 447 ? 24.589 12.425 -11.568 1.00 85.19 447 VAL A C 1
ATOM 3604 O O . VAL A 1 447 ? 25.238 11.379 -11.513 1.00 85.19 447 VAL A O 1
ATOM 3607 N N . ARG A 1 448 ? 23.495 12.601 -10.811 1.00 84.06 448 ARG A N 1
ATOM 3608 C CA . ARG A 1 448 ? 22.991 11.561 -9.896 1.00 84.06 448 ARG A CA 1
ATOM 3609 C C . ARG A 1 448 ? 22.596 10.289 -10.648 1.00 84.06 448 ARG A C 1
ATOM 3611 O O . ARG A 1 448 ? 22.973 9.199 -10.221 1.00 84.06 448 ARG A O 1
ATOM 3618 N N . GLN A 1 449 ? 21.864 10.420 -11.754 1.00 84.06 449 GLN A N 1
ATOM 3619 C CA . GLN A 1 449 ? 21.451 9.290 -12.593 1.00 84.06 449 GLN A CA 1
ATOM 3620 C C . GLN A 1 449 ? 22.661 8.556 -13.185 1.00 84.06 449 GLN A C 1
ATOM 3622 O O . GLN A 1 449 ? 22.698 7.328 -13.161 1.00 84.06 449 GLN A O 1
ATOM 3627 N N . GLN A 1 450 ? 23.684 9.282 -13.645 1.00 86.50 450 GLN A N 1
ATOM 3628 C CA . GLN A 1 450 ? 24.941 8.702 -14.121 1.00 86.50 450 GLN A CA 1
ATOM 3629 C C . GLN A 1 450 ? 25.669 7.952 -13.008 1.00 86.50 450 GLN A C 1
ATOM 3631 O O . GLN A 1 450 ? 26.094 6.822 -13.221 1.00 86.50 450 GLN A O 1
ATOM 3636 N N . LYS A 1 451 ? 25.764 8.524 -11.803 1.00 86.81 451 LYS A N 1
ATOM 3637 C CA . LYS A 1 451 ? 26.386 7.855 -10.653 1.00 86.81 451 LYS A CA 1
ATOM 3638 C C . LYS A 1 451 ? 25.635 6.579 -10.265 1.00 86.81 451 LYS A C 1
ATOM 3640 O O . LYS A 1 451 ? 26.259 5.543 -10.051 1.00 86.81 451 LYS A O 1
ATOM 3645 N N . GLN A 1 452 ? 24.302 6.625 -10.243 1.00 84.06 452 GLN A N 1
ATOM 3646 C CA . GLN A 1 452 ? 23.462 5.453 -9.989 1.00 84.06 452 GLN A CA 1
ATOM 3647 C C . GLN A 1 452 ? 23.651 4.378 -11.066 1.00 84.06 452 GLN A C 1
ATOM 3649 O O . GLN A 1 452 ? 23.818 3.206 -10.731 1.00 84.06 452 GLN A O 1
ATOM 3654 N N . LYS A 1 453 ? 23.692 4.781 -12.341 1.00 85.31 453 LYS A N 1
ATOM 3655 C CA . LYS A 1 453 ? 23.996 3.893 -13.464 1.00 85.31 453 LYS A CA 1
ATOM 3656 C C . LYS A 1 453 ? 25.381 3.265 -13.315 1.00 85.31 453 LYS A C 1
ATOM 3658 O O . LYS A 1 453 ? 25.486 2.055 -13.421 1.00 85.31 453 LYS A O 1
ATOM 3663 N N . MET A 1 454 ? 26.413 4.045 -12.993 1.00 87.75 454 MET A N 1
ATOM 3664 C CA . MET A 1 454 ? 27.773 3.536 -12.787 1.00 87.75 454 MET A CA 1
ATOM 3665 C C . MET A 1 454 ? 27.828 2.470 -11.687 1.00 87.75 454 MET A C 1
ATOM 3667 O O . MET A 1 454 ? 28.414 1.412 -11.898 1.00 87.75 454 MET A O 1
ATOM 3671 N N . TYR A 1 455 ? 27.204 2.703 -10.526 1.00 85.19 455 TYR A N 1
ATOM 3672 C CA . TYR A 1 455 ? 27.161 1.695 -9.457 1.00 85.19 455 TYR A CA 1
ATOM 3673 C C . TYR A 1 455 ? 26.379 0.442 -9.852 1.00 85.19 455 TYR A C 1
ATOM 3675 O O . TYR A 1 455 ? 26.813 -0.660 -9.527 1.00 85.19 455 TYR A O 1
ATOM 3683 N N . TYR A 1 456 ? 25.255 0.598 -10.555 1.00 79.44 456 TYR A N 1
ATOM 3684 C CA . TYR A 1 456 ? 24.489 -0.535 -11.069 1.00 79.44 456 TYR A CA 1
ATOM 3685 C C . TYR A 1 456 ? 25.305 -1.343 -12.090 1.00 79.44 456 TYR A C 1
ATOM 3687 O O . TYR A 1 456 ? 25.385 -2.569 -12.004 1.00 79.44 456 TYR A O 1
ATOM 3695 N N . ASP A 1 457 ? 25.969 -0.650 -13.016 1.00 82.81 457 ASP A N 1
ATOM 3696 C CA . ASP A 1 457 ? 26.722 -1.256 -14.106 1.00 82.81 457 ASP A CA 1
ATOM 3697 C C . ASP A 1 457 ? 27.959 -2.019 -13.599 1.00 82.81 457 ASP A C 1
ATOM 3699 O O . ASP A 1 457 ? 28.275 -3.057 -14.175 1.00 82.81 457 ASP A O 1
ATOM 3703 N N . LYS A 1 458 ? 28.585 -1.609 -12.478 1.00 82.69 458 LYS A N 1
ATOM 3704 C CA . LYS A 1 458 ? 29.712 -2.333 -11.839 1.00 82.69 458 LYS A CA 1
ATOM 3705 C C . LYS A 1 458 ? 29.412 -3.811 -11.563 1.00 82.69 458 LYS A C 1
ATOM 3707 O O . LYS A 1 458 ? 30.305 -4.644 -11.673 1.00 82.69 458 LYS A O 1
ATOM 3712 N N . GLY A 1 459 ? 28.177 -4.132 -11.180 1.00 76.56 459 GLY A N 1
ATOM 3713 C CA . GLY A 1 459 ? 27.745 -5.503 -10.890 1.00 76.56 459 GLY A CA 1
ATOM 3714 C C . GLY A 1 459 ? 27.017 -6.189 -12.048 1.00 76.56 459 GLY A C 1
ATOM 3715 O O . GLY A 1 459 ? 26.654 -7.360 -11.931 1.00 76.56 459 GLY A O 1
ATOM 3716 N N . SER A 1 460 ? 26.767 -5.483 -13.155 1.00 74.50 460 SER A N 1
ATOM 3717 C CA . SER A 1 460 ? 25.913 -5.970 -14.239 1.00 74.50 460 SER A CA 1
ATOM 3718 C C . SER A 1 460 ? 26.731 -6.396 -15.461 1.00 74.50 460 SER A C 1
ATOM 3720 O O . SER A 1 460 ? 27.709 -5.758 -15.839 1.00 74.50 460 SER A O 1
ATOM 3722 N N . ARG A 1 461 ? 26.322 -7.487 -16.117 1.00 77.88 461 ARG A N 1
ATOM 3723 C CA . ARG A 1 461 ? 26.934 -7.952 -17.370 1.00 77.88 461 ARG A CA 1
ATOM 3724 C C . ARG A 1 461 ? 25.989 -7.672 -18.530 1.00 77.88 461 ARG A C 1
ATOM 3726 O O . ARG A 1 461 ? 24.842 -8.120 -18.520 1.00 77.88 461 ARG A O 1
ATOM 3733 N N . ASN A 1 462 ? 26.470 -6.958 -19.546 1.00 77.31 462 ASN A N 1
ATOM 3734 C CA . ASN A 1 462 ? 25.688 -6.720 -20.755 1.00 77.31 462 ASN A CA 1
ATOM 3735 C C . ASN A 1 462 ? 25.496 -8.029 -21.532 1.00 77.31 462 ASN A C 1
ATOM 3737 O O . ASN A 1 462 ? 26.453 -8.725 -21.866 1.00 77.31 462 ASN A O 1
ATOM 3741 N N . LEU A 1 463 ? 24.241 -8.361 -21.833 1.00 81.62 463 LEU A N 1
ATOM 3742 C CA . LEU A 1 463 ? 23.913 -9.487 -22.701 1.00 81.62 463 LEU A CA 1
ATOM 3743 C C . LEU A 1 463 ? 24.180 -9.108 -24.160 1.00 81.62 463 LEU A C 1
ATOM 3745 O O . LEU A 1 463 ? 23.752 -8.046 -24.610 1.00 81.62 463 LEU A O 1
ATOM 3749 N N . ILE A 1 464 ? 24.828 -10.011 -24.900 1.00 83.44 464 ILE A N 1
ATOM 3750 C CA . ILE A 1 464 ? 25.166 -9.809 -26.316 1.00 83.44 464 ILE A CA 1
ATOM 3751 C C . ILE A 1 464 ? 23.878 -9.524 -27.111 1.00 83.44 464 ILE A C 1
ATOM 3753 O O . ILE A 1 464 ? 22.919 -10.306 -26.972 1.00 83.44 464 ILE A O 1
ATOM 3757 N N . PRO A 1 465 ? 23.834 -8.449 -27.923 1.00 85.00 465 PRO A N 1
ATOM 3758 C CA . PRO A 1 465 ? 22.720 -8.168 -28.820 1.00 85.00 465 PRO A CA 1
ATOM 3759 C C . PRO A 1 465 ? 22.398 -9.354 -29.734 1.00 85.00 465 PRO A C 1
ATOM 3761 O O . PRO A 1 465 ? 23.252 -10.194 -30.023 1.00 85.00 465 PRO A O 1
ATOM 3764 N N . LEU A 1 466 ? 21.141 -9.449 -30.147 1.00 87.00 466 LEU A N 1
ATOM 3765 C CA . LEU A 1 466 ? 20.667 -10.524 -31.013 1.00 87.00 466 LEU A CA 1
ATOM 3766 C C . LEU A 1 466 ? 20.382 -9.959 -32.405 1.00 87.00 466 LEU A C 1
ATOM 3768 O O . LEU A 1 466 ? 19.897 -8.832 -32.519 1.00 87.00 466 LEU A O 1
ATOM 3772 N N . SER A 1 467 ? 20.703 -10.720 -33.449 1.00 85.56 467 SER A N 1
ATOM 3773 C CA . SER A 1 467 ? 20.493 -10.298 -34.835 1.00 85.56 467 SER A CA 1
ATOM 3774 C C . SER A 1 467 ? 19.055 -10.551 -35.287 1.00 85.56 467 SER A C 1
ATOM 3776 O O . SER A 1 467 ? 18.336 -11.390 -34.737 1.00 85.56 467 SER A O 1
ATOM 3778 N N . THR A 1 468 ? 18.619 -9.811 -36.302 1.00 85.62 468 THR A N 1
ATOM 3779 C CA . THR A 1 468 ? 17.360 -10.082 -37.000 1.00 85.62 468 THR A CA 1
ATOM 3780 C C . THR A 1 468 ? 17.383 -11.490 -37.604 1.00 85.62 468 THR A C 1
ATOM 3782 O O . THR A 1 468 ? 18.436 -12.019 -37.952 1.00 85.62 468 THR A O 1
ATOM 3785 N N . ASN A 1 469 ? 16.218 -12.136 -37.655 1.00 84.25 469 ASN A N 1
ATOM 3786 C CA . ASN A 1 469 ? 16.007 -13.527 -38.073 1.00 84.25 469 ASN A CA 1
ATOM 3787 C C . ASN A 1 469 ? 16.691 -14.611 -37.216 1.00 84.25 469 ASN A C 1
ATOM 3789 O O . ASN A 1 469 ? 16.622 -15.795 -37.543 1.00 84.25 469 ASN A O 1
ATOM 3793 N N . GLN A 1 470 ? 17.294 -14.255 -36.080 1.00 87.25 470 GLN A N 1
ATOM 3794 C CA . GLN A 1 470 ? 17.883 -15.234 -35.171 1.00 87.25 470 GLN A CA 1
ATOM 3795 C C . GLN A 1 470 ? 16.804 -16.070 -34.460 1.00 87.25 470 GLN A C 1
ATOM 3797 O O . GLN A 1 470 ? 15.858 -15.515 -33.891 1.00 87.25 470 GLN A O 1
ATOM 3802 N N . LYS A 1 471 ? 16.977 -17.402 -34.443 1.00 88.06 471 LYS A N 1
ATOM 3803 C CA . LYS A 1 471 ? 16.158 -18.318 -33.633 1.00 88.06 471 LYS A CA 1
ATOM 3804 C C . LYS A 1 471 ? 16.490 -18.161 -32.150 1.00 88.06 471 LYS A C 1
ATOM 3806 O O . LYS A 1 471 ? 17.654 -18.159 -31.736 1.00 88.06 471 LYS A O 1
ATOM 3811 N N . VAL A 1 472 ? 15.452 -18.010 -31.342 1.00 89.94 472 VAL A N 1
ATOM 3812 C CA . VAL A 1 472 ? 15.547 -17.746 -29.909 1.00 89.94 472 VAL A CA 1
ATOM 3813 C C . VAL A 1 472 ? 14.489 -18.511 -29.134 1.00 89.94 472 VAL A C 1
ATOM 3815 O O . VAL A 1 472 ? 13.432 -18.845 -29.656 1.00 89.94 472 VAL A O 1
ATOM 3818 N N . ARG A 1 473 ? 14.756 -18.737 -27.852 1.00 87.44 473 ARG A N 1
ATOM 3819 C CA . ARG A 1 473 ? 13.785 -19.233 -26.880 1.00 87.44 473 ARG A CA 1
ATOM 3820 C C . ARG A 1 473 ? 13.391 -18.111 -25.931 1.00 87.44 473 ARG A C 1
ATOM 3822 O O . ARG A 1 473 ? 14.235 -17.331 -25.489 1.00 87.44 473 ARG A O 1
ATOM 3829 N N . ILE A 1 474 ? 12.105 -18.038 -25.621 1.00 86.69 474 ILE A N 1
ATOM 3830 C CA . ILE A 1 474 ? 11.496 -17.016 -24.770 1.00 86.69 474 ILE A CA 1
ATOM 3831 C C . ILE A 1 474 ? 10.826 -17.711 -23.596 1.00 86.69 474 ILE A C 1
ATOM 3833 O O . ILE A 1 474 ? 10.096 -18.679 -23.793 1.00 86.69 474 ILE A O 1
ATOM 3837 N N . TYR A 1 475 ? 11.038 -17.202 -22.389 1.00 80.56 475 TYR A N 1
ATOM 3838 C CA . TYR A 1 475 ? 10.372 -17.740 -21.209 1.00 80.56 475 TYR A CA 1
ATOM 3839 C C . TYR A 1 475 ? 8.923 -17.239 -21.118 1.00 80.56 475 TYR A C 1
ATOM 3841 O O . TYR A 1 475 ? 8.682 -16.029 -21.058 1.00 80.56 475 TYR A O 1
ATOM 3849 N N . ASP A 1 476 ? 7.964 -18.165 -21.105 1.00 73.62 476 ASP A N 1
ATOM 3850 C CA . ASP A 1 476 ? 6.564 -17.910 -20.769 1.00 73.62 476 ASP A CA 1
ATOM 3851 C C . ASP A 1 476 ? 6.354 -18.200 -19.280 1.00 73.62 476 ASP A C 1
ATOM 3853 O O . ASP A 1 476 ? 6.313 -19.354 -18.856 1.00 73.62 476 ASP A O 1
ATOM 3857 N N . SER A 1 477 ? 6.225 -17.146 -18.474 1.00 67.06 477 SER A N 1
ATOM 3858 C CA . SER A 1 477 ? 6.087 -17.265 -17.021 1.00 67.06 477 SER A CA 1
ATOM 3859 C C . SER A 1 477 ? 4.728 -17.794 -16.562 1.00 67.06 477 SER A C 1
ATOM 3861 O O . SER A 1 477 ? 4.620 -18.198 -15.413 1.00 67.06 477 SER A O 1
ATOM 3863 N N . LEU A 1 478 ? 3.688 -17.766 -17.407 1.00 68.50 478 LEU A N 1
ATOM 3864 C CA . LEU A 1 478 ? 2.364 -18.293 -17.042 1.00 68.50 478 LEU A CA 1
ATOM 3865 C C . LEU A 1 478 ? 2.322 -19.814 -17.146 1.00 68.50 478 LEU A C 1
ATOM 3867 O O . LEU A 1 478 ? 1.644 -20.479 -16.371 1.00 68.50 478 LEU A O 1
ATOM 3871 N N . LYS A 1 479 ? 3.044 -20.349 -18.128 1.00 71.25 479 LYS A N 1
ATOM 3872 C CA . LYS A 1 479 ? 3.128 -21.784 -18.398 1.00 71.25 479 LYS A CA 1
ATOM 3873 C C . LYS A 1 479 ? 4.422 -22.406 -17.873 1.00 71.25 479 LYS A C 1
ATOM 3875 O O . LYS A 1 479 ? 4.565 -23.619 -17.933 1.00 71.25 479 LYS A O 1
ATOM 3880 N N . SER A 1 480 ? 5.354 -21.588 -17.380 1.00 73.94 480 SER A N 1
ATOM 3881 C CA . SER A 1 480 ? 6.699 -21.988 -16.947 1.00 73.94 480 SER A CA 1
ATOM 3882 C C . SER A 1 480 ? 7.463 -22.792 -18.009 1.00 73.94 480 SER A C 1
ATOM 3884 O O . SER A 1 480 ? 8.208 -23.715 -17.688 1.00 73.94 480 SER A O 1
ATOM 3886 N N . ILE A 1 481 ? 7.288 -22.438 -19.287 1.00 81.06 481 ILE A N 1
ATOM 3887 C CA . ILE A 1 481 ? 7.919 -23.115 -20.433 1.00 81.06 481 ILE A CA 1
ATOM 3888 C C . ILE A 1 481 ? 8.742 -22.145 -21.278 1.00 81.06 481 ILE A C 1
ATOM 3890 O O . ILE A 1 481 ? 8.454 -20.950 -21.356 1.00 81.06 481 ILE A O 1
ATOM 3894 N N . TRP A 1 482 ? 9.753 -22.677 -21.962 1.00 83.06 482 TRP A N 1
ATOM 3895 C CA . TRP A 1 482 ? 10.491 -21.956 -22.996 1.00 83.06 482 TRP A CA 1
ATOM 3896 C C . TRP A 1 482 ? 9.851 -22.206 -24.358 1.00 83.06 482 TRP A C 1
ATOM 3898 O O . TRP A 1 482 ? 9.731 -23.349 -24.786 1.00 83.06 482 TRP A O 1
ATOM 3908 N N . VAL A 1 483 ? 9.469 -21.135 -25.047 1.00 85.19 483 VAL A N 1
ATOM 3909 C CA . VAL A 1 483 ? 8.835 -21.196 -26.367 1.00 85.19 483 VAL A CA 1
ATOM 3910 C C . VAL A 1 483 ? 9.806 -20.677 -27.420 1.00 85.19 483 VAL A C 1
ATOM 3912 O O . VAL A 1 483 ? 10.405 -19.613 -27.240 1.00 85.19 483 VAL A O 1
ATOM 3915 N N . SER A 1 484 ? 9.962 -21.411 -28.519 1.00 87.00 484 SER A N 1
ATOM 3916 C CA . SER A 1 484 ? 10.798 -20.981 -29.640 1.00 87.00 484 SER A CA 1
ATOM 3917 C C . SER A 1 484 ? 10.130 -19.869 -30.454 1.00 87.00 484 SER A C 1
ATOM 3919 O O . SER A 1 484 ? 8.910 -19.823 -30.635 1.00 87.00 484 SER A O 1
ATOM 3921 N N . GLY A 1 485 ? 10.952 -18.960 -30.961 1.00 88.94 485 GLY A N 1
ATOM 3922 C CA . GLY A 1 485 ? 10.543 -17.865 -31.824 1.00 88.94 485 GLY A CA 1
ATOM 3923 C C . GLY A 1 485 ? 11.718 -17.285 -32.600 1.00 88.94 485 GLY A C 1
ATOM 3924 O O . GLY A 1 485 ? 12.871 -17.664 -32.402 1.00 88.94 485 GLY A O 1
ATOM 3925 N N . THR A 1 486 ? 11.416 -16.343 -33.481 1.00 90.56 486 THR A N 1
ATOM 3926 C CA . THR A 1 486 ? 12.385 -15.720 -34.383 1.00 90.56 486 THR A CA 1
ATOM 3927 C C . THR A 1 486 ? 12.361 -14.213 -34.197 1.00 90.56 486 THR A C 1
ATOM 3929 O O . THR A 1 486 ? 11.290 -13.599 -34.159 1.00 90.56 486 THR A O 1
ATOM 3932 N N . ILE A 1 487 ? 13.534 -13.599 -34.063 1.00 89.38 487 ILE A N 1
ATOM 3933 C CA . ILE A 1 487 ? 13.637 -12.144 -33.923 1.00 89.38 487 ILE A CA 1
ATOM 3934 C C . ILE A 1 487 ? 13.248 -11.475 -35.235 1.00 89.38 487 ILE A C 1
ATOM 3936 O O . ILE A 1 487 ? 13.846 -11.748 -36.268 1.00 89.38 487 ILE A O 1
ATOM 3940 N N . LEU A 1 488 ? 12.285 -10.560 -35.176 1.00 86.62 488 LEU A N 1
ATOM 3941 C CA . LEU A 1 488 ? 11.917 -9.714 -36.306 1.00 86.62 488 LEU A CA 1
ATOM 3942 C C . LEU A 1 488 ? 12.776 -8.454 -36.327 1.00 86.62 488 LEU A C 1
ATOM 3944 O O . LEU A 1 488 ? 13.463 -8.193 -37.306 1.00 86.62 488 LEU A O 1
ATOM 3948 N N . THR A 1 489 ? 12.754 -7.681 -35.237 1.00 85.56 489 THR A N 1
ATOM 3949 C CA . THR A 1 489 ? 13.440 -6.385 -35.158 1.00 85.56 489 THR A CA 1
ATOM 3950 C C . THR A 1 489 ? 13.937 -6.082 -33.745 1.00 85.56 489 THR A C 1
ATOM 3952 O O . THR A 1 489 ? 13.350 -6.512 -32.745 1.00 85.56 489 THR A O 1
ATOM 3955 N N . ASN A 1 490 ? 15.027 -5.317 -33.662 1.00 84.56 490 ASN A N 1
ATOM 3956 C CA . ASN A 1 490 ? 15.488 -4.683 -32.429 1.00 84.56 490 ASN A CA 1
ATOM 3957 C C . ASN A 1 490 ? 14.748 -3.345 -32.271 1.00 84.56 490 ASN A C 1
ATOM 3959 O O . ASN A 1 490 ? 14.769 -2.525 -33.183 1.00 84.56 490 ASN A O 1
ATOM 3963 N N . LEU A 1 491 ? 14.072 -3.151 -31.139 1.00 76.81 491 LEU A N 1
ATOM 3964 C CA . LEU A 1 491 ? 13.278 -1.952 -30.845 1.00 76.81 491 LEU A CA 1
ATOM 3965 C C . LEU A 1 491 ? 14.054 -0.924 -30.001 1.00 76.81 491 LEU A C 1
ATOM 3967 O O . LEU A 1 491 ? 13.474 0.057 -29.549 1.00 76.81 491 LEU A O 1
ATOM 3971 N N . GLY A 1 492 ? 15.346 -1.149 -29.745 1.00 71.44 492 GLY A N 1
ATOM 3972 C CA . GLY A 1 492 ? 16.137 -0.332 -28.826 1.00 71.44 492 GLY A CA 1
ATOM 3973 C C . GLY A 1 492 ? 15.872 -0.678 -27.356 1.00 71.44 492 GLY A C 1
ATOM 3974 O O . GLY A 1 492 ? 15.054 -1.538 -27.027 1.00 71.44 492 GLY A O 1
ATOM 3975 N N . ASN A 1 493 ? 16.632 -0.066 -26.438 1.00 70.06 493 ASN A N 1
ATOM 3976 C CA . ASN A 1 493 ? 16.494 -0.258 -24.982 1.00 70.06 493 ASN A CA 1
ATOM 3977 C C . ASN A 1 493 ? 16.433 -1.731 -24.537 1.00 70.06 493 ASN A C 1
ATOM 3979 O O . ASN A 1 493 ? 15.667 -2.113 -23.650 1.00 70.06 493 ASN A O 1
ATOM 3983 N N . ARG A 1 494 ? 17.260 -2.578 -25.168 1.00 78.94 494 ARG A N 1
ATOM 3984 C CA . ARG A 1 494 ? 17.327 -4.028 -24.920 1.00 78.94 494 ARG A CA 1
ATOM 3985 C C . ARG A 1 494 ? 15.996 -4.752 -25.197 1.00 78.94 494 ARG A C 1
ATOM 3987 O O . ARG A 1 494 ? 15.802 -5.833 -24.656 1.00 78.94 494 ARG A O 1
ATOM 3994 N N . SER A 1 495 ? 15.094 -4.213 -26.015 1.00 83.25 495 SER A N 1
ATOM 3995 C CA . SER A 1 495 ? 13.799 -4.826 -26.351 1.00 83.25 495 SER A CA 1
ATOM 3996 C C . SER A 1 495 ? 13.765 -5.330 -27.794 1.00 83.25 495 SER A C 1
ATOM 3998 O O . SER A 1 495 ? 14.290 -4.691 -28.700 1.00 83.25 495 SER A O 1
ATOM 4000 N N . TYR A 1 496 ? 13.137 -6.486 -28.010 1.00 85.50 496 TYR A N 1
ATOM 4001 C CA . TYR A 1 496 ? 13.063 -7.150 -29.313 1.00 85.50 496 TYR A CA 1
ATOM 4002 C C . TYR A 1 496 ? 11.623 -7.524 -29.649 1.00 85.50 496 TYR A C 1
ATOM 4004 O O . TYR A 1 496 ? 10.875 -7.975 -28.775 1.00 85.50 496 TYR A O 1
ATOM 4012 N N . ARG A 1 497 ? 11.253 -7.375 -30.924 1.00 85.62 497 ARG A N 1
ATOM 4013 C CA . ARG A 1 497 ? 10.011 -7.909 -31.491 1.00 85.62 497 ARG A CA 1
ATOM 4014 C C . ARG A 1 497 ? 10.275 -9.317 -32.012 1.00 85.62 497 ARG A C 1
ATOM 4016 O O . ARG A 1 497 ? 11.210 -9.522 -32.782 1.00 85.62 497 ARG A O 1
ATOM 4023 N N . ILE A 1 498 ? 9.467 -10.281 -31.588 1.00 87.19 498 ILE A N 1
ATOM 4024 C CA . ILE A 1 498 ? 9.713 -11.709 -31.800 1.00 87.19 498 ILE A CA 1
ATOM 4025 C C . ILE A 1 498 ? 8.440 -12.361 -32.329 1.00 87.19 498 ILE A C 1
ATOM 4027 O O . ILE A 1 498 ? 7.357 -12.126 -31.791 1.00 87.19 498 ILE A O 1
ATOM 4031 N N . ARG A 1 499 ? 8.569 -13.182 -33.370 1.00 88.94 499 ARG A N 1
ATOM 4032 C CA . ARG A 1 499 ? 7.495 -14.018 -33.913 1.00 88.94 499 ARG A CA 1
ATOM 4033 C C . ARG A 1 499 ? 7.596 -15.415 -33.307 1.00 88.94 499 ARG A C 1
ATOM 4035 O O . ARG A 1 499 ? 8.623 -16.067 -33.458 1.00 88.94 499 ARG A O 1
ATOM 4042 N N . LEU A 1 500 ? 6.561 -15.857 -32.604 1.00 86.44 500 LEU A N 1
ATOM 4043 C CA . LEU A 1 500 ? 6.448 -17.222 -32.086 1.00 86.44 500 LEU A CA 1
ATOM 4044 C C . LEU A 1 500 ? 6.086 -18.204 -33.213 1.00 86.44 500 LEU A C 1
ATOM 4046 O O . LEU A 1 500 ? 5.556 -17.795 -34.246 1.00 86.44 500 LEU A O 1
ATOM 4050 N N . LEU A 1 501 ? 6.313 -19.504 -32.989 1.00 79.94 501 LEU A N 1
ATOM 4051 C CA . LEU A 1 501 ? 5.952 -20.566 -33.947 1.00 79.94 501 LEU A CA 1
ATOM 4052 C C . LEU A 1 501 ? 4.455 -20.590 -34.298 1.00 79.94 501 LEU A C 1
ATOM 4054 O O . LEU A 1 501 ? 4.090 -20.906 -35.421 1.00 79.94 501 LEU A O 1
ATOM 4058 N N . ASN A 1 502 ? 3.589 -20.190 -33.366 1.00 79.00 502 ASN A N 1
ATOM 4059 C CA . ASN A 1 502 ? 2.141 -20.089 -33.576 1.00 79.00 502 ASN A CA 1
ATOM 4060 C C . ASN A 1 502 ? 1.704 -18.803 -34.313 1.00 79.00 502 ASN A C 1
ATOM 4062 O O . ASN A 1 502 ? 0.538 -18.426 -34.249 1.00 79.00 502 ASN A O 1
ATOM 4066 N N . GLY A 1 503 ? 2.635 -18.069 -34.931 1.00 77.38 503 GLY A N 1
ATOM 4067 C CA . GLY A 1 503 ? 2.370 -16.830 -35.669 1.00 77.38 503 GLY A CA 1
ATOM 4068 C C . GLY A 1 503 ? 2.193 -15.577 -34.803 1.00 77.38 503 GLY A C 1
ATOM 4069 O O . GLY A 1 503 ? 2.250 -14.461 -35.322 1.00 77.38 503 GLY A O 1
ATOM 4070 N N . LYS A 1 504 ? 2.045 -15.710 -33.478 1.00 81.06 504 LYS A N 1
ATOM 4071 C CA . LYS A 1 504 ? 1.859 -14.565 -32.574 1.00 81.06 504 LYS A CA 1
ATOM 4072 C C . LYS A 1 504 ? 3.138 -13.734 -32.462 1.00 81.06 504 LYS A C 1
ATOM 4074 O O . LYS A 1 504 ? 4.220 -14.260 -32.199 1.00 81.06 504 LYS A O 1
ATOM 4079 N N . VAL A 1 505 ? 3.006 -12.415 -32.589 1.00 84.31 505 VAL A N 1
ATOM 4080 C CA . VAL A 1 505 ? 4.117 -11.469 -32.418 1.00 84.31 505 VAL A CA 1
ATOM 4081 C C . VAL A 1 505 ? 4.084 -10.880 -31.012 1.00 84.31 505 VAL A C 1
ATOM 4083 O O . VAL A 1 505 ? 3.049 -10.398 -30.554 1.00 84.31 505 VAL A O 1
ATOM 4086 N N . ILE A 1 506 ? 5.219 -10.915 -30.317 1.00 83.12 506 ILE A N 1
ATOM 4087 C CA . ILE A 1 506 ? 5.370 -10.370 -28.965 1.00 83.12 506 ILE A CA 1
ATOM 4088 C C . ILE A 1 506 ? 6.610 -9.482 -28.861 1.00 83.12 506 ILE A C 1
ATOM 4090 O O . ILE A 1 506 ? 7.568 -9.635 -29.616 1.00 83.12 506 ILE A O 1
ATOM 4094 N N . VAL A 1 507 ? 6.609 -8.569 -27.890 1.00 82.56 507 VAL A N 1
ATOM 4095 C CA . VAL A 1 507 ? 7.781 -7.758 -27.531 1.00 82.56 507 VAL A CA 1
ATOM 4096 C C . VAL A 1 507 ? 8.351 -8.252 -26.206 1.00 82.56 507 VAL A C 1
ATOM 4098 O O . VAL A 1 507 ? 7.599 -8.460 -25.249 1.00 82.56 507 VAL A O 1
ATOM 4101 N N . ARG A 1 508 ? 9.668 -8.478 -26.140 1.00 81.50 508 ARG A N 1
ATOM 4102 C CA . ARG A 1 508 ? 10.353 -8.933 -24.920 1.00 81.50 508 ARG A CA 1
ATOM 4103 C C . ARG A 1 508 ? 11.693 -8.239 -24.708 1.00 81.50 508 ARG A C 1
ATOM 4105 O O . ARG A 1 508 ? 12.450 -8.014 -25.649 1.00 81.50 508 ARG A O 1
ATOM 4112 N N . ASN A 1 509 ? 12.006 -7.957 -23.444 1.00 84.81 509 ASN A N 1
ATOM 4113 C CA . ASN A 1 509 ? 13.335 -7.520 -23.030 1.00 84.81 509 ASN A CA 1
ATOM 4114 C C . ASN A 1 509 ? 14.373 -8.650 -23.191 1.00 84.81 509 ASN A C 1
ATOM 4116 O O . ASN A 1 509 ? 14.084 -9.817 -22.919 1.00 84.81 509 ASN A O 1
ATOM 4120 N N . ARG A 1 510 ? 15.606 -8.284 -23.557 1.00 84.69 510 ARG A N 1
ATOM 4121 C CA . ARG A 1 510 ? 16.763 -9.146 -23.830 1.00 84.69 510 ARG A CA 1
ATOM 4122 C C . ARG A 1 510 ? 17.020 -10.175 -22.740 1.00 84.69 510 ARG A C 1
ATOM 4124 O O . ARG A 1 510 ? 17.471 -11.271 -23.064 1.00 84.69 510 ARG A O 1
ATOM 4131 N N . ARG A 1 511 ? 16.744 -9.835 -21.477 1.00 80.25 511 ARG A N 1
ATOM 4132 C CA . ARG A 1 511 ? 16.947 -10.725 -20.325 1.00 80.25 511 ARG A CA 1
ATOM 4133 C C . ARG A 1 511 ? 16.051 -11.971 -20.345 1.00 80.25 511 ARG A C 1
ATOM 4135 O O . ARG A 1 511 ? 16.415 -12.973 -19.751 1.00 80.25 511 ARG A O 1
ATOM 4142 N N . HIS A 1 512 ? 14.906 -11.917 -21.029 1.00 80.38 512 HIS A N 1
ATOM 4143 C CA . HIS A 1 512 ? 13.961 -13.038 -21.143 1.00 80.38 512 HIS A CA 1
ATOM 4144 C C . HIS A 1 512 ? 14.152 -13.862 -22.425 1.00 80.38 512 HIS A C 1
ATOM 4146 O O . HIS A 1 512 ? 13.304 -14.692 -22.750 1.00 80.38 512 HIS A O 1
ATOM 4152 N N . ILE A 1 513 ? 15.223 -13.600 -23.180 1.00 85.94 513 ILE A N 1
ATOM 4153 C CA . ILE A 1 513 ? 15.490 -14.222 -24.476 1.00 85.94 513 ILE A CA 1
ATOM 4154 C C . ILE A 1 513 ? 16.812 -14.981 -24.390 1.00 85.94 513 ILE A C 1
ATOM 4156 O O . ILE A 1 513 ? 17.845 -14.413 -24.024 1.00 85.94 513 ILE A O 1
ATOM 4160 N N . ILE A 1 514 ? 16.805 -16.252 -24.772 1.00 86.12 514 ILE A N 1
ATOM 4161 C CA . ILE A 1 514 ? 18.007 -17.081 -24.882 1.00 86.12 514 ILE A CA 1
ATOM 4162 C C . ILE A 1 514 ? 18.197 -17.458 -26.352 1.00 86.12 514 ILE A C 1
ATOM 4164 O O . ILE A 1 514 ? 17.223 -17.694 -27.062 1.00 86.12 514 ILE A O 1
ATOM 4168 N N . LYS A 1 515 ? 19.446 -17.494 -26.829 1.00 83.44 515 LYS A N 1
ATOM 4169 C CA . LYS A 1 515 ? 19.742 -17.994 -28.180 1.00 83.44 515 LYS A CA 1
ATOM 4170 C C . LYS A 1 515 ? 19.343 -19.465 -28.267 1.00 83.44 515 LYS A C 1
ATOM 4172 O O . LYS A 1 515 ? 19.676 -20.243 -27.371 1.00 83.44 515 LYS A O 1
ATOM 4177 N N . ASP A 1 516 ? 18.629 -19.835 -29.322 1.00 79.44 516 ASP A N 1
ATOM 4178 C CA . ASP A 1 516 ? 18.390 -21.244 -29.594 1.00 79.44 516 ASP A CA 1
ATOM 4179 C C . ASP A 1 516 ? 19.646 -21.814 -30.264 1.00 79.44 516 ASP A C 1
ATOM 4181 O O . ASP A 1 516 ? 20.049 -21.344 -31.326 1.00 79.44 516 ASP A O 1
ATOM 4185 N N . LEU A 1 517 ? 20.316 -22.741 -29.579 1.00 70.88 517 LEU A N 1
ATOM 4186 C CA . LEU A 1 517 ? 21.533 -23.409 -30.058 1.00 70.88 517 LEU A CA 1
ATOM 4187 C C . LEU A 1 517 ? 21.224 -24.784 -30.660 1.00 70.88 517 LEU A C 1
ATOM 4189 O O . LEU A 1 517 ? 22.147 -25.534 -30.960 1.00 70.88 517 LEU A O 1
ATOM 4193 N N . SER A 1 518 ? 19.942 -25.132 -30.794 1.00 65.50 518 SER A N 1
ATOM 4194 C CA . SER A 1 518 ? 19.532 -26.400 -31.389 1.00 65.50 518 SER A CA 1
ATOM 4195 C C . SER A 1 518 ? 20.072 -26.486 -32.826 1.00 65.50 518 SER A C 1
ATOM 4197 O O . SER A 1 518 ? 19.890 -25.523 -33.582 1.00 65.50 518 SER A O 1
ATOM 4199 N N . PRO A 1 519 ? 20.741 -27.591 -33.219 1.00 46.44 519 PRO A N 1
ATOM 4200 C CA . PRO A 1 519 ? 21.180 -27.783 -34.596 1.00 46.44 519 PRO A CA 1
ATOM 4201 C C . PRO A 1 519 ? 19.968 -27.686 -35.522 1.00 46.44 519 PRO A C 1
ATOM 4203 O O . PRO A 1 519 ? 18.858 -28.065 -35.141 1.00 46.44 519 PRO A O 1
ATOM 4206 N N . ALA A 1 520 ? 20.165 -27.119 -36.714 1.00 43.72 520 ALA A N 1
ATOM 4207 C CA . ALA A 1 520 ? 19.112 -27.023 -37.712 1.00 43.72 520 ALA A CA 1
ATOM 4208 C C . ALA A 1 520 ? 18.569 -28.433 -37.973 1.00 43.72 520 ALA A C 1
ATOM 4210 O O . ALA A 1 520 ? 19.244 -29.258 -38.579 1.00 43.72 520 ALA A O 1
ATOM 4211 N N . GLN A 1 521 ? 17.370 -28.729 -37.471 1.00 42.66 521 GLN A N 1
ATOM 4212 C CA . GLN A 1 521 ? 16.639 -29.889 -37.946 1.00 42.66 521 GLN A CA 1
ATOM 4213 C C . GLN A 1 521 ? 16.352 -29.613 -39.417 1.00 42.66 521 GLN A C 1
ATOM 4215 O O . GLN A 1 521 ? 15.689 -28.623 -39.747 1.00 42.66 521 GLN A O 1
ATOM 4220 N N . ASN A 1 522 ? 16.932 -30.447 -40.281 1.00 38.12 522 ASN A N 1
ATOM 4221 C CA . ASN A 1 522 ? 16.543 -30.533 -41.679 1.00 38.12 522 ASN A CA 1
ATOM 4222 C C . ASN A 1 522 ? 15.011 -30.644 -41.747 1.00 38.12 522 ASN A C 1
ATOM 4224 O O . ASN A 1 522 ? 14.410 -31.225 -40.834 1.00 38.12 522 ASN A O 1
ATOM 4228 N N . PRO A 1 523 ? 14.367 -30.057 -42.770 1.00 36.22 523 PRO A N 1
ATOM 4229 C CA . PRO A 1 523 ? 12.921 -30.150 -42.913 1.00 36.22 523 PRO A CA 1
ATOM 4230 C C . PRO A 1 523 ? 12.488 -31.625 -42.852 1.00 36.22 523 PRO A C 1
ATOM 4232 O O . PRO A 1 523 ? 13.233 -32.486 -43.331 1.00 36.22 523 PRO A O 1
ATOM 4235 N N . PRO A 1 524 ? 11.330 -31.936 -42.241 1.00 36.56 524 PRO A N 1
ATOM 4236 C CA . PRO A 1 524 ? 10.859 -33.307 -42.189 1.00 36.56 524 PRO A CA 1
ATOM 4237 C C . PRO A 1 524 ? 10.658 -33.789 -43.625 1.00 36.56 524 PRO A C 1
ATOM 4239 O O . PRO A 1 524 ? 9.889 -33.189 -44.372 1.00 36.56 524 PRO A O 1
ATOM 4242 N N . GLN A 1 525 ? 11.384 -34.839 -44.013 1.00 36.91 525 GLN A N 1
ATOM 4243 C CA . GLN A 1 525 ? 11.043 -35.607 -45.202 1.00 36.91 525 GLN A CA 1
ATOM 4244 C C . GLN A 1 525 ? 9.634 -36.159 -44.991 1.00 36.91 525 GLN A C 1
ATOM 4246 O O . GLN A 1 525 ? 9.356 -36.773 -43.959 1.00 36.91 525 GLN A O 1
ATOM 4251 N N . GLU A 1 526 ? 8.752 -35.894 -45.951 1.00 32.38 526 GLU A N 1
ATOM 4252 C CA . GLU A 1 526 ? 7.453 -36.545 -46.059 1.00 32.38 526 GLU A CA 1
ATOM 4253 C C . GLU A 1 526 ? 7.682 -38.057 -46.125 1.00 32.38 526 GLU A C 1
ATOM 4255 O O . GLU A 1 526 ? 8.114 -38.592 -47.143 1.00 32.38 526 GLU A O 1
ATOM 4260 N N . TYR A 1 527 ? 7.440 -38.749 -45.015 1.00 31.05 527 TYR A N 1
ATOM 4261 C CA . TYR A 1 527 ? 7.284 -40.194 -45.030 1.00 31.05 527 TYR A CA 1
ATOM 4262 C C . TYR A 1 527 ? 5.807 -40.485 -45.272 1.00 31.05 527 TYR A C 1
ATOM 4264 O O . TYR A 1 527 ? 4.974 -40.338 -44.374 1.00 31.05 527 TYR A O 1
ATOM 4272 N N . ASN A 1 528 ? 5.502 -40.869 -46.512 1.00 31.31 528 ASN A N 1
ATOM 4273 C CA . ASN A 1 528 ? 4.267 -41.557 -46.856 1.00 31.31 528 ASN A CA 1
ATOM 4274 C C . ASN A 1 528 ? 4.179 -42.833 -46.014 1.00 31.31 528 ASN A C 1
ATOM 4276 O O . ASN A 1 528 ? 5.049 -43.700 -46.089 1.00 31.31 528 ASN A O 1
ATOM 4280 N N . PHE A 1 529 ? 3.139 -42.926 -45.191 1.00 29.08 529 PHE A N 1
ATOM 4281 C CA . PHE A 1 529 ? 2.754 -44.176 -44.554 1.00 29.08 529 PHE A CA 1
ATOM 4282 C C . PHE A 1 529 ? 1.952 -44.987 -45.568 1.00 29.08 529 PHE A C 1
ATOM 4284 O O . PHE A 1 529 ? 0.762 -44.730 -45.740 1.00 29.08 529 PHE A O 1
ATOM 4291 N N . ASP A 1 530 ? 2.601 -45.957 -46.211 1.00 29.33 530 ASP A N 1
ATOM 4292 C CA . ASP A 1 530 ? 1.884 -47.067 -46.831 1.00 29.33 530 ASP A CA 1
ATOM 4293 C C . ASP A 1 530 ? 1.516 -48.085 -45.751 1.00 29.33 530 ASP A C 1
ATOM 4295 O O . ASP A 1 530 ? 2.341 -48.523 -44.943 1.00 29.33 530 ASP A O 1
ATOM 4299 N N . TYR A 1 531 ? 0.225 -48.383 -45.711 1.00 32.62 531 TYR A N 1
ATOM 4300 C CA . TYR A 1 531 ? -0.420 -49.273 -44.766 1.00 32.62 531 TYR A CA 1
ATOM 4301 C C . TYR A 1 531 ? -0.566 -50.624 -45.458 1.00 32.62 531 TYR A C 1
ATOM 4303 O O . TYR A 1 531 ? -1.509 -50.800 -46.213 1.00 32.62 531 TYR A O 1
ATOM 4311 N N . ASP A 1 532 ? 0.337 -51.569 -45.201 1.00 32.41 532 ASP A N 1
ATOM 4312 C CA . ASP A 1 532 ? 0.054 -52.977 -45.475 1.00 32.41 532 ASP A CA 1
ATOM 4313 C C . ASP A 1 532 ? 0.806 -53.915 -44.516 1.00 32.41 532 ASP A C 1
ATOM 4315 O O . ASP A 1 532 ? 2.017 -54.095 -44.557 1.00 32.41 532 ASP A O 1
ATOM 4319 N N . HIS A 1 533 ? -0.001 -54.483 -43.621 1.00 30.36 533 HIS A N 1
ATOM 4320 C CA . HIS A 1 533 ? -0.055 -55.896 -43.262 1.00 30.36 533 HIS A CA 1
ATOM 4321 C C . HIS A 1 533 ? 1.166 -56.666 -42.682 1.00 30.36 533 HIS A C 1
ATOM 4323 O O . HIS A 1 533 ? 2.148 -56.956 -43.349 1.00 30.36 533 HIS A O 1
ATOM 4329 N N . ILE A 1 534 ? 0.906 -57.204 -41.470 1.00 28.61 534 ILE A N 1
ATOM 4330 C CA . ILE A 1 534 ? 1.088 -58.613 -41.026 1.00 28.61 534 ILE A CA 1
ATOM 4331 C C . ILE A 1 534 ? 2.194 -58.917 -39.980 1.00 28.61 534 ILE A C 1
ATOM 4333 O O . ILE A 1 534 ? 3.386 -58.875 -40.241 1.00 28.61 534 ILE A O 1
ATOM 4337 N N . MET A 1 535 ? 1.688 -59.361 -38.814 1.00 25.39 535 MET A N 1
ATOM 4338 C CA . MET A 1 535 ? 2.185 -60.371 -37.853 1.00 25.39 535 MET A CA 1
ATOM 4339 C C . MET A 1 535 ? 3.441 -60.130 -36.987 1.00 25.39 535 MET A C 1
ATOM 4341 O O . MET A 1 535 ? 4.570 -60.016 -37.444 1.00 25.39 535 MET A O 1
ATOM 4345 N N . TYR A 1 536 ? 3.209 -60.230 -35.672 1.00 31.02 536 TYR A N 1
ATOM 4346 C CA . TYR A 1 536 ? 4.162 -60.638 -34.623 1.00 31.02 536 TYR A CA 1
ATOM 4347 C C . TYR A 1 536 ? 4.681 -62.078 -34.885 1.00 31.02 536 TYR A C 1
ATOM 4349 O O . TYR A 1 536 ? 3.908 -62.862 -35.439 1.00 31.02 536 TYR A O 1
ATOM 4357 N N . PRO A 1 537 ? 5.903 -62.494 -34.451 1.00 32.75 537 PRO A N 1
ATOM 4358 C CA . PRO A 1 537 ? 6.230 -62.560 -33.021 1.00 32.75 537 PRO A CA 1
ATOM 4359 C C . PRO A 1 537 ? 7.688 -62.300 -32.578 1.00 32.75 537 PRO A C 1
ATOM 4361 O O . PRO A 1 537 ? 8.654 -62.326 -33.329 1.00 32.75 537 PRO A O 1
ATOM 4364 N N . CYS A 1 538 ? 7.773 -62.074 -31.266 1.00 27.55 538 CYS A N 1
ATOM 4365 C CA . CYS A 1 538 ? 8.929 -62.012 -30.374 1.00 27.55 538 CYS A CA 1
ATOM 4366 C C . CYS A 1 538 ? 10.059 -63.015 -30.675 1.00 27.55 538 CYS A C 1
ATOM 4368 O O . CYS A 1 538 ? 9.798 -64.215 -30.731 1.00 27.55 538 CYS A O 1
ATOM 4370 N N . GLN A 1 539 ? 11.313 -62.541 -30.680 1.00 26.25 539 GLN A N 1
ATOM 4371 C CA . GLN A 1 539 ? 12.469 -63.336 -30.252 1.00 26.25 539 GLN A CA 1
ATOM 4372 C C . GLN A 1 539 ? 13.445 -62.486 -29.426 1.00 26.25 539 GLN A C 1
ATOM 4374 O O . GLN A 1 539 ? 13.959 -61.459 -29.863 1.00 26.25 539 GLN A O 1
ATOM 4379 N N . TYR A 1 540 ? 13.675 -62.949 -28.198 1.00 28.58 540 TYR A N 1
ATOM 4380 C CA . TYR A 1 540 ? 14.793 -62.570 -27.347 1.00 28.58 540 TYR A CA 1
ATOM 4381 C C . TYR A 1 540 ? 16.097 -63.092 -27.954 1.00 28.58 540 TYR A C 1
ATOM 4383 O O . TYR A 1 540 ? 16.237 -64.300 -28.119 1.00 28.58 540 TYR A O 1
ATOM 4391 N N . THR A 1 541 ? 17.094 -62.226 -28.120 1.00 28.52 541 THR A N 1
ATOM 4392 C CA . THR A 1 541 ? 18.502 -62.635 -28.044 1.00 28.52 541 THR A CA 1
ATOM 4393 C C . THR A 1 541 ? 19.314 -61.570 -27.322 1.00 28.52 541 THR A C 1
ATOM 4395 O O . THR A 1 541 ? 19.486 -60.452 -27.805 1.00 28.52 541 THR A O 1
ATOM 4398 N N . ASN A 1 542 ? 19.812 -61.957 -26.147 1.00 30.72 542 ASN A N 1
ATOM 4399 C CA . ASN A 1 542 ? 20.931 -61.327 -25.463 1.00 30.72 542 ASN A CA 1
ATOM 4400 C C . ASN A 1 542 ? 22.137 -61.268 -26.403 1.00 30.72 542 ASN A C 1
ATOM 4402 O O . ASN A 1 542 ? 22.611 -62.313 -26.846 1.00 30.72 542 ASN A O 1
ATOM 4406 N N . VAL A 1 543 ? 22.688 -60.075 -26.612 1.00 30.44 543 VAL A N 1
ATOM 4407 C CA . VAL A 1 543 ? 24.090 -59.931 -27.006 1.00 30.44 543 VAL A CA 1
ATOM 4408 C C . VAL A 1 543 ? 24.733 -58.918 -26.072 1.00 30.44 543 VAL A C 1
ATOM 4410 O O . VAL A 1 543 ? 24.454 -57.721 -26.106 1.00 30.44 543 VAL A O 1
ATOM 4413 N N . ASN A 1 544 ? 25.579 -59.462 -25.203 1.00 34.25 544 ASN A N 1
ATOM 4414 C CA . ASN A 1 544 ? 26.569 -58.740 -24.429 1.00 34.25 544 ASN A CA 1
ATOM 4415 C C . ASN A 1 544 ? 27.459 -57.938 -25.380 1.00 34.25 544 ASN A C 1
ATOM 4417 O O . ASN A 1 544 ? 28.126 -58.529 -26.221 1.00 34.25 544 ASN A O 1
ATOM 4421 N N . ASN A 1 545 ? 27.528 -56.621 -25.199 1.00 30.34 545 ASN A N 1
ATOM 4422 C CA . ASN A 1 545 ? 28.675 -55.844 -25.648 1.00 30.34 545 ASN A CA 1
ATOM 4423 C C . ASN A 1 545 ? 29.059 -54.835 -24.569 1.00 30.34 545 ASN A C 1
ATOM 4425 O O . ASN A 1 545 ? 28.425 -53.804 -24.354 1.00 30.34 545 ASN A O 1
ATOM 4429 N N . THR A 1 546 ? 30.124 -55.192 -23.864 1.00 31.28 546 THR A N 1
ATOM 4430 C CA . THR A 1 546 ? 30.949 -54.312 -23.050 1.00 31.28 546 THR A CA 1
ATOM 4431 C C . THR A 1 546 ? 31.677 -53.324 -23.958 1.00 31.28 546 THR A C 1
ATOM 4433 O O . THR A 1 546 ? 32.545 -53.730 -24.725 1.00 31.28 546 THR A O 1
ATOM 4436 N N . CYS A 1 547 ? 31.384 -52.029 -23.827 1.00 26.95 547 CYS A N 1
ATOM 4437 C CA . CYS A 1 547 ? 32.256 -50.967 -24.327 1.00 26.95 547 CYS A CA 1
ATOM 4438 C C . CYS A 1 547 ? 32.578 -49.982 -23.202 1.00 26.95 547 CYS A C 1
ATOM 4440 O O . CYS A 1 547 ? 31.740 -49.231 -22.709 1.00 26.95 547 CYS A O 1
ATOM 4442 N N . THR A 1 548 ? 33.840 -50.034 -22.805 1.00 35.38 548 THR A N 1
ATOM 4443 C CA . THR A 1 548 ? 34.582 -49.073 -22.003 1.00 35.38 548 THR A CA 1
ATOM 4444 C C . THR A 1 548 ? 34.869 -47.806 -22.813 1.00 35.38 548 THR A C 1
ATOM 4446 O O . THR A 1 548 ? 35.593 -47.878 -23.801 1.00 35.38 548 THR A O 1
ATOM 4449 N N . SER A 1 549 ? 34.395 -46.641 -22.366 1.00 35.25 549 SER A N 1
ATOM 4450 C CA . SER A 1 549 ? 35.050 -45.352 -22.646 1.00 35.25 549 SER A CA 1
ATOM 4451 C C . SER A 1 549 ? 34.613 -44.295 -21.631 1.00 35.25 549 SER A C 1
ATOM 4453 O O . SER A 1 549 ? 33.443 -43.930 -21.524 1.00 35.25 549 SER A O 1
ATOM 4455 N N . SER A 1 550 ? 35.579 -43.838 -20.847 1.00 42.25 550 SER A N 1
ATOM 4456 C CA . SER A 1 550 ? 35.468 -42.805 -19.828 1.00 42.25 550 SER A CA 1
ATOM 4457 C C . SER A 1 550 ? 35.633 -41.412 -20.439 1.00 42.25 550 SER A C 1
ATOM 4459 O O . SER A 1 550 ? 36.764 -40.961 -20.597 1.00 42.25 550 SER A O 1
ATOM 4461 N N . ASP A 1 551 ? 34.534 -40.703 -20.693 1.00 38.88 551 ASP A N 1
ATOM 4462 C CA . ASP A 1 551 ? 34.578 -39.266 -20.987 1.00 38.88 551 ASP A CA 1
ATOM 4463 C C . ASP A 1 551 ? 34.054 -38.463 -19.789 1.00 38.88 551 ASP A C 1
ATOM 4465 O O . ASP A 1 551 ? 32.867 -38.460 -19.455 1.00 38.88 551 ASP A O 1
ATOM 4469 N N . LEU A 1 552 ? 34.976 -37.786 -19.100 1.00 45.34 552 LEU A N 1
ATOM 4470 C CA . LEU A 1 552 ? 34.684 -36.862 -18.007 1.00 45.34 552 LEU A CA 1
ATOM 4471 C C . LEU A 1 552 ? 34.289 -35.494 -18.583 1.00 45.34 552 LEU A C 1
ATOM 4473 O O . LEU A 1 552 ? 35.105 -34.810 -19.197 1.00 45.34 552 LEU A O 1
ATOM 4477 N N . TYR A 1 553 ? 33.054 -35.053 -18.337 1.00 55.59 553 TYR A N 1
ATOM 4478 C CA . TYR A 1 553 ? 32.594 -33.717 -18.728 1.00 55.59 553 TYR A CA 1
ATOM 4479 C C . TYR A 1 553 ? 33.124 -32.628 -17.773 1.00 55.59 553 TYR A C 1
ATOM 4481 O O . TYR A 1 553 ? 33.073 -32.762 -16.545 1.00 55.59 553 TYR A O 1
ATOM 4489 N N . VAL A 1 554 ? 33.609 -31.517 -18.339 1.00 58.81 554 VAL A N 1
ATOM 4490 C CA . VAL A 1 554 ? 34.191 -30.374 -17.615 1.00 58.81 554 VAL A CA 1
ATOM 4491 C C . VAL A 1 554 ? 33.256 -29.164 -17.694 1.00 58.81 554 VAL A C 1
ATOM 4493 O O . VAL A 1 554 ? 32.742 -28.807 -18.75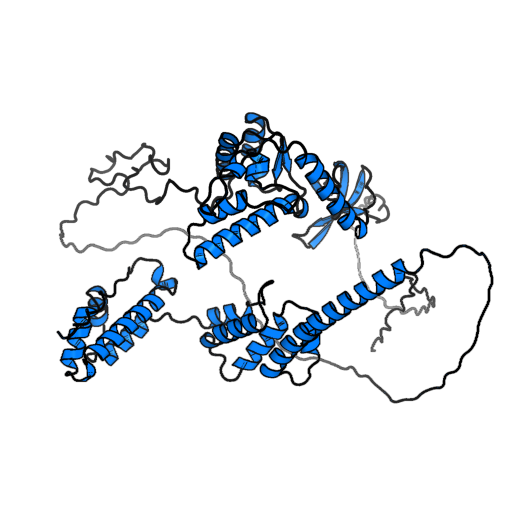2 1.00 58.81 554 VAL A O 1
ATOM 4496 N N . THR A 1 555 ? 33.027 -28.498 -16.562 1.00 59.94 555 THR A N 1
ATOM 4497 C CA . THR A 1 555 ? 32.243 -27.249 -16.503 1.00 59.94 555 THR A CA 1
ATOM 4498 C C . THR A 1 555 ? 33.002 -26.061 -17.112 1.00 59.94 555 THR A C 1
ATOM 4500 O O . THR A 1 555 ? 34.228 -26.048 -17.143 1.00 59.94 555 THR A O 1
ATOM 4503 N N . ARG A 1 556 ? 32.300 -24.986 -17.514 1.00 48.06 556 ARG A N 1
ATOM 4504 C CA . ARG A 1 556 ? 32.921 -23.744 -18.045 1.00 48.06 556 ARG A CA 1
ATOM 4505 C C . ARG A 1 556 ? 33.896 -23.032 -17.085 1.00 48.06 556 ARG A C 1
ATOM 4507 O O . ARG A 1 556 ? 34.540 -22.077 -17.499 1.00 48.06 556 ARG A O 1
ATOM 4514 N N . SER A 1 557 ? 34.002 -23.468 -15.829 1.00 57.56 557 SER A N 1
ATOM 4515 C CA . SER A 1 557 ? 34.982 -22.991 -14.843 1.00 57.56 557 SER A CA 1
ATOM 4516 C C . SER A 1 557 ? 36.138 -23.977 -14.603 1.00 57.56 557 SER A C 1
ATOM 4518 O O . SER A 1 557 ? 36.849 -23.834 -13.614 1.00 57.56 557 SER A O 1
ATOM 4520 N N . GLY A 1 558 ? 36.296 -25.009 -15.441 1.00 53.09 558 GLY A N 1
ATOM 4521 C CA . GLY A 1 558 ? 37.414 -25.959 -15.378 1.00 53.09 558 GLY A CA 1
ATOM 4522 C C . GLY A 1 558 ? 37.293 -27.071 -14.328 1.00 53.09 558 GLY A C 1
ATOM 4523 O O . GLY A 1 558 ? 38.241 -27.824 -14.138 1.00 53.09 558 GLY A O 1
ATOM 4524 N N . ARG A 1 559 ? 36.149 -27.222 -13.642 1.00 51.25 559 ARG A N 1
ATOM 4525 C CA . ARG A 1 559 ? 35.932 -28.357 -12.721 1.00 51.25 559 ARG A CA 1
ATOM 4526 C C . ARG A 1 559 ? 35.444 -29.587 -13.480 1.00 51.25 559 ARG A C 1
ATOM 4528 O O . ARG A 1 559 ? 34.424 -29.502 -14.171 1.00 51.25 559 ARG A O 1
ATOM 4535 N N . THR A 1 560 ? 36.136 -30.708 -13.296 1.00 64.06 560 THR A N 1
ATOM 4536 C CA . THR A 1 560 ? 35.740 -32.049 -13.742 1.00 64.06 560 THR A CA 1
ATOM 4537 C C . THR A 1 560 ? 34.548 -32.546 -12.926 1.00 64.06 560 THR A C 1
ATOM 4539 O O . THR A 1 560 ? 34.591 -32.594 -11.696 1.00 64.06 560 THR A O 1
ATOM 4542 N N . VAL A 1 561 ? 33.460 -32.904 -13.608 1.00 56.25 561 VAL A N 1
ATOM 4543 C CA . VAL A 1 561 ? 32.270 -33.480 -12.976 1.00 56.25 561 VAL A CA 1
ATOM 4544 C C . VAL A 1 561 ? 32.419 -34.994 -12.995 1.00 56.25 561 VAL A C 1
ATOM 4546 O O . VAL A 1 561 ? 32.435 -35.605 -14.060 1.00 56.25 561 VAL A O 1
ATOM 4549 N N . ARG A 1 562 ? 32.527 -35.613 -11.817 1.00 49.72 562 ARG A N 1
ATOM 4550 C CA . ARG A 1 562 ? 32.411 -37.070 -11.701 1.00 49.72 562 ARG A CA 1
ATOM 4551 C C . ARG A 1 562 ? 30.921 -37.438 -11.704 1.00 49.72 562 ARG A C 1
ATOM 4553 O O . ARG A 1 562 ? 30.188 -36.888 -10.879 1.00 49.72 562 ARG A O 1
ATOM 4560 N N . PRO A 1 563 ? 30.447 -38.314 -12.604 1.00 52.19 563 PRO A N 1
ATOM 4561 C CA . PRO A 1 563 ? 29.060 -38.762 -12.578 1.00 52.19 563 PRO A CA 1
ATOM 4562 C C . PRO A 1 563 ? 28.773 -39.543 -11.280 1.00 52.19 563 PRO A C 1
ATOM 4564 O O . PRO A 1 563 ? 29.650 -40.263 -10.795 1.00 52.19 563 PRO A O 1
ATOM 4567 N N . PRO A 1 564 ? 27.571 -39.408 -10.688 1.00 49.69 564 PRO A N 1
ATOM 4568 C CA . PRO A 1 564 ? 27.201 -40.152 -9.491 1.00 49.69 564 PRO A CA 1
ATOM 4569 C C . PRO A 1 564 ? 27.115 -41.649 -9.802 1.00 49.69 564 PRO A C 1
ATOM 4571 O O . PRO A 1 564 ? 26.497 -42.066 -10.782 1.00 49.69 564 PRO A O 1
ATOM 4574 N N . HIS A 1 565 ? 27.741 -42.454 -8.951 1.00 43.03 565 HIS A N 1
ATOM 4575 C CA . HIS A 1 565 ? 27.792 -43.903 -9.088 1.00 43.03 565 HIS A CA 1
ATOM 4576 C C . HIS A 1 565 ? 26.402 -44.498 -8.797 1.00 43.03 565 HIS A C 1
ATOM 4578 O O . HIS A 1 565 ? 25.943 -44.481 -7.654 1.00 43.03 565 HIS A O 1
ATOM 4584 N N . ARG A 1 566 ? 25.693 -44.979 -9.829 1.00 48.94 566 ARG A N 1
ATOM 4585 C CA . ARG A 1 566 ? 24.455 -45.757 -9.652 1.00 48.94 566 ARG A CA 1
ATOM 4586 C C . ARG A 1 566 ? 24.828 -47.198 -9.328 1.00 48.94 566 ARG A C 1
ATOM 4588 O O . ARG A 1 566 ? 25.251 -47.924 -10.219 1.00 48.94 566 ARG A O 1
ATOM 4595 N N . TRP A 1 567 ? 24.607 -47.620 -8.090 1.00 50.22 567 TRP A N 1
ATOM 4596 C CA . TRP A 1 567 ? 24.481 -49.043 -7.792 1.00 50.22 567 TRP A CA 1
ATOM 4597 C C . TRP A 1 567 ? 23.109 -49.501 -8.294 1.00 50.22 567 TRP A C 1
ATOM 4599 O O . TRP A 1 567 ? 22.080 -49.102 -7.750 1.00 50.22 567 TRP A O 1
ATOM 4609 N N . GLY A 1 568 ? 23.091 -50.265 -9.387 1.00 50.59 568 GLY A N 1
ATOM 4610 C CA . GLY A 1 568 ? 21.927 -51.066 -9.754 1.00 50.59 568 GLY A CA 1
ATOM 4611 C C . GLY A 1 568 ? 21.788 -52.205 -8.748 1.00 50.59 568 GLY A C 1
ATOM 4612 O O . GLY A 1 568 ? 22.784 -52.842 -8.422 1.00 50.59 568 GLY A O 1
ATOM 4613 N N . TYR A 1 569 ? 20.582 -52.435 -8.237 1.00 44.97 569 TYR A N 1
ATOM 4614 C CA . TYR A 1 569 ? 20.291 -53.630 -7.450 1.00 44.97 569 TYR A CA 1
ATOM 4615 C C . TYR A 1 569 ? 19.559 -54.614 -8.353 1.00 44.97 569 TYR A C 1
ATOM 4617 O O . TYR A 1 569 ? 18.496 -54.290 -8.886 1.00 44.97 569 TYR A O 1
ATOM 4625 N N . THR A 1 570 ? 20.204 -55.760 -8.563 1.00 47.00 570 THR A N 1
ATOM 4626 C CA . THR A 1 570 ? 19.617 -57.012 -9.055 1.00 47.00 570 THR A CA 1
ATOM 4627 C C . THR A 1 570 ? 18.684 -57.623 -8.027 1.00 47.00 570 THR A C 1
ATOM 4629 O O . THR A 1 570 ? 19.002 -57.492 -6.821 1.00 47.00 570 THR A O 1
#

Secondary structure (DSSP, 8-state):
----PPPPPP----TTSGGGTSSHHHHHHHHHHHHHHHHHHHTTGGGS-HHHHHHHHHHHH-HHHHHHHTT----SHHHHHHHHHHHHS----HHHHHHHHHH----TT--HHHHHHHHHHHHTTTT-GGGHHHHHHHHHHHH-S-HHHHHHHTT-TT--HHHHHHHHHHHHHHHHHHHHHHHHHHHHHHHHHTTSSS----------------------------------------------------------------PPPPPPTTTSS---TT--TTTTPBPTTT--BS--GGG-S---SSS--TT---HHHHHHHHHHHHHHH---SEEEE-S-HHHHSHHHHHHHHHTT-EEEEPPTT-GGGGHHHHHHHHHHHHHHHHHHHTT--HHHHHHHHHHS-SSSSS--HHHHHHSSPPP-SS---GGGTT----TTHHHHHHHHHHHHHHHHHHT--PPPP--TT-EEEEEETTTTEEEEEEEEEE-STTEEEEEETTS-EEEEEGGGEEE------PPPP----------------------------B-TTS-B-PPP------

Organism: Arctia plantaginis (NCBI:txid874455)

pLDDT: mean 71.97, std 23.32, range [22.81, 97.5]

Radius of gyration: 38.69 Å; chains: 1; bounding box: 123×98×94 Å

Sequence (570 aa):
METVLSPPQPFLFDERSIDLASGKLSDSWKKWKKGFQIYFEACELQKKSAVIQLNIFLHIVGEQCREIIDQFKEITLEGVLKKLDEHFGSKKNLTVERHKFFIRNQQESETIDQYVFELKKLALTCEFGDLKDDLIKDRLVCGVISSAIRERLLREDKLTLYTAVEICRVAIVSRMYSEDIKKESVVYKIEESNRHEESNDIWMIRGHRGYNNMTPSSSRVGSGSGYVSRSIRGRSVSEHRGSNRRETRGRSGHASRTSNRLRPTPVCDRCGRIHEYNACPAYGRTCLRCSKLNHFAKVCRVYEVGAPNPQSMTAYSVINSLKDIFSRQGIPNTVMSDCGPQFTASEFRQFAHEWNFTHETSSPYYHQSNGQIERTVQTVKNILKKSLEDNSDYRLGLLECLNTPVSNIIPSPAELLQSRKFRSIVPTPVKLFNSKSHVSTQQKLRVRQQKQKMYYDKGSRNLIPLSTNQKVRIYDSLKSIWVSGTILTNLGNRSYRIRLLNGKVIVRNRRHIIKDLSPAQNPPQEYNFDYDHIMYPCQYTNVNNTCTSSDLYVTRSGRTVRPPHRWGYT